Protein AF-0000000079722954 (afdb_homodimer)

InterPro domains:
  IPR000160 GGDEF domain [PF00990] (118-270)
  IPR000160 GGDEF domain [PS50887] (147-272)
  IPR000160 GGDEF domain [SM00267] (106-272)
  IPR000160 GGDEF domain [TIGR00254] (114-271)
  IPR000160 GGDEF domain [cd01949] (119-271)
  IPR029787 Nucleotide cyclase [SSF55073] (122-271)
  IPR043128 Reverse transcriptase/Diguanylate cyclase domain [G3DSA:3.30.70.270] (112-272)
  IPR050469 Diguanylate cyclase Dgc-like, bacteria [PTHR45138] (34-271)

pLDDT: mean 91.09, std 7.68, range [36.91, 98.62]

Radius of gyration: 27.33 Å; Cα contacts (8 Å, |Δi|>4): 856; chains: 2; bounding box: 63×76×62 Å

Sequence (544 aa):
MKYEKEIQDATALLDVILNELLNEKELPAIFTKEPTAEDDLLISQLLYLLTNINFPAEESRDILKRSFELTSRLIESLGRPVDFRVALLDILLSKDKRMNNPKVIEIKLYLEQERMTVIDHLTGLYNKRYFDEASFRLFNQARRHNRIFSVVVIDIDDFKKINDEFGHPMGDEVLKNLGKIILGNIRKEDIACRTGGEEFTLLLSDTSAPGAVIVAEKIRIEFNKETLRKKNLSFSGGISSFPEDSLTLDDLVLKADKAMYKSKFSGKNRISMKYEKEIQDATALLDVILNELLNEKELPAIFTKEPTAEDDLLISQLLYLLTNINFPAEESRDILKRSFELTSRLIESLGRPVDFRVALLDILLSKDKRMNNPKVIEIKLYLEQERMTVIDHLTGLYNKRYFDEASFRLFNQARRHNRIFSVVVIDIDDFKKINDEFGHPMGDEVLKNLGKIILGNIRKEDIACRTGGEEFTLLLSDTSAPGAVIVAEKIRIEFNKETLRKKNLSFSGGISSFPEDSLTLDDLVLKADKAMYKSKFSGKNRIS

Secondary structure (DSSP, 8-state):
-HHHHHHHHHHHHHHHHHHHHHTT-SS-GGGTSPP-HHHHHHHHHHHHHHHS----HHHHHHHHHHHHHHHHHHHHHHTS---HHHHHHHHHHHTS---SSEEEEEHHHHHHHHHHHHB-TTTSSEEHHHHHHHHHHHHHHHHHHT--EEEEEEEETTHHHHHHHH-HHHHHHHHHHHHHHHHHTS-TT-EEEE-SSSEEEEEEET--HHHHHHHHHHHHHHHHT-EETTEEP-EEEEEEEETTT-SSHHHHHHHHHHHHHHHHHTTSS-B-/-HHHHHHHHHHHHHHHHHHHHHTT-SS-GGGTSPP-HHHHHHHHHHHHHHHS----HHHHHHHHHHHHHHHHHHHHHHTS---HHHHHHHHHHHTS---SSEEEEEHHHHHHHHHHHHB-TTTSSEEHHHHHHHHHHHHHHHHHHT--EEEEEEEETTHHHHHHHH-HHHHHHHHHHHHHHHHHTS-TT-EEEE-SSSEEEEEEET--HHHHHHHHHHHHHHHHH-EETTEEP-EEEEEEEETTT-SSHHHHHHHHHHHHHHHHHTTSS-B-

Organism: NCBI:txid2484901

Nearest PDB structures (foldseek):
  6zxc-assembly2_D  TM=8.250E-01  e=3.636E-17  Leptospira biflexa serovar Patoc strain 'Patoc 1 (Paris)'
  5llw-assembly1_B  TM=8.561E-01  e=2.192E-15  Idiomarina sp. A28L
  6zxm-assembly3_E  TM=7.986E-01  e=1.220E-15  Leptospira biflexa serovar Patoc strain 'Patoc 1 (Paris)'
  6et7-assembly1_B  TM=8.075E-01  e=1.024E-15  Idiomarina sp. A28L
  7e6g-assembly1_B  TM=7.441E-01  e=4.882E-14  Pseudomonas aeruginosa

Structure (mmCIF, N/CA/C/O backbone):
data_AF-0000000079722954-model_v1
#
loop_
_entity.id
_entity.type
_entity.pdbx_description
1 polymer 'diguanylate cyclase'
#
loop_
_atom_site.group_PDB
_atom_site.id
_atom_site.type_symbol
_atom_site.label_atom_id
_atom_site.label_alt_id
_atom_site.label_comp_id
_atom_site.label_asym_id
_atom_site.label_entity_id
_atom_site.label_seq_id
_atom_site.pdbx_PDB_ins_code
_atom_site.Cartn_x
_atom_site.Cartn_y
_atom_site.Cartn_z
_atom_site.occupancy
_atom_site.B_iso_or_equiv
_atom_site.auth_seq_id
_atom_site.auth_comp_id
_atom_site.auth_asym_id
_atom_site.auth_atom_id
_atom_site.pdbx_PDB_model_num
ATOM 1 N N . MET A 1 1 ? 14.555 -2.246 6.773 1 37.5 1 MET A N 1
ATOM 2 C CA . MET A 1 1 ? 14.336 -1.469 5.559 1 37.5 1 MET A CA 1
ATOM 3 C C . MET A 1 1 ? 15.031 -0.113 5.645 1 37.5 1 MET A C 1
ATOM 5 O O . MET A 1 1 ? 15.117 0.473 6.723 1 37.5 1 MET A O 1
ATOM 9 N N . LYS A 1 2 ? 15.938 0.014 4.816 1 48.41 2 LYS A N 1
ATOM 10 C CA . LYS A 1 2 ? 16.719 1.243 4.812 1 48.41 2 LYS A CA 1
ATOM 11 C C . LYS A 1 2 ? 15.922 2.41 5.383 1 48.41 2 LYS A C 1
ATOM 13 O O . LYS A 1 2 ? 16.453 3.207 6.164 1 48.41 2 LYS A O 1
ATOM 18 N N . TYR A 1 3 ? 14.617 2.311 5.141 1 63.19 3 TYR A N 1
ATOM 19 C CA . TYR A 1 3 ? 13.688 3.365 5.527 1 63.19 3 TYR A CA 1
ATOM 20 C C . TYR A 1 3 ? 13.359 3.289 7.012 1 63.19 3 TYR A C 1
ATOM 22 O O . TYR A 1 3 ? 13.102 4.312 7.652 1 63.19 3 TYR A O 1
ATOM 30 N N . GLU A 1 4 ? 13.836 2.094 7.543 1 71.94 4 GLU A N 1
ATOM 31 C CA . GLU A 1 4 ? 13.406 1.925 8.93 1 71.94 4 GLU A CA 1
ATOM 32 C C . GLU A 1 4 ? 14.344 2.639 9.891 1 71.94 4 GLU A C 1
ATOM 34 O O . GLU A 1 4 ? 13.898 3.301 10.828 1 71.94 4 GLU A O 1
ATOM 39 N N . LYS A 1 5 ? 15.672 2.453 9.609 1 77.12 5 LYS A N 1
ATOM 40 C CA . LYS A 1 5 ? 16.641 3.139 10.453 1 77.12 5 LYS A CA 1
ATOM 41 C C . LYS A 1 5 ? 16.469 4.652 10.367 1 77.12 5 LYS A C 1
ATOM 43 O O . LYS A 1 5 ? 16.531 5.352 11.383 1 77.12 5 LYS A O 1
ATOM 48 N N . GLU A 1 6 ? 16.344 5.113 9.18 1 81.25 6 GLU A N 1
ATOM 49 C CA . GLU A 1 6 ? 16.141 6.543 8.961 1 81.25 6 GLU A CA 1
ATOM 50 C C . GLU A 1 6 ? 14.898 7.047 9.703 1 81.25 6 GLU A C 1
ATOM 52 O O . GLU A 1 6 ? 14.93 8.125 10.297 1 81.25 6 GLU A O 1
ATOM 57 N N . ILE A 1 7 ? 13.883 6.246 9.719 1 87.25 7 ILE A N 1
ATOM 58 C CA . ILE A 1 7 ? 12.641 6.594 10.406 1 87.25 7 ILE A CA 1
ATOM 59 C C . ILE A 1 7 ? 12.867 6.602 11.914 1 87.25 7 ILE A C 1
ATOM 61 O O . ILE A 1 7 ? 12.406 7.508 12.609 1 87.25 7 ILE A O 1
ATOM 65 N N . GLN A 1 8 ? 13.547 5.633 12.305 1 88.31 8 GLN A N 1
ATOM 66 C CA . GLN A 1 8 ? 13.844 5.535 13.734 1 88.31 8 GLN A CA 1
ATOM 67 C C . GLN A 1 8 ? 14.672 6.727 14.211 1 88.31 8 GLN A C 1
ATOM 69 O O . GLN A 1 8 ? 14.391 7.305 15.258 1 88.31 8 GLN A O 1
ATOM 74 N N . ASP A 1 9 ? 15.711 7.027 13.469 1 90.62 9 ASP A N 1
ATOM 75 C CA . ASP A 1 9 ? 16.578 8.156 13.805 1 90.62 9 ASP A CA 1
ATOM 76 C C . ASP A 1 9 ? 15.789 9.461 13.805 1 90.62 9 ASP A C 1
ATOM 78 O O . ASP A 1 9 ? 15.953 10.289 14.703 1 90.62 9 ASP A O 1
ATOM 82 N N . ALA A 1 10 ? 15.023 9.648 12.828 1 92.88 10 ALA A N 1
ATOM 83 C CA . ALA A 1 10 ? 14.211 10.859 12.711 1 92.88 10 ALA A CA 1
ATOM 84 C C . ALA A 1 10 ? 13.219 10.961 13.867 1 92.88 10 ALA A C 1
ATOM 86 O O . ALA A 1 10 ? 13.008 12.039 14.414 1 92.88 10 ALA A O 1
ATOM 87 N N . THR A 1 11 ? 12.617 9.891 14.203 1 93.12 11 THR A N 1
ATOM 88 C CA . THR A 1 11 ? 11.656 9.852 15.305 1 93.12 11 THR A CA 1
ATOM 89 C C . THR A 1 11 ? 12.328 10.188 16.625 1 93.12 11 THR A C 1
ATOM 91 O O . THR A 1 11 ? 11.766 10.914 17.453 1 93.12 11 THR A O 1
ATOM 94 N N . ALA A 1 12 ? 13.453 9.617 16.781 1 93.81 12 ALA A N 1
ATOM 95 C CA . ALA A 1 12 ? 14.227 9.922 17.984 1 93.81 12 ALA A CA 1
ATOM 96 C C . ALA A 1 12 ? 14.539 11.414 18.078 1 93.81 12 ALA A C 1
ATOM 98 O O . ALA A 1 12 ? 14.422 12.016 19.141 1 93.81 12 ALA A O 1
ATOM 99 N N . LEU A 1 13 ? 15.023 12.008 17.062 1 94.62 13 LEU A N 1
ATOM 100 C CA . LEU A 1 13 ? 15.305 13.445 17.031 1 94.62 13 LEU A CA 1
ATOM 101 C C . LEU A 1 13 ? 14.047 14.25 17.344 1 94.62 13 LEU A C 1
ATOM 103 O O . LEU A 1 13 ? 14.109 15.234 18.094 1 94.62 13 LEU A O 1
ATOM 107 N N . LEU A 1 14 ? 12.938 13.891 16.734 1 95.38 14 LEU A N 1
ATOM 108 C CA . LEU A 1 14 ? 11.672 14.555 17 1 95.38 14 LEU A CA 1
ATOM 109 C C . LEU A 1 14 ? 11.359 14.562 18.5 1 95.38 14 LEU A C 1
ATOM 111 O O . LEU A 1 14 ? 10.969 15.594 19.047 1 95.38 14 LEU A O 1
ATOM 115 N N . ASP A 1 15 ? 11.5 13.422 19.109 1 94.31 15 ASP A N 1
ATOM 116 C CA . ASP A 1 15 ? 11.25 13.297 20.531 1 94.31 15 ASP A CA 1
ATOM 117 C C . ASP A 1 15 ? 12.133 14.25 21.328 1 94.31 15 ASP A C 1
ATOM 119 O O . ASP A 1 15 ? 11.68 14.883 22.281 1 94.31 15 ASP A O 1
ATOM 123 N N . VAL A 1 16 ? 13.328 14.312 20.969 1 94.56 16 VAL A N 1
ATOM 124 C CA . VAL A 1 16 ? 14.281 15.195 21.641 1 94.56 16 VAL A CA 1
ATOM 125 C C . VAL A 1 16 ? 13.828 16.656 21.484 1 94.56 16 VAL A C 1
ATOM 127 O O . VAL A 1 16 ? 13.805 17.406 22.453 1 94.56 16 VAL A O 1
ATOM 130 N N . ILE A 1 17 ? 13.508 17.047 20.312 1 94.62 17 ILE A N 1
ATOM 131 C CA . ILE A 1 17 ? 13.102 18.422 20.016 1 94.62 17 ILE A CA 1
ATOM 132 C C . ILE A 1 17 ? 11.852 18.766 20.812 1 94.62 17 ILE A C 1
ATOM 134 O O . ILE A 1 17 ? 11.789 19.828 21.453 1 94.62 17 ILE A O 1
ATOM 138 N N . LEU A 1 18 ? 10.883 17.906 20.781 1 93.06 18 LEU A N 1
ATOM 139 C CA . LEU A 1 18 ? 9.641 18.156 21.5 1 93.06 18 LEU A CA 1
ATOM 140 C C . LEU A 1 18 ? 9.898 18.297 23 1 93.06 18 LEU A C 1
ATOM 142 O O . LEU A 1 18 ? 9.312 19.172 23.656 1 93.06 18 LEU A O 1
ATOM 146 N N . ASN A 1 19 ? 10.734 17.438 23.5 1 92.94 19 ASN A N 1
ATOM 147 C CA . ASN A 1 19 ? 11.094 17.516 24.922 1 92.94 19 ASN A CA 1
ATOM 148 C C . ASN A 1 19 ? 11.797 18.828 25.25 1 92.94 19 ASN A C 1
ATOM 150 O O . ASN A 1 19 ? 11.547 19.422 26.297 1 92.94 19 ASN A O 1
ATOM 154 N N . GLU A 1 20 ? 12.664 19.25 24.438 1 92.69 20 GLU A N 1
ATOM 155 C CA . GLU A 1 20 ? 13.391 20.5 24.641 1 92.69 20 GLU A CA 1
ATOM 156 C C . GLU A 1 20 ? 12.445 21.688 24.594 1 92.69 20 GLU A C 1
ATOM 158 O O . GLU A 1 20 ? 12.594 22.641 25.375 1 92.69 20 GLU A O 1
ATOM 163 N N . LEU A 1 21 ? 11.523 21.688 23.703 1 90 21 LEU A N 1
ATOM 164 C CA . LEU A 1 21 ? 10.562 22.781 23.578 1 90 21 LEU A CA 1
ATOM 165 C C . LEU A 1 21 ? 9.609 22.797 24.766 1 90 21 LEU A C 1
ATOM 167 O O . LEU A 1 21 ? 9.211 23.875 25.219 1 90 21 LEU A O 1
ATOM 171 N N . LEU A 1 22 ? 9.234 21.672 25.188 1 85.62 22 LEU A N 1
ATOM 172 C CA . LEU A 1 22 ? 8.391 21.594 26.375 1 85.62 22 LEU A CA 1
ATOM 173 C C . LEU A 1 22 ? 9.094 22.188 27.594 1 85.62 22 LEU A C 1
ATOM 175 O O . LEU A 1 22 ? 8.438 22.75 28.484 1 85.62 22 LEU A O 1
ATOM 179 N N . ASN A 1 23 ? 10.375 22.062 27.594 1 87.06 23 ASN A N 1
ATOM 180 C CA . ASN A 1 23 ? 11.164 22.641 28.672 1 87.06 23 ASN A CA 1
ATOM 181 C C . ASN A 1 23 ? 11.531 24.094 28.406 1 87.06 23 ASN A C 1
ATOM 183 O O . ASN A 1 23 ? 12.547 24.578 28.906 1 87.06 23 ASN A O 1
ATOM 187 N N . GLU A 1 24 ? 10.758 24.719 27.516 1 79.81 24 GLU A N 1
ATOM 188 C CA . GLU A 1 24 ? 10.742 26.141 27.234 1 79.81 24 GLU A CA 1
ATOM 189 C C . GLU A 1 24 ? 12.055 26.594 26.578 1 79.81 24 GLU A C 1
ATOM 191 O O . GLU A 1 24 ? 12.516 27.719 26.828 1 79.81 24 GLU A O 1
ATOM 196 N N . LYS A 1 25 ? 12.68 25.625 25.906 1 80.06 25 LYS A N 1
ATOM 197 C CA . LYS A 1 25 ? 13.766 26.078 25.047 1 80.06 25 LYS A CA 1
ATOM 198 C C . LYS A 1 25 ? 13.227 26.828 23.828 1 80.06 25 LYS A C 1
ATOM 200 O O . LYS A 1 25 ? 12.281 26.375 23.188 1 80.06 25 LYS A O 1
ATOM 205 N N . GLU A 1 26 ? 13.82 27.984 23.562 1 80.5 26 GLU A N 1
ATOM 206 C CA . GLU A 1 26 ? 13.398 28.766 22.406 1 80.5 26 GLU A CA 1
ATOM 207 C C . GLU A 1 26 ? 13.758 28.047 21.109 1 80.5 26 GLU A C 1
ATOM 209 O O . GLU A 1 26 ? 12.953 28 20.172 1 80.5 26 GLU A O 1
ATOM 214 N N . LEU A 1 27 ? 14.961 27.547 21.109 1 90.81 27 LEU A N 1
ATOM 215 C CA . LEU A 1 27 ? 15.461 26.812 19.953 1 90.81 27 LEU A CA 1
ATOM 216 C C . LEU A 1 27 ? 16.156 25.531 20.391 1 90.81 27 LEU A C 1
ATOM 218 O O . LEU A 1 27 ? 16.984 25.547 21.312 1 90.81 27 LEU A O 1
ATOM 222 N N . PRO A 1 28 ? 15.812 24.422 19.781 1 93.06 28 PRO A N 1
ATOM 223 C CA . PRO A 1 28 ? 16.469 23.156 20.141 1 93.06 28 PRO A CA 1
ATOM 224 C C . PRO A 1 28 ? 17.984 23.219 19.969 1 93.06 28 PRO A C 1
ATOM 226 O O . PRO A 1 28 ? 18.484 23.906 19.062 1 93.06 28 PRO A O 1
ATOM 229 N N . ALA A 1 29 ? 18.672 22.406 20.672 1 92.31 29 ALA A N 1
ATOM 230 C CA . ALA A 1 29 ? 20.125 22.422 20.781 1 92.31 29 ALA A CA 1
ATOM 231 C C . ALA A 1 29 ? 20.766 22.125 19.422 1 92.31 29 ALA A C 1
ATOM 233 O O . ALA A 1 29 ? 21.844 22.656 19.109 1 92.31 29 ALA A O 1
ATOM 234 N N . ILE A 1 30 ? 20.156 21.344 18.641 1 92.75 30 ILE A N 1
ATOM 235 C CA . ILE A 1 30 ? 20.719 20.891 17.375 1 92.75 30 ILE A CA 1
ATOM 236 C C . ILE A 1 30 ? 20.859 22.078 16.422 1 92.75 30 ILE A C 1
ATOM 238 O O . ILE A 1 30 ? 21.656 22.047 15.484 1 92.75 30 ILE A O 1
ATOM 242 N N . PHE A 1 31 ? 20.188 23.109 16.734 1 91.56 31 PHE A N 1
ATOM 243 C CA . PHE A 1 31 ? 20.219 24.281 15.852 1 91.56 31 PHE A CA 1
ATOM 244 C C . PHE A 1 31 ? 21.109 25.375 16.422 1 91.56 31 PHE A C 1
ATOM 246 O O . PHE A 1 31 ? 21.312 26.406 15.797 1 91.56 31 PHE A O 1
ATOM 253 N N . THR A 1 32 ? 21.516 25.219 17.578 1 90.75 32 THR A N 1
ATOM 254 C CA . THR A 1 32 ? 22.328 26.25 18.219 1 90.75 32 THR A CA 1
ATOM 255 C C . THR A 1 32 ? 23.797 25.844 18.266 1 90.75 32 THR A C 1
ATOM 257 O O . THR A 1 32 ? 24.688 26.688 18.438 1 90.75 32 THR A O 1
ATOM 260 N N . LYS A 1 33 ? 24.094 24.578 18.109 1 90.06 33 LYS A N 1
ATOM 261 C CA . LYS A 1 33 ? 25.453 24.078 18.078 1 90.06 33 LYS A CA 1
ATOM 262 C C . LYS A 1 33 ? 26.031 24.156 16.672 1 90.06 33 LYS A C 1
ATOM 264 O O . LYS A 1 33 ? 25.312 24.438 15.711 1 90.06 33 LYS A O 1
ATOM 269 N N . GLU A 1 34 ? 27.359 23.938 16.5 1 90.31 34 GLU A N 1
ATOM 270 C CA . GLU A 1 34 ? 28 23.875 15.188 1 90.31 34 GLU A CA 1
ATOM 271 C C . GLU A 1 34 ? 27.438 22.719 14.352 1 90.31 34 GLU A C 1
ATOM 273 O O . GLU A 1 34 ? 27.391 21.578 14.805 1 90.31 34 GLU A O 1
ATOM 278 N N . PRO A 1 35 ? 26.953 23.078 13.25 1 88.25 35 PRO A N 1
ATOM 279 C CA . PRO A 1 35 ? 26.344 22.047 12.406 1 88.25 35 PRO A CA 1
ATOM 280 C C . PRO A 1 35 ? 27.344 20.984 11.953 1 88.25 35 PRO A C 1
ATOM 282 O O . PRO A 1 35 ? 28.5 21.312 11.656 1 88.25 35 PRO A O 1
ATOM 285 N N . THR A 1 36 ? 26.953 19.703 12 1 92.38 36 THR A N 1
ATOM 286 C CA . THR A 1 36 ? 27.719 18.609 11.445 1 92.38 36 THR A CA 1
ATOM 287 C C . THR A 1 36 ? 26.984 17.953 10.281 1 92.38 36 THR A C 1
ATOM 289 O O . THR A 1 36 ? 25.781 18.172 10.117 1 92.38 36 THR A O 1
ATOM 292 N N . ALA A 1 37 ? 27.734 17.219 9.547 1 90.44 37 ALA A N 1
ATOM 293 C CA . ALA A 1 37 ? 27.125 16.484 8.438 1 90.44 37 ALA A CA 1
ATOM 294 C C . ALA A 1 37 ? 26.062 15.523 8.938 1 90.44 37 ALA A C 1
ATOM 296 O O . ALA A 1 37 ? 25.031 15.336 8.281 1 90.44 37 ALA A O 1
ATOM 297 N N . GLU A 1 38 ? 26.297 14.984 10.047 1 91.06 38 GLU A N 1
ATOM 298 C CA . GLU A 1 38 ? 25.359 14.039 10.648 1 91.06 38 GLU A CA 1
ATOM 299 C C . GLU A 1 38 ? 24.078 14.75 11.078 1 91.06 38 GLU A C 1
ATOM 301 O O . GLU A 1 38 ? 22.984 14.219 10.891 1 91.06 38 GLU A O 1
ATOM 306 N N . ASP A 1 39 ? 24.25 15.914 11.664 1 92.31 39 ASP A N 1
ATOM 307 C CA . ASP A 1 39 ? 23.094 16.703 12.07 1 92.31 39 ASP A CA 1
ATOM 308 C C . ASP A 1 39 ? 22.234 17.078 10.859 1 92.31 39 ASP A C 1
ATOM 310 O O . ASP A 1 39 ? 21 17 10.914 1 92.31 39 ASP A O 1
ATOM 314 N N . ASP A 1 40 ? 22.906 17.438 9.883 1 92.25 40 ASP A N 1
ATOM 315 C CA . ASP A 1 40 ? 22.203 17.875 8.672 1 92.25 40 ASP A CA 1
ATOM 316 C C . ASP A 1 40 ? 21.406 16.719 8.062 1 92.25 40 ASP A C 1
ATOM 318 O O . ASP A 1 40 ? 20.281 16.922 7.598 1 92.25 40 ASP A O 1
ATOM 322 N N . LEU A 1 41 ? 22 15.633 8.055 1 91.56 41 LEU A N 1
ATOM 323 C CA . LEU A 1 41 ? 21.297 14.453 7.555 1 91.56 41 LEU A CA 1
ATOM 324 C C . LEU A 1 41 ? 20.078 14.141 8.406 1 91.56 41 LEU A C 1
ATOM 326 O O . LEU A 1 41 ? 19 13.836 7.875 1 91.56 41 LEU A O 1
ATOM 330 N N . LEU A 1 42 ? 20.203 14.227 9.695 1 93.5 42 LEU A N 1
ATOM 331 C CA . LEU A 1 42 ? 19.125 13.938 10.625 1 93.5 42 LEU A CA 1
ATOM 332 C C . LEU A 1 42 ? 17.969 14.93 10.445 1 93.5 42 LEU A C 1
ATOM 334 O O . LEU A 1 42 ? 16.797 14.547 10.516 1 93.5 42 LEU A O 1
ATOM 338 N N . ILE A 1 43 ? 18.359 16.141 10.227 1 95.62 43 ILE A N 1
ATOM 339 C CA . ILE A 1 43 ? 17.375 17.188 10.055 1 95.62 43 ILE A CA 1
ATOM 340 C C . ILE A 1 43 ? 16.594 16.953 8.766 1 95.62 43 ILE A C 1
ATOM 342 O O . ILE A 1 43 ? 15.367 17.094 8.734 1 95.62 43 ILE A O 1
ATOM 346 N N . SER A 1 44 ? 17.266 16.594 7.754 1 94.69 44 SER A N 1
ATOM 347 C CA . SER A 1 44 ? 16.625 16.266 6.484 1 94.69 44 SER A CA 1
ATOM 348 C C . SER A 1 44 ? 15.688 15.07 6.625 1 94.69 44 SER A C 1
ATOM 350 O O . SER A 1 44 ? 14.586 15.07 6.074 1 94.69 44 SER A O 1
ATOM 352 N N . GLN A 1 45 ? 16.109 14.102 7.367 1 93.38 45 GLN A N 1
ATOM 353 C CA . GLN A 1 45 ? 15.305 12.906 7.598 1 93.38 45 GLN A CA 1
ATOM 354 C C . GLN A 1 45 ? 14.062 13.234 8.414 1 93.38 45 GLN A C 1
ATOM 356 O O . GLN A 1 45 ? 12.984 12.672 8.172 1 93.38 45 GLN A O 1
ATOM 361 N N . LEU A 1 46 ? 14.266 14.102 9.383 1 95.75 46 LEU A N 1
ATOM 362 C CA . LEU A 1 46 ? 13.125 14.516 10.195 1 95.75 46 LEU A CA 1
ATOM 363 C C . LEU A 1 46 ? 12.07 15.219 9.352 1 95.75 46 LEU A C 1
ATOM 365 O O . LEU A 1 46 ? 10.883 14.906 9.445 1 95.75 46 LEU A O 1
ATOM 369 N N . LEU A 1 47 ? 12.508 16.156 8.516 1 95.94 47 LEU A N 1
ATOM 370 C CA . LEU A 1 47 ? 11.562 16.875 7.68 1 95.94 47 LEU A CA 1
ATOM 371 C C . LEU A 1 47 ? 10.852 15.93 6.723 1 95.94 47 LEU A C 1
ATOM 373 O O . LEU A 1 47 ? 9.656 16.094 6.457 1 95.94 47 LEU A O 1
ATOM 377 N N . TYR A 1 48 ? 11.594 15 6.227 1 94.5 48 TYR A N 1
ATOM 378 C CA . TYR A 1 48 ? 10.969 14.016 5.355 1 94.5 48 TYR A CA 1
ATOM 379 C C . TYR A 1 48 ? 9.922 13.203 6.109 1 94.5 48 TYR A C 1
ATOM 381 O O . TYR A 1 48 ? 8.844 12.93 5.582 1 94.5 48 TYR A O 1
ATOM 389 N N . LEU A 1 49 ? 10.289 12.797 7.273 1 94.31 49 LEU A N 1
ATOM 390 C CA . LEU A 1 49 ? 9.352 12.055 8.109 1 94.31 49 LEU A CA 1
ATOM 391 C C . LEU A 1 49 ? 8.07 12.844 8.328 1 94.31 49 LEU A C 1
ATOM 393 O O . LEU A 1 49 ? 6.973 12.273 8.289 1 94.31 49 LEU A O 1
ATOM 397 N N . LEU A 1 50 ? 8.219 14.133 8.477 1 96.5 50 LEU A N 1
ATOM 398 C CA . LEU A 1 50 ? 7.09 14.984 8.844 1 96.5 50 LEU A CA 1
ATOM 399 C C . LEU A 1 50 ? 6.293 15.398 7.605 1 96.5 50 LEU A C 1
ATOM 401 O O . LEU A 1 50 ? 5.109 15.727 7.703 1 96.5 50 LEU A O 1
ATOM 405 N N . THR A 1 51 ? 6.898 15.344 6.32 1 96 51 THR A N 1
ATOM 406 C CA . THR A 1 51 ? 6.23 16.031 5.215 1 96 51 THR A CA 1
ATOM 407 C C . THR A 1 51 ? 6.258 15.172 3.955 1 96 51 THR A C 1
ATOM 409 O O . THR A 1 51 ? 5.543 15.445 2.992 1 96 51 THR A O 1
ATOM 412 N N . ASN A 1 52 ? 7.109 14.211 3.885 1 92.25 52 ASN A N 1
ATOM 413 C CA . ASN A 1 52 ? 7.328 13.344 2.73 1 92.25 52 ASN A CA 1
ATOM 414 C C . ASN A 1 52 ? 7.977 14.102 1.577 1 92.25 52 ASN A C 1
ATOM 416 O O . ASN A 1 52 ? 7.863 13.695 0.419 1 92.25 52 ASN A O 1
ATOM 420 N N . ILE A 1 53 ? 8.547 15.273 1.886 1 92.38 53 ILE A N 1
ATOM 421 C CA . ILE A 1 53 ? 9.273 16.047 0.887 1 92.38 53 ILE A CA 1
ATOM 422 C C . ILE A 1 53 ? 10.773 15.93 1.141 1 92.38 53 ILE A C 1
ATOM 424 O O . ILE A 1 53 ? 11.234 16.078 2.277 1 92.38 53 ILE A O 1
ATOM 428 N N . ASN A 1 54 ? 11.5 15.648 0.144 1 90.88 54 ASN A N 1
ATOM 429 C CA . ASN A 1 54 ? 12.953 15.578 0.241 1 90.88 54 ASN A CA 1
ATOM 430 C C . ASN A 1 54 ? 13.594 16.938 0.025 1 90.88 54 ASN A C 1
ATOM 432 O O . ASN A 1 54 ? 13.773 17.375 -1.115 1 90.88 54 ASN A O 1
ATOM 436 N N . PHE A 1 55 ? 13.953 17.562 1.089 1 91.06 55 PHE A N 1
ATOM 437 C CA . PHE A 1 55 ? 14.648 18.844 1.023 1 91.06 55 PHE A CA 1
ATOM 438 C C . PHE A 1 55 ? 16.156 18.656 1.193 1 91.06 55 PHE A C 1
ATOM 440 O O . PHE A 1 55 ? 16.594 17.797 1.955 1 91.06 55 PHE A O 1
ATOM 447 N N . PRO A 1 56 ? 16.953 19.453 0.481 1 90.62 56 PRO A N 1
ATOM 448 C CA . PRO A 1 56 ? 18.375 19.484 0.813 1 90.62 56 PRO A CA 1
ATOM 449 C C . PRO A 1 56 ? 18.641 19.875 2.266 1 90.62 56 PRO A C 1
ATOM 451 O O . PRO A 1 56 ? 17.812 20.547 2.885 1 90.62 56 PRO A O 1
ATOM 454 N N . ALA A 1 57 ? 19.781 19.469 2.809 1 89.25 57 ALA A N 1
ATOM 455 C CA . ALA A 1 57 ? 20.094 19.641 4.227 1 89.25 57 ALA A CA 1
ATOM 456 C C . ALA A 1 57 ? 20.016 21.094 4.645 1 89.25 57 ALA A C 1
ATOM 458 O O . ALA A 1 57 ? 19.391 21.422 5.66 1 89.25 57 ALA A O 1
ATOM 459 N N . GLU A 1 58 ? 20.562 21.969 3.889 1 90.5 58 GLU A N 1
ATOM 460 C CA . GLU A 1 58 ? 20.594 23.391 4.219 1 90.5 58 GLU A CA 1
ATOM 461 C C . GLU A 1 58 ? 19.188 23.984 4.246 1 90.5 58 GLU A C 1
ATOM 463 O O . GLU A 1 58 ? 18.844 24.75 5.145 1 90.5 58 GLU A O 1
ATOM 468 N N . GLU A 1 59 ? 18.391 23.609 3.314 1 94.12 59 GLU A N 1
ATOM 469 C CA . GLU A 1 59 ? 17.016 24.078 3.252 1 94.12 59 GLU A CA 1
ATOM 470 C C . GLU A 1 59 ? 16.188 23.531 4.414 1 94.12 59 GLU A C 1
ATOM 472 O O . GLU A 1 59 ? 15.336 24.234 4.957 1 94.12 59 GLU A O 1
ATOM 477 N N . SER A 1 60 ? 16.453 22.297 4.723 1 95.38 60 SER A N 1
ATOM 478 C CA . SER A 1 60 ? 15.758 21.672 5.84 1 95.38 60 SER A CA 1
ATOM 479 C C . SER A 1 60 ? 16.016 22.422 7.141 1 95.38 60 SER A C 1
ATOM 481 O O . SER A 1 60 ? 15.094 22.672 7.918 1 95.38 60 SER A O 1
ATOM 483 N N . ARG A 1 61 ? 17.25 22.719 7.324 1 94.44 61 ARG A N 1
ATOM 484 C CA . ARG A 1 61 ? 17.641 23.453 8.516 1 94.44 61 ARG A CA 1
ATOM 485 C C . ARG A 1 61 ? 16.953 24.812 8.562 1 94.44 61 ARG A C 1
ATOM 487 O O . ARG A 1 61 ? 16.438 25.219 9.609 1 94.44 61 ARG A O 1
ATOM 494 N N . ASP A 1 62 ? 16.953 25.469 7.48 1 94.44 62 ASP A N 1
ATOM 495 C CA . ASP A 1 62 ? 16.328 26.781 7.387 1 94.44 62 ASP A CA 1
ATOM 496 C C 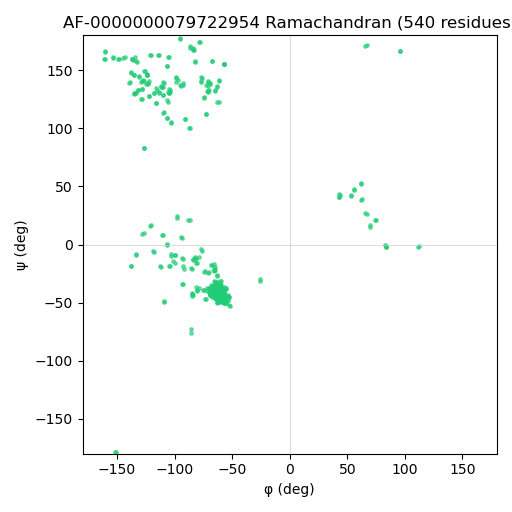. ASP A 1 62 ? 14.836 26.719 7.672 1 94.44 62 ASP A C 1
ATOM 498 O O . ASP A 1 62 ? 14.305 27.516 8.43 1 94.44 62 ASP A O 1
ATOM 502 N N . ILE A 1 63 ? 14.188 25.797 7.094 1 95.94 63 ILE A N 1
ATOM 503 C CA . ILE A 1 63 ? 12.742 25.641 7.234 1 95.94 63 ILE A CA 1
ATOM 504 C C . ILE A 1 63 ? 12.398 25.391 8.695 1 95.94 63 ILE A C 1
ATOM 506 O O . ILE A 1 63 ? 11.484 26.016 9.25 1 95.94 63 ILE A O 1
ATOM 510 N N . LEU A 1 64 ? 13.117 24.516 9.359 1 96.06 64 LEU A N 1
ATOM 511 C CA . LEU A 1 64 ? 12.82 24.172 10.742 1 96.06 64 LEU A CA 1
ATOM 512 C C . LEU A 1 64 ? 13.117 25.344 11.664 1 96.06 64 LEU A C 1
ATOM 514 O O . LEU A 1 64 ? 12.352 25.625 12.594 1 96.06 64 LEU A O 1
ATOM 518 N N . LYS A 1 65 ? 14.203 25.969 11.398 1 94.44 65 LYS A N 1
ATOM 519 C CA . LYS A 1 65 ? 14.523 27.156 12.203 1 94.44 65 LYS A CA 1
ATOM 520 C C . LYS A 1 65 ? 13.43 28.203 12.102 1 94.44 65 LYS A C 1
ATOM 522 O O . LYS A 1 65 ? 13.016 28.781 13.102 1 94.44 65 LYS A O 1
ATOM 527 N N . ARG A 1 66 ? 13.016 28.469 10.914 1 95.19 66 ARG A N 1
ATOM 528 C CA . ARG A 1 66 ? 11.938 29.422 10.695 1 95.19 66 ARG A CA 1
ATOM 529 C C . ARG A 1 66 ? 10.656 28.969 11.383 1 95.19 66 ARG A C 1
ATOM 531 O O . ARG A 1 66 ? 9.883 29.797 11.859 1 95.19 66 ARG A O 1
ATOM 538 N N . SER A 1 67 ? 10.43 27.672 11.367 1 96.31 67 SER A N 1
ATOM 539 C CA . SER A 1 67 ? 9.25 27.141 12.039 1 96.31 67 SER A CA 1
ATOM 540 C C . SER A 1 67 ? 9.289 27.422 13.539 1 96.31 67 SER A C 1
ATOM 542 O O . SER A 1 67 ? 8.273 27.766 14.141 1 96.31 67 SER A O 1
ATOM 544 N N . PHE A 1 68 ? 10.453 27.312 14.102 1 95.75 68 PHE A N 1
ATOM 545 C CA . PHE A 1 68 ? 10.586 27.578 15.531 1 95.75 68 PHE A CA 1
ATOM 546 C C . PHE A 1 68 ? 10.383 29.062 15.828 1 95.75 68 PHE A C 1
ATOM 548 O O . PHE A 1 68 ? 9.727 29.422 16.812 1 95.75 68 PHE A O 1
ATOM 555 N N . GLU A 1 69 ? 10.93 29.859 15 1 93.88 69 GLU A N 1
ATOM 556 C CA . GLU A 1 69 ? 10.75 31.297 15.156 1 93.88 69 GLU A CA 1
ATOM 557 C C . GLU A 1 69 ? 9.281 31.688 15.055 1 93.88 69 GLU A C 1
ATOM 559 O O . GLU A 1 69 ? 8.789 32.469 15.859 1 93.88 69 GLU A O 1
ATOM 564 N N . LEU A 1 70 ? 8.633 31.188 14.062 1 95.19 70 LEU A N 1
ATOM 565 C CA . LEU A 1 70 ? 7.215 31.469 13.883 1 95.19 70 LEU A CA 1
ATOM 566 C C . LEU A 1 70 ? 6.398 30.938 15.062 1 95.19 70 LEU A C 1
ATOM 568 O O . LEU A 1 70 ? 5.406 31.562 15.461 1 95.19 70 LEU A O 1
ATOM 572 N N . THR A 1 71 ? 6.801 29.812 15.531 1 95.88 71 THR A N 1
ATOM 573 C CA . THR A 1 71 ? 6.117 29.25 16.688 1 95.88 71 THR A CA 1
ATOM 574 C C . THR A 1 71 ? 6.141 30.219 17.859 1 95.88 71 THR A C 1
ATOM 576 O O . THR A 1 71 ? 5.125 30.406 18.531 1 95.88 71 THR A O 1
ATOM 579 N N . SER A 1 72 ? 7.27 30.75 18.094 1 93.88 72 SER A N 1
ATOM 580 C CA . SER A 1 72 ? 7.398 31.719 19.188 1 93.88 72 SER A CA 1
ATOM 581 C C . SER A 1 72 ? 6.445 32.906 19 1 93.88 72 SER A C 1
ATOM 583 O O . SER A 1 72 ? 5.816 33.344 19.953 1 93.88 72 SER A O 1
ATOM 585 N N . ARG A 1 73 ? 6.297 33.312 17.812 1 93.62 73 ARG A N 1
ATOM 586 C CA . ARG A 1 73 ? 5.387 34.438 17.516 1 93.62 73 ARG A CA 1
ATOM 587 C C . ARG A 1 73 ? 3.938 34.031 17.734 1 93.62 73 ARG A C 1
ATOM 589 O O . ARG A 1 73 ? 3.143 34.812 18.266 1 93.62 73 ARG A O 1
ATOM 596 N N . LEU A 1 74 ? 3.643 32.844 17.312 1 94.81 74 LEU A N 1
ATOM 597 C CA . LEU A 1 74 ? 2.283 32.344 17.484 1 94.81 74 LEU A CA 1
ATOM 598 C C . LEU A 1 74 ? 1.934 32.188 18.953 1 94.81 74 LEU A C 1
ATOM 600 O O . LEU A 1 74 ? 0.824 32.531 19.375 1 94.81 74 LEU A O 1
ATOM 604 N N . ILE A 1 75 ? 2.85 31.703 19.703 1 94.12 75 ILE A N 1
ATOM 605 C CA . ILE A 1 75 ? 2.643 31.531 21.125 1 94.12 75 ILE A CA 1
ATOM 606 C C . ILE A 1 75 ? 2.375 32.875 21.781 1 94.12 75 ILE A C 1
ATOM 608 O O . ILE A 1 75 ? 1.453 33.031 22.578 1 94.12 75 ILE A O 1
ATOM 612 N N . GLU A 1 76 ? 3.174 33.812 21.422 1 92.44 76 GLU A N 1
ATOM 613 C CA . GLU A 1 76 ? 3.01 35.156 21.953 1 92.44 76 GLU A CA 1
ATOM 614 C C . GLU A 1 76 ? 1.649 35.719 21.562 1 92.44 76 GLU A C 1
ATOM 616 O O . GLU A 1 76 ? 0.976 36.344 22.391 1 92.44 76 GLU A O 1
ATOM 621 N N . SER A 1 77 ? 1.277 35.531 20.375 1 91.94 77 SER A N 1
ATOM 622 C CA . SER A 1 77 ? 0.047 36.125 19.844 1 91.94 77 SER A CA 1
ATOM 623 C C . SER A 1 77 ? -1.184 35.438 20.422 1 91.94 77 SER A C 1
ATOM 625 O O . SER A 1 77 ? -2.205 36.094 20.656 1 91.94 77 SER A O 1
ATOM 627 N N . LEU A 1 78 ? -1.151 34.188 20.562 1 92.44 78 LEU A N 1
ATOM 628 C CA . LEU A 1 78 ? -2.326 33.406 20.984 1 92.44 78 LEU A CA 1
ATOM 629 C C . LEU A 1 78 ? -2.354 33.25 22.5 1 92.44 78 LEU A C 1
ATOM 631 O O . LEU A 1 78 ? -3.391 32.906 23.062 1 92.44 78 LEU A O 1
ATOM 635 N N . GLY A 1 79 ? -1.231 33.406 23.141 1 92.5 79 GLY A N 1
ATOM 636 C CA . GLY A 1 79 ? -1.163 33.312 24.578 1 92.5 79 GLY A CA 1
ATOM 637 C C . GLY A 1 79 ? -1.244 31.891 25.094 1 92.5 79 GLY A C 1
ATOM 638 O O . GLY A 1 79 ? -1.724 31.656 26.203 1 92.5 79 GLY A O 1
ATOM 639 N N . ARG A 1 80 ? -0.962 31 24.312 1 92.5 80 ARG A N 1
ATOM 640 C CA . ARG A 1 80 ? -0.961 29.578 24.656 1 92.5 80 ARG A CA 1
ATOM 641 C C . ARG A 1 80 ? 0.094 28.828 23.859 1 92.5 80 ARG A C 1
ATOM 643 O O . ARG A 1 80 ? 0.556 29.297 22.812 1 92.5 80 ARG A O 1
ATOM 650 N N . PRO A 1 81 ? 0.511 27.641 24.328 1 91.94 81 PRO A N 1
ATOM 651 C CA . PRO A 1 81 ? 1.475 26.859 23.562 1 91.94 81 PRO A CA 1
ATOM 652 C C . PRO A 1 81 ? 0.951 26.469 22.188 1 91.94 81 PRO A C 1
ATOM 654 O O . PRO A 1 81 ? -0.241 26.188 22.031 1 91.94 81 PRO A O 1
ATOM 657 N N . VAL A 1 82 ? 1.829 26.516 21.234 1 94.12 82 VAL A N 1
ATOM 658 C CA . VAL A 1 82 ? 1.551 26.094 19.875 1 94.12 82 VAL A CA 1
ATOM 659 C C . VAL A 1 82 ? 2.627 25.109 19.406 1 94.12 82 VAL A C 1
ATOM 661 O O . VAL A 1 82 ? 3.816 25.312 19.656 1 94.12 82 VAL A O 1
ATOM 664 N N . ASP A 1 83 ? 2.248 24.031 18.812 1 95.06 83 ASP A N 1
ATOM 665 C CA . ASP A 1 83 ? 3.178 23.047 18.281 1 95.06 83 ASP A CA 1
ATOM 666 C C . ASP A 1 83 ? 3.932 23.578 17.078 1 95.06 83 ASP A C 1
ATOM 668 O O . ASP A 1 83 ? 3.346 24.25 16.219 1 95.06 83 ASP A O 1
ATOM 672 N N . PHE A 1 84 ? 5.199 23.312 17.016 1 95.81 84 PHE A N 1
ATOM 673 C CA . PHE A 1 84 ? 6 23.891 15.938 1 95.81 84 PHE A CA 1
ATOM 674 C C . PHE A 1 84 ? 5.555 23.344 14.578 1 95.81 84 PHE A C 1
ATOM 676 O O . PHE A 1 84 ? 5.836 23.938 13.539 1 95.81 84 PHE A O 1
ATOM 683 N N . ARG A 1 85 ? 4.922 22.203 14.594 1 96.5 85 ARG A N 1
ATOM 684 C CA . ARG A 1 85 ? 4.465 21.594 13.344 1 96.5 85 ARG A CA 1
ATOM 685 C C . ARG A 1 85 ? 3.314 22.391 12.742 1 96.5 85 ARG A C 1
ATOM 687 O O . ARG A 1 85 ? 3.051 22.297 11.539 1 96.5 85 ARG A O 1
ATOM 694 N N . VAL A 1 86 ? 2.615 23.109 13.516 1 96.94 86 VAL A N 1
ATOM 695 C CA . VAL A 1 86 ? 1.625 24.062 13.016 1 96.94 86 VAL A CA 1
ATOM 696 C C . VAL A 1 86 ? 2.318 25.141 12.195 1 96.94 86 VAL A C 1
ATOM 698 O O . VAL A 1 86 ? 1.911 25.438 11.07 1 96.94 86 VAL A O 1
ATOM 701 N N . ALA A 1 87 ? 3.359 25.703 12.789 1 96.56 87 ALA A N 1
ATOM 702 C CA . ALA A 1 87 ? 4.148 26.719 12.094 1 96.56 87 ALA A CA 1
ATOM 703 C C . ALA A 1 87 ? 4.789 26.125 10.836 1 96.56 87 ALA A C 1
ATOM 705 O O . ALA A 1 87 ? 4.867 26.812 9.805 1 96.56 87 ALA A O 1
ATOM 706 N N . LEU A 1 88 ? 5.266 24.953 10.969 1 97.25 88 LEU A N 1
ATOM 707 C CA . LEU A 1 88 ? 5.867 24.281 9.828 1 97.25 88 LEU A CA 1
ATOM 708 C C . LEU A 1 88 ? 4.883 24.188 8.664 1 97.25 88 LEU A C 1
ATOM 710 O O . LEU A 1 88 ? 5.242 24.5 7.52 1 97.25 88 LEU A O 1
ATOM 714 N N . LEU A 1 89 ? 3.662 23.75 8.93 1 97.81 89 LEU A N 1
ATOM 715 C CA . LEU A 1 89 ? 2.648 23.656 7.883 1 97.81 89 LEU A CA 1
ATOM 716 C C . LEU A 1 89 ? 2.408 25.016 7.242 1 97.81 8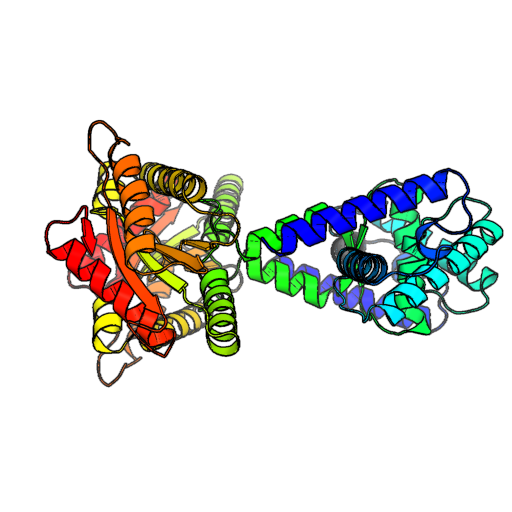9 LEU A C 1
ATOM 718 O O . LEU A 1 89 ? 2.295 25.125 6.02 1 97.81 89 LEU A O 1
ATOM 722 N N . ASP A 1 90 ? 2.303 26.016 8.039 1 97.06 90 ASP A N 1
ATOM 723 C CA . ASP A 1 90 ? 2.086 27.375 7.531 1 97.06 90 ASP A CA 1
ATOM 724 C C . ASP A 1 90 ? 3.193 27.781 6.562 1 97.06 90 ASP A C 1
ATOM 726 O O . ASP A 1 90 ? 2.922 28.344 5.5 1 97.06 90 ASP A O 1
ATOM 730 N N . ILE A 1 91 ? 4.387 27.5 6.957 1 96.5 91 ILE A N 1
ATOM 731 C CA . ILE A 1 91 ? 5.543 27.859 6.141 1 96.5 91 ILE A CA 1
ATOM 732 C C . ILE A 1 91 ? 5.48 27.125 4.805 1 96.5 91 ILE A C 1
ATOM 734 O O . ILE A 1 91 ? 5.715 27.719 3.75 1 96.5 91 ILE A O 1
ATOM 738 N N . LEU A 1 92 ? 5.168 25.875 4.848 1 96.38 92 LEU A N 1
ATOM 739 C CA . LEU A 1 92 ? 5.133 25.062 3.643 1 96.38 92 LEU A CA 1
ATOM 740 C C . LEU A 1 92 ? 4.035 25.531 2.695 1 96.38 92 LEU A C 1
ATOM 742 O O . LEU A 1 92 ? 4.168 25.406 1.476 1 96.38 92 LEU A O 1
ATOM 746 N N . LEU A 1 93 ? 2.947 26.031 3.223 1 95.06 93 LEU A N 1
ATOM 747 C CA . LEU A 1 93 ? 1.8 26.453 2.426 1 95.06 93 LEU A CA 1
ATOM 748 C C . LEU A 1 93 ? 1.982 27.875 1.921 1 95.06 93 LEU A C 1
ATOM 750 O O . LEU A 1 93 ? 1.463 28.234 0.862 1 95.06 93 LEU A O 1
ATOM 754 N N . SER A 1 94 ? 2.447 28.75 2.633 1 86.81 94 SER A N 1
ATOM 755 C CA . SER A 1 94 ? 2.477 30.188 2.359 1 86.81 94 SER A CA 1
ATOM 756 C C . SER A 1 94 ? 3.691 30.562 1.52 1 86.81 94 SER A C 1
ATOM 758 O O . SER A 1 94 ? 3.555 30.922 0.348 1 86.81 94 SER A O 1
ATOM 760 N N . LYS A 1 95 ? 4.816 30.578 2.219 1 66.94 95 LYS A N 1
ATOM 761 C CA . LYS A 1 95 ? 6.004 31.234 1.69 1 66.94 95 LYS A CA 1
ATOM 762 C C . LYS A 1 95 ? 6.711 30.359 0.662 1 66.94 95 LYS A C 1
ATOM 764 O O . LYS A 1 95 ? 7.094 30.828 -0.41 1 66.94 95 LYS A O 1
ATOM 769 N N . ASP A 1 96 ? 6.695 29.141 0.938 1 74.31 96 ASP A N 1
ATOM 770 C CA . ASP A 1 96 ? 7.562 28.281 0.135 1 74.31 96 ASP A CA 1
ATOM 771 C C . ASP A 1 96 ? 6.773 27.578 -0.96 1 74.31 96 ASP A C 1
ATOM 773 O O . ASP A 1 96 ? 7.348 27.125 -1.953 1 74.31 96 ASP A O 1
ATOM 777 N N . LYS A 1 97 ? 5.371 27.609 -0.758 1 84.44 97 LYS A N 1
ATOM 778 C CA . LYS A 1 97 ? 4.461 26.953 -1.688 1 84.44 97 LYS A CA 1
ATOM 779 C C . LYS A 1 97 ? 4.984 25.578 -2.092 1 84.44 97 LYS A C 1
ATOM 781 O O . LYS A 1 97 ? 5.039 25.25 -3.279 1 84.44 97 LYS A O 1
ATOM 786 N N . ARG A 1 98 ? 5.527 24.922 -1.007 1 90.19 98 ARG A N 1
ATOM 787 C CA . ARG A 1 98 ? 6.098 23.594 -1.216 1 90.19 98 ARG A CA 1
ATOM 788 C C . ARG A 1 98 ? 5.016 22.531 -1.169 1 90.19 98 ARG A C 1
ATOM 790 O O . ARG A 1 98 ? 5.262 21.375 -1.521 1 90.19 98 ARG A O 1
ATOM 797 N N . MET A 1 99 ? 3.869 22.922 -0.702 1 93 99 MET A N 1
ATOM 798 C CA . MET A 1 99 ? 2.703 22.062 -0.597 1 93 99 MET A CA 1
ATOM 799 C C . MET A 1 99 ? 1.432 22.797 -1.002 1 93 99 MET A C 1
ATOM 801 O O . MET A 1 99 ? 1.259 23.969 -0.669 1 93 99 MET A O 1
ATOM 805 N N . ASN A 1 100 ? 0.558 22.109 -1.72 1 91.62 100 ASN A N 1
ATOM 806 C CA . ASN A 1 100 ? -0.653 22.766 -2.213 1 91.62 100 ASN A CA 1
ATOM 807 C C . ASN A 1 100 ? -1.895 22.266 -1.481 1 91.62 100 ASN A C 1
ATOM 809 O O . ASN A 1 100 ? -2.717 23.047 -1.024 1 91.62 100 ASN A O 1
ATOM 813 N N . ASN A 1 101 ? -2.016 20.984 -1.409 1 94.56 101 ASN A N 1
ATOM 814 C CA . ASN A 1 101 ? -3.174 20.375 -0.767 1 94.56 101 ASN A CA 1
ATOM 815 C C . ASN A 1 101 ? -2.752 19.375 0.312 1 94.56 101 ASN A C 1
ATOM 817 O O . ASN A 1 101 ? -2.773 18.172 0.087 1 94.56 101 ASN A O 1
ATOM 821 N N . PRO A 1 102 ? -2.48 19.984 1.473 1 96.56 102 PRO A N 1
ATOM 822 C CA . PRO A 1 102 ? -1.959 19.125 2.535 1 96.56 102 PRO A CA 1
ATOM 823 C C . PRO A 1 102 ? -3.045 18.266 3.191 1 96.56 102 PRO A C 1
ATOM 825 O O . PRO A 1 102 ? -4.188 18.719 3.316 1 96.56 102 PRO A O 1
ATOM 828 N N . LYS A 1 103 ? -2.721 17.125 3.516 1 96.31 103 LYS A N 1
ATOM 829 C CA . LYS A 1 103 ? -3.434 16.234 4.418 1 96.31 103 LYS A CA 1
ATOM 830 C C . LYS A 1 103 ? -2.611 15.938 5.668 1 96.31 103 LYS A C 1
ATOM 832 O O . LYS A 1 103 ? -1.396 15.75 5.594 1 96.31 103 LYS A O 1
ATOM 837 N N . VAL A 1 104 ? -3.236 16.031 6.789 1 97.12 104 VAL A N 1
ATOM 838 C CA . VAL A 1 104 ? -2.539 15.75 8.039 1 97.12 104 VAL A CA 1
ATOM 839 C C . VAL A 1 104 ? -2.979 14.398 8.594 1 97.12 104 VAL A C 1
ATOM 841 O O . VAL A 1 104 ? -4.168 14.164 8.812 1 97.12 104 VAL A O 1
ATOM 844 N N . ILE A 1 105 ? -2.014 13.547 8.773 1 95.81 105 ILE A N 1
ATOM 845 C CA . ILE A 1 105 ? -2.326 12.211 9.281 1 95.81 105 ILE A CA 1
ATOM 846 C C . ILE A 1 105 ? -1.336 11.828 10.383 1 95.81 105 ILE A C 1
ATOM 848 O O . ILE A 1 105 ? -0.26 12.422 10.484 1 95.81 105 ILE A O 1
ATOM 852 N N . GLU A 1 106 ? -1.722 10.852 11.172 1 95.06 106 GLU A N 1
ATOM 853 C CA . GLU A 1 106 ? -0.779 10.305 12.141 1 95.06 106 GLU A CA 1
ATOM 854 C C . GLU A 1 106 ? 0.394 9.617 11.453 1 95.06 106 GLU A C 1
ATOM 856 O O . GLU A 1 106 ? 0.198 8.836 10.516 1 95.06 106 GLU A O 1
ATOM 861 N N . ILE A 1 107 ? 1.574 9.93 11.898 1 94.31 107 ILE A N 1
ATOM 862 C CA . ILE A 1 107 ? 2.773 9.344 11.312 1 94.31 107 ILE A CA 1
ATOM 863 C C . ILE A 1 107 ? 2.654 7.82 11.312 1 94.31 107 ILE A C 1
ATOM 865 O O . ILE A 1 107 ? 2.961 7.168 10.312 1 94.31 107 ILE A O 1
ATOM 869 N N . LYS A 1 108 ? 2.188 7.285 12.391 1 90.5 108 LYS A N 1
ATOM 870 C CA . LYS A 1 108 ? 2.072 5.836 12.523 1 90.5 108 LYS A CA 1
ATOM 871 C C . LYS A 1 108 ? 1.158 5.258 11.445 1 90.5 108 LYS A C 1
ATOM 873 O O . LYS A 1 108 ? 1.443 4.199 10.891 1 90.5 108 LYS A O 1
ATOM 878 N N . LEU A 1 109 ? 0.061 5.953 11.18 1 88.62 109 LEU A N 1
ATOM 879 C CA . LEU A 1 109 ? -0.876 5.508 10.156 1 88.62 109 LEU A CA 1
ATOM 880 C C . LEU A 1 109 ? -0.221 5.523 8.773 1 88.62 109 LEU A C 1
ATOM 882 O O . LEU A 1 109 ? -0.4 4.59 7.988 1 88.62 109 LEU A O 1
ATOM 886 N N . TYR A 1 110 ? 0.462 6.586 8.5 1 89.12 110 TYR A N 1
ATOM 887 C CA . TYR A 1 110 ? 1.145 6.695 7.211 1 89.12 110 TYR A CA 1
ATOM 888 C C . TYR A 1 110 ? 2.146 5.559 7.031 1 89.12 110 TYR A C 1
ATOM 890 O O . TYR A 1 110 ? 2.199 4.934 5.969 1 89.12 110 TYR A O 1
ATOM 898 N N . LEU A 1 111 ? 2.941 5.305 8.031 1 84.94 111 LEU A N 1
ATOM 899 C CA . LEU A 1 111 ? 3.977 4.281 7.965 1 84.94 111 LEU A CA 1
ATOM 900 C C . LEU A 1 111 ? 3.363 2.896 7.777 1 84.94 111 LEU A C 1
ATOM 902 O O . LEU A 1 111 ? 3.908 2.064 7.047 1 84.94 111 LEU A O 1
ATOM 906 N N . GLU A 1 112 ? 2.275 2.695 8.375 1 80.62 112 GLU A N 1
ATOM 907 C CA . GLU A 1 112 ? 1.547 1.444 8.188 1 80.62 112 GLU A CA 1
ATOM 908 C C . GLU A 1 112 ? 1.057 1.294 6.754 1 80.62 112 GLU A C 1
ATOM 910 O O . GLU A 1 112 ? 1.157 0.214 6.168 1 80.62 112 GLU A O 1
ATOM 915 N N . GLN A 1 113 ? 0.493 2.367 6.262 1 78.5 113 GLN A N 1
ATOM 916 C CA . GLN A 1 113 ? 0.03 2.361 4.879 1 78.5 113 GLN A CA 1
ATOM 917 C C . GLN A 1 113 ? 1.181 2.088 3.916 1 78.5 113 GLN A C 1
ATOM 919 O O . GLN A 1 113 ? 1.02 1.347 2.943 1 78.5 113 GLN A O 1
ATOM 924 N N . GLU A 1 114 ? 2.236 2.75 4.129 1 76.75 114 GLU A N 1
ATOM 925 C CA . GLU A 1 114 ? 3.426 2.568 3.301 1 76.75 114 GLU A CA 1
ATOM 926 C C . GLU A 1 114 ? 3.895 1.116 3.32 1 76.75 114 GLU A C 1
ATOM 928 O O . GLU A 1 114 ? 4.273 0.566 2.285 1 76.75 114 GLU A O 1
ATOM 933 N N . ARG A 1 115 ? 3.828 0.6 4.484 1 72.62 115 ARG A N 1
ATOM 934 C CA . ARG A 1 115 ? 4.219 -0.799 4.637 1 72.62 115 ARG A CA 1
ATOM 935 C C . ARG A 1 115 ? 3.305 -1.713 3.826 1 72.62 115 ARG A C 1
ATOM 937 O O . ARG A 1 115 ? 3.77 -2.672 3.207 1 72.62 115 ARG A O 1
ATOM 944 N N . MET A 1 116 ? 2.078 -1.328 3.848 1 73.75 116 MET A N 1
ATOM 945 C CA . MET A 1 116 ? 1.084 -2.137 3.148 1 73.75 116 MET A CA 1
ATOM 946 C C . MET A 1 116 ? 1.298 -2.08 1.641 1 73.75 116 MET A C 1
ATOM 948 O O . MET A 1 116 ? 0.809 -2.941 0.907 1 73.75 116 MET A O 1
ATOM 952 N N . THR A 1 117 ? 1.99 -1.15 1.231 1 74.56 117 THR A N 1
ATOM 953 C CA . THR A 1 117 ? 2.232 -1.021 -0.201 1 74.56 117 THR A CA 1
ATOM 954 C C . THR A 1 117 ? 3.355 -1.953 -0.647 1 74.56 117 THR A C 1
ATOM 956 O O . THR A 1 117 ? 3.477 -2.264 -1.834 1 74.56 117 THR A O 1
ATOM 959 N N . VAL A 1 118 ? 4.109 -2.438 0.279 1 78.81 118 VAL A N 1
ATOM 960 C CA . VAL A 1 118 ? 5.293 -3.15 -0.198 1 78.81 118 VAL A CA 1
ATOM 961 C C . VAL A 1 118 ? 5.426 -4.48 0.542 1 78.81 118 VAL A C 1
ATOM 963 O O . VAL A 1 118 ? 6.258 -5.316 0.184 1 78.81 118 VAL A O 1
ATOM 966 N N . ILE A 1 119 ? 4.652 -4.695 1.524 1 81.44 119 ILE A N 1
ATOM 967 C CA . ILE A 1 119 ? 4.781 -5.898 2.338 1 81.44 119 ILE A CA 1
ATOM 968 C C . ILE A 1 119 ? 3.666 -6.879 1.988 1 81.44 119 ILE A C 1
ATOM 970 O O . ILE A 1 119 ? 2.512 -6.48 1.815 1 81.44 119 ILE A O 1
ATOM 974 N N . ASP A 1 120 ? 4.047 -8.07 1.817 1 84 120 ASP A N 1
ATOM 975 C CA . ASP A 1 120 ? 3.078 -9.156 1.712 1 84 120 ASP A CA 1
ATOM 976 C C . ASP A 1 120 ? 2.459 -9.469 3.072 1 84 120 ASP A C 1
ATOM 978 O O . ASP A 1 120 ? 3.145 -9.961 3.973 1 84 120 ASP A O 1
ATOM 982 N N . HIS A 1 121 ? 1.235 -9.18 3.166 1 74.31 121 HIS A N 1
ATOM 983 C CA . HIS A 1 121 ? 0.562 -9.227 4.461 1 74.31 121 HIS A CA 1
ATOM 984 C C . HIS A 1 121 ? 0.55 -10.641 5.027 1 74.31 121 HIS A C 1
ATOM 986 O O . HIS A 1 121 ? 0.494 -10.828 6.246 1 74.31 121 HIS A O 1
ATOM 992 N N . LEU A 1 122 ? 0.6 -11.609 4.191 1 84.44 122 LEU A N 1
ATOM 993 C CA . LEU A 1 122 ? 0.519 -12.984 4.656 1 84.44 122 LEU A CA 1
ATOM 994 C C . LEU A 1 122 ? 1.826 -13.414 5.312 1 84.44 122 LEU A C 1
ATOM 996 O O . LEU A 1 122 ? 1.816 -14.047 6.371 1 84.44 122 LEU A O 1
ATOM 1000 N N . THR A 1 123 ? 2.936 -13 4.75 1 92.62 123 THR A N 1
ATOM 1001 C CA . THR A 1 123 ? 4.203 -13.594 5.164 1 92.62 123 THR A CA 1
ATOM 1002 C C . THR A 1 123 ? 5.062 -12.562 5.898 1 92.62 123 THR A C 1
ATOM 1004 O O . THR A 1 123 ? 6.039 -12.922 6.562 1 92.62 123 THR A O 1
ATOM 1007 N N . GLY A 1 124 ? 4.734 -11.32 5.711 1 86.19 124 GLY A N 1
ATOM 1008 C CA . GLY A 1 124 ? 5.551 -10.273 6.301 1 86.19 124 GLY A CA 1
ATOM 1009 C C . GLY A 1 124 ? 6.766 -9.922 5.461 1 86.19 124 GLY A C 1
ATOM 1010 O O . GLY A 1 124 ? 7.504 -8.992 5.793 1 86.19 124 GLY A O 1
ATOM 1011 N N . LEU A 1 125 ? 6.953 -10.594 4.375 1 92.69 125 LEU A N 1
ATOM 1012 C CA . LEU A 1 125 ? 8.031 -10.289 3.445 1 92.69 125 LEU A CA 1
ATOM 1013 C C . LEU A 1 125 ? 7.633 -9.164 2.498 1 92.69 125 LEU A C 1
ATOM 1015 O O . LEU A 1 125 ? 6.477 -8.742 2.482 1 92.69 125 LEU A O 1
ATOM 1019 N N . TYR A 1 126 ? 8.617 -8.664 1.824 1 88 126 TYR A N 1
ATOM 1020 C CA . TYR A 1 126 ? 8.266 -7.68 0.807 1 88 126 TYR A CA 1
ATOM 1021 C C . TYR A 1 126 ? 7.492 -8.328 -0.336 1 88 126 TYR A C 1
ATOM 1023 O O . TYR A 1 126 ? 7.555 -9.547 -0.521 1 88 126 TYR A O 1
ATOM 1031 N N . ASN A 1 127 ? 6.758 -7.504 -1.044 1 87.38 127 ASN A N 1
ATOM 1032 C CA . ASN A 1 127 ? 5.949 -8.031 -2.137 1 87.38 127 ASN A CA 1
ATOM 1033 C C . ASN A 1 127 ? 6.672 -7.914 -3.477 1 87.38 127 ASN A C 1
ATOM 1035 O O . ASN A 1 127 ? 7.824 -7.48 -3.529 1 87.38 127 ASN A O 1
ATOM 1039 N N . LYS A 1 128 ? 6.043 -8.414 -4.508 1 86.88 128 LYS A N 1
ATOM 1040 C CA . LYS A 1 128 ? 6.621 -8.445 -5.848 1 86.88 128 LYS A CA 1
ATOM 1041 C C . LYS A 1 128 ? 6.98 -7.043 -6.328 1 86.88 128 LYS A C 1
ATOM 1043 O O . LYS A 1 128 ? 8.031 -6.836 -6.938 1 86.88 128 LYS A O 1
ATOM 1048 N N . ARG A 1 129 ? 6.137 -6.156 -6.047 1 77.69 129 ARG A N 1
ATOM 1049 C CA . ARG A 1 129 ? 6.398 -4.777 -6.441 1 77.69 129 ARG A CA 1
ATOM 1050 C C . ARG A 1 129 ? 7.719 -4.285 -5.859 1 77.69 129 ARG A C 1
ATOM 1052 O O . ARG A 1 129 ? 8.523 -3.676 -6.566 1 77.69 129 ARG A O 1
ATOM 1059 N N . TYR A 1 130 ? 7.828 -4.5 -4.547 1 83.38 130 TYR A N 1
ATOM 1060 C CA . TYR A 1 130 ? 9.07 -4.094 -3.904 1 83.38 130 TYR A CA 1
ATOM 1061 C C . TYR A 1 130 ? 10.266 -4.824 -4.516 1 83.38 130 TYR A C 1
ATOM 1063 O O . TYR A 1 130 ? 11.336 -4.238 -4.688 1 83.38 130 TYR A O 1
ATOM 1071 N N . PHE A 1 131 ? 10.102 -6.043 -4.832 1 91.12 131 PHE A N 1
ATOM 1072 C CA . PHE A 1 131 ? 11.172 -6.801 -5.469 1 91.12 131 PHE A CA 1
ATOM 1073 C C . PHE A 1 131 ? 11.648 -6.105 -6.738 1 91.12 131 PHE A C 1
ATOM 1075 O O . PHE A 1 131 ? 12.852 -5.953 -6.957 1 91.12 131 PHE A O 1
ATOM 1082 N N . ASP A 1 132 ? 10.719 -5.766 -7.57 1 83.75 132 ASP A N 1
ATOM 1083 C CA . ASP A 1 132 ? 11.055 -5.152 -8.852 1 83.75 132 ASP A CA 1
ATOM 1084 C C . ASP A 1 132 ? 11.867 -3.875 -8.656 1 83.75 132 ASP A C 1
ATOM 1086 O O . ASP A 1 132 ? 12.867 -3.66 -9.336 1 83.75 132 ASP A O 1
ATOM 1090 N N . GLU A 1 133 ? 11.5 -3.131 -7.711 1 78.19 133 GLU A N 1
ATOM 1091 C CA . GLU A 1 133 ? 12.195 -1.878 -7.426 1 78.19 133 GLU A CA 1
ATOM 1092 C C . GLU A 1 133 ? 13.555 -2.135 -6.781 1 78.19 133 GLU A C 1
ATOM 1094 O O . GLU A 1 133 ? 14.562 -1.553 -7.191 1 78.19 133 GLU A O 1
ATOM 1099 N N . ALA A 1 134 ? 13.531 -3.014 -5.781 1 85.62 134 ALA A N 1
ATOM 1100 C CA . ALA A 1 134 ? 14.734 -3.283 -5 1 85.62 134 ALA A CA 1
ATOM 1101 C C . ALA A 1 134 ? 15.789 -3.986 -5.848 1 85.62 134 ALA A C 1
ATOM 1103 O O . ALA A 1 134 ? 16.984 -3.734 -5.688 1 85.62 134 ALA A O 1
ATOM 1104 N N . SER A 1 135 ? 15.312 -4.848 -6.668 1 92.94 135 SER A N 1
ATOM 1105 C CA . SER A 1 135 ? 16.266 -5.574 -7.504 1 92.94 135 SER A CA 1
ATOM 1106 C C . SER A 1 135 ? 16.969 -4.637 -8.484 1 92.94 135 SER A C 1
ATOM 1108 O O . SER A 1 135 ? 18.172 -4.758 -8.703 1 92.94 135 SER A O 1
ATOM 1110 N N . PHE A 1 136 ? 16.219 -3.791 -9.055 1 86.5 136 PHE A N 1
ATOM 1111 C CA . PHE A 1 136 ? 16.781 -2.809 -9.977 1 86.5 136 PHE A CA 1
ATOM 1112 C C . PHE A 1 136 ? 17.797 -1.921 -9.258 1 86.5 136 PHE A C 1
ATOM 1114 O O . PHE A 1 136 ? 18.875 -1.662 -9.789 1 86.5 136 PHE A O 1
ATOM 1121 N N . ARG A 1 137 ? 17.469 -1.422 -8.062 1 80.69 137 ARG A N 1
ATOM 1122 C CA . ARG A 1 137 ? 18.359 -0.587 -7.262 1 80.69 137 ARG A CA 1
ATOM 1123 C C . ARG A 1 137 ? 19.641 -1.332 -6.914 1 80.69 137 ARG A C 1
ATOM 1125 O O . ARG A 1 137 ? 20.734 -0.784 -7.039 1 80.69 137 ARG A O 1
ATOM 1132 N N . LEU A 1 138 ? 19.484 -2.557 -6.438 1 88.94 138 LEU A N 1
ATOM 1133 C CA . LEU A 1 138 ? 20.641 -3.371 -6.059 1 88.94 138 LEU A CA 1
ATOM 1134 C C . LEU A 1 138 ? 21.547 -3.617 -7.254 1 88.94 138 LEU A C 1
ATOM 1136 O O . LEU A 1 138 ? 22.781 -3.551 -7.133 1 88.94 138 LEU A O 1
ATOM 1140 N N . PHE A 1 139 ? 20.969 -3.883 -8.391 1 92 139 PHE A N 1
ATOM 1141 C CA . PHE A 1 139 ? 21.703 -4.129 -9.625 1 92 139 PHE A CA 1
ATOM 1142 C C . PHE A 1 139 ? 22.531 -2.91 -10.008 1 92 139 PHE A C 1
ATOM 1144 O O . PHE A 1 139 ? 23.719 -3.029 -10.305 1 92 139 PHE A O 1
ATOM 1151 N N . ASN A 1 140 ? 21.906 -1.785 -10 1 84.62 140 ASN A N 1
ATOM 1152 C CA . ASN A 1 140 ? 22.594 -0.55 -10.375 1 84.62 140 ASN A CA 1
ATOM 1153 C C . ASN A 1 140 ? 23.734 -0.23 -9.414 1 84.62 140 ASN A C 1
ATOM 1155 O O . ASN A 1 140 ? 24.797 0.209 -9.836 1 84.62 140 ASN A O 1
ATOM 1159 N N . GLN A 1 141 ? 23.438 -0.427 -8.172 1 82.75 141 GLN A N 1
ATOM 1160 C CA . GLN A 1 141 ? 24.469 -0.203 -7.16 1 82.75 141 GLN A CA 1
ATOM 1161 C C . GLN A 1 141 ? 25.656 -1.148 -7.359 1 82.75 141 GLN A C 1
ATOM 1163 O O . GLN A 1 141 ? 26.812 -0.733 -7.262 1 82.75 141 GLN A O 1
ATOM 1168 N N . ALA A 1 142 ? 25.344 -2.379 -7.57 1 90.88 142 ALA A N 1
ATOM 1169 C CA . ALA A 1 142 ? 26.391 -3.383 -7.762 1 90.88 142 ALA A CA 1
ATOM 1170 C C . ALA A 1 142 ? 27.234 -3.068 -8.992 1 90.88 142 ALA A C 1
ATOM 1172 O O . ALA A 1 142 ? 28.453 -3.203 -8.969 1 90.88 142 ALA A O 1
ATOM 1173 N N . ARG A 1 143 ? 26.578 -2.672 -10.008 1 88 143 ARG A N 1
ATOM 1174 C CA . ARG A 1 143 ? 27.266 -2.318 -11.242 1 88 143 ARG A CA 1
ATOM 1175 C C . ARG A 1 143 ? 28.156 -1.096 -11.047 1 88 143 ARG A C 1
ATOM 1177 O O . ARG A 1 143 ? 29.297 -1.079 -11.492 1 88 143 ARG A O 1
ATOM 1184 N N . ARG A 1 144 ? 27.656 -0.099 -10.367 1 84.5 144 ARG A N 1
ATOM 1185 C CA . ARG A 1 144 ? 28.359 1.163 -10.164 1 84.5 144 ARG A CA 1
ATOM 1186 C C . ARG A 1 144 ? 29.562 0.971 -9.258 1 84.5 144 ARG A C 1
ATOM 1188 O O . ARG A 1 144 ? 30.609 1.601 -9.469 1 84.5 144 ARG A O 1
ATOM 1195 N N . HIS A 1 145 ? 29.438 0.1 -8.312 1 89.31 145 HIS A N 1
ATOM 1196 C CA . HIS A 1 145 ? 30.469 -0.016 -7.289 1 89.31 145 HIS A CA 1
ATOM 1197 C C . HIS A 1 145 ? 31.234 -1.332 -7.422 1 89.31 145 HIS A C 1
ATOM 1199 O O . HIS A 1 145 ? 31.969 -1.72 -6.516 1 89.31 145 HIS A O 1
ATOM 1205 N N . ASN A 1 146 ? 31 -2.033 -8.438 1 93.06 146 ASN A N 1
ATOM 1206 C CA . ASN A 1 146 ? 31.672 -3.303 -8.703 1 93.06 146 ASN A CA 1
ATOM 1207 C C . ASN A 1 146 ? 31.5 -4.281 -7.539 1 93.06 146 ASN A C 1
ATOM 1209 O O . ASN A 1 146 ? 32.469 -4.816 -7.023 1 93.06 146 ASN A O 1
ATOM 1213 N N . ARG A 1 147 ? 30.297 -4.367 -7.117 1 94.12 147 ARG A N 1
ATOM 1214 C CA . ARG A 1 147 ? 29.938 -5.297 -6.051 1 94.12 147 ARG A CA 1
ATOM 1215 C C . ARG A 1 147 ? 29.188 -6.504 -6.609 1 94.12 147 ARG A C 1
ATOM 1217 O O . ARG A 1 147 ? 28.766 -6.5 -7.766 1 94.12 147 ARG A O 1
ATOM 1224 N N . ILE A 1 148 ? 29.188 -7.543 -5.762 1 97.12 148 ILE A N 1
ATOM 1225 C CA . ILE A 1 148 ? 28.516 -8.766 -6.184 1 97.12 148 ILE A CA 1
ATOM 1226 C C . ILE A 1 148 ? 27.203 -8.922 -5.414 1 97.12 148 ILE A C 1
ATOM 1228 O O . ILE A 1 148 ? 27.031 -8.32 -4.352 1 97.12 148 ILE A O 1
ATOM 1232 N N . PHE A 1 149 ? 26.234 -9.625 -5.996 1 97.44 149 PHE A N 1
ATOM 1233 C CA . PHE A 1 149 ? 25.047 -10.062 -5.281 1 97.44 149 PHE A CA 1
ATOM 1234 C C . PHE A 1 149 ? 24.453 -11.312 -5.918 1 97.44 149 PHE A C 1
ATOM 1236 O O . PHE A 1 149 ? 24.812 -11.672 -7.039 1 97.44 149 PHE A O 1
ATOM 1243 N N . SER A 1 150 ? 23.641 -11.984 -5.168 1 98.5 150 SER A N 1
ATOM 1244 C CA . SER A 1 150 ? 23.016 -13.195 -5.68 1 98.5 150 SER A CA 1
ATOM 1245 C C . SER A 1 150 ? 21.5 -13.141 -5.539 1 98.5 150 SER A C 1
ATOM 1247 O O . SER A 1 150 ? 20.969 -12.484 -4.633 1 98.5 150 SER A O 1
ATOM 1249 N N . VAL A 1 151 ? 20.812 -13.797 -6.461 1 98.38 151 VAL A N 1
ATOM 1250 C CA . VAL A 1 151 ? 19.359 -13.969 -6.465 1 98.38 151 VAL A CA 1
ATOM 1251 C C . VAL A 1 151 ? 19.016 -15.422 -6.168 1 98.38 151 VAL A C 1
ATOM 1253 O O . VAL A 1 151 ? 19.578 -16.344 -6.762 1 98.38 151 VAL A O 1
ATOM 1256 N N . VAL A 1 152 ? 18.141 -15.602 -5.211 1 98.62 152 VAL A N 1
ATOM 1257 C CA . VAL A 1 152 ? 17.625 -16.938 -4.906 1 98.62 152 VAL A CA 1
ATOM 1258 C C . VAL A 1 152 ? 16.125 -16.984 -5.18 1 98.62 152 VAL A C 1
ATOM 1260 O O . VAL A 1 152 ? 15.359 -16.188 -4.621 1 98.62 152 VAL A O 1
ATOM 1263 N N . VAL A 1 153 ? 15.695 -17.859 -6.023 1 98 153 VAL A N 1
ATOM 1264 C CA . VAL A 1 153 ? 14.273 -18.094 -6.262 1 98 153 VAL A CA 1
ATOM 1265 C C . VAL A 1 153 ? 13.844 -19.391 -5.594 1 98 153 VAL A C 1
ATOM 1267 O O . VAL A 1 153 ? 14.523 -20.422 -5.715 1 98 153 VAL A O 1
ATOM 1270 N N . ILE A 1 154 ? 12.773 -19.297 -4.867 1 98.06 154 ILE A N 1
ATOM 1271 C CA . ILE A 1 154 ? 12.258 -20.438 -4.105 1 98.06 154 ILE A CA 1
ATOM 1272 C C . ILE A 1 154 ? 10.805 -20.703 -4.488 1 98.06 154 ILE A C 1
ATOM 1274 O O . ILE A 1 154 ? 10.016 -19.766 -4.648 1 98.06 154 ILE A O 1
ATOM 1278 N N . ASP A 1 155 ? 10.414 -21.922 -4.641 1 96.38 155 ASP A N 1
ATOM 1279 C CA . ASP A 1 155 ? 9.047 -22.359 -4.883 1 96.38 155 ASP A CA 1
ATOM 1280 C C . ASP A 1 155 ? 8.688 -23.562 -4.016 1 96.38 155 ASP A C 1
ATOM 1282 O O . ASP A 1 155 ? 9.414 -24.562 -3.992 1 96.38 155 ASP A O 1
ATOM 1286 N N . ILE A 1 156 ? 7.613 -23.5 -3.361 1 96.56 156 ILE A N 1
ATOM 1287 C CA . ILE A 1 156 ? 7.203 -24.578 -2.475 1 96.56 156 ILE A CA 1
ATOM 1288 C C . ILE A 1 156 ? 6.754 -25.781 -3.303 1 96.56 156 ILE A C 1
ATOM 1290 O O . ILE A 1 156 ? 5.949 -25.641 -4.227 1 96.56 156 ILE A O 1
ATOM 1294 N N . ASP A 1 157 ? 7.281 -26.938 -2.916 1 95.5 157 ASP A N 1
ATOM 1295 C CA . ASP A 1 157 ? 6.969 -28.172 -3.646 1 95.5 157 ASP A CA 1
ATOM 1296 C C . ASP A 1 157 ? 5.555 -28.656 -3.328 1 95.5 157 ASP A C 1
ATOM 1298 O O . ASP A 1 157 ? 5.184 -28.781 -2.158 1 95.5 157 ASP A O 1
ATOM 1302 N N . ASP A 1 158 ? 4.758 -28.875 -4.414 1 91.62 158 ASP A N 1
ATOM 1303 C CA . ASP A 1 158 ? 3.432 -29.469 -4.32 1 91.62 158 ASP A CA 1
ATOM 1304 C C . ASP A 1 158 ? 2.494 -28.609 -3.475 1 91.62 158 ASP A C 1
ATOM 1306 O O . ASP A 1 158 ? 1.688 -29.141 -2.705 1 91.62 158 ASP A O 1
ATOM 1310 N N . PHE A 1 159 ? 2.605 -27.391 -3.613 1 91.12 159 PHE A N 1
ATOM 1311 C CA . PHE A 1 159 ? 1.823 -26.469 -2.789 1 91.12 159 PHE A CA 1
ATOM 1312 C C . PHE A 1 159 ? 0.338 -26.594 -3.109 1 91.12 159 PHE A C 1
ATOM 1314 O O . PHE A 1 159 ? -0.504 -26.516 -2.213 1 91.12 159 PHE A O 1
ATOM 1321 N N . LYS A 1 160 ? 0.038 -26.688 -4.355 1 81.94 160 LYS A N 1
ATOM 1322 C CA . LYS A 1 160 ? -1.362 -26.859 -4.73 1 81.94 160 LYS A CA 1
ATOM 1323 C C . LYS A 1 160 ? -1.965 -28.094 -4.062 1 81.94 160 LYS A C 1
ATOM 1325 O O . LYS A 1 160 ? -3.119 -28.078 -3.629 1 81.94 160 LYS A O 1
ATOM 1330 N N . LYS A 1 161 ? -1.255 -29.141 -4.07 1 85.25 161 LYS A N 1
ATOM 1331 C CA . LYS A 1 161 ? -1.725 -30.359 -3.428 1 85.25 161 LYS A CA 1
ATOM 1332 C C . LYS A 1 161 ? -2.035 -30.109 -1.953 1 85.25 161 LYS A C 1
ATOM 1334 O O . LYS A 1 161 ? -2.98 -30.688 -1.41 1 85.25 161 LYS A O 1
ATOM 1339 N N . ILE A 1 162 ? -1.21 -29.375 -1.341 1 88.81 162 ILE A N 1
ATOM 1340 C CA . ILE A 1 162 ? -1.424 -29.016 0.058 1 88.81 162 ILE A CA 1
ATOM 1341 C C . ILE A 1 162 ? -2.754 -28.281 0.208 1 88.81 162 ILE A C 1
ATOM 1343 O O . ILE A 1 162 ? -3.561 -28.625 1.079 1 88.81 162 ILE A O 1
ATOM 1347 N N . ASN A 1 163 ? -2.969 -27.312 -0.66 1 83.19 163 ASN A N 1
ATOM 1348 C CA . ASN A 1 163 ? -4.211 -26.562 -0.606 1 83.19 163 ASN A CA 1
ATOM 1349 C C . ASN A 1 163 ? -5.422 -27.438 -0.889 1 83.19 163 ASN A C 1
ATOM 1351 O O . ASN A 1 163 ? -6.469 -27.297 -0.25 1 83.19 163 ASN A O 1
ATOM 1355 N N . ASP A 1 164 ? -5.234 -28.281 -1.818 1 78.12 164 ASP A N 1
ATOM 1356 C CA . ASP A 1 164 ? -6.32 -29.172 -2.211 1 78.12 164 ASP A CA 1
ATOM 1357 C C . ASP A 1 164 ? -6.684 -30.125 -1.074 1 78.12 164 ASP A C 1
ATOM 1359 O O . ASP A 1 164 ? -7.859 -30.438 -0.872 1 78.12 164 ASP A O 1
ATOM 1363 N N . GLU A 1 165 ? -5.711 -30.625 -0.447 1 84.19 165 GLU A N 1
ATOM 1364 C CA . GLU A 1 165 ? -5.906 -31.656 0.578 1 84.19 165 GLU A CA 1
ATOM 1365 C C . GLU A 1 165 ? -6.328 -31.031 1.905 1 84.19 165 GLU A C 1
ATOM 1367 O O . GLU A 1 165 ? -7.176 -31.578 2.613 1 84.19 165 GLU A O 1
ATOM 1372 N N . PHE A 1 166 ? -5.754 -29.906 2.252 1 85.69 166 PHE A N 1
ATOM 1373 C CA . PHE A 1 166 ? -5.945 -29.406 3.609 1 85.69 166 PHE A CA 1
ATOM 1374 C C . PHE A 1 166 ? -6.633 -28.047 3.6 1 85.69 166 PHE A C 1
ATOM 1376 O O . PHE A 1 166 ? -6.961 -27.5 4.656 1 85.69 166 PHE A O 1
ATOM 1383 N N . GLY A 1 167 ? -6.809 -27.547 2.471 1 80.06 167 GLY A N 1
ATOM 1384 C CA . GLY A 1 167 ? -7.488 -26.266 2.359 1 80.06 167 GLY A CA 1
ATOM 1385 C C . GLY A 1 167 ? -6.535 -25.078 2.279 1 80.06 167 GLY A C 1
ATOM 1386 O O . GLY A 1 167 ? -5.379 -25.188 2.701 1 80.06 167 GLY A O 1
ATOM 1387 N N . HIS A 1 168 ? -7.008 -23.906 1.912 1 79.25 168 HIS A N 1
ATOM 1388 C CA . HIS A 1 168 ? -6.215 -22.703 1.709 1 79.25 168 HIS A CA 1
ATOM 1389 C C . HIS A 1 168 ? -5.684 -22.156 3.031 1 79.25 168 HIS A C 1
ATOM 1391 O O . HIS A 1 168 ? -4.559 -21.656 3.094 1 79.25 168 HIS A O 1
ATOM 1397 N N . PRO A 1 169 ? -6.426 -22.203 4.051 1 81.38 169 PRO A N 1
ATOM 1398 C CA . PRO A 1 169 ? -5.871 -21.719 5.316 1 81.38 169 PRO A CA 1
ATOM 1399 C C . PRO A 1 169 ? -4.59 -22.453 5.719 1 81.38 169 PRO A C 1
ATOM 1401 O O . PRO A 1 169 ? -3.674 -21.828 6.266 1 81.38 169 PRO A O 1
ATOM 1404 N N . MET A 1 170 ? -4.594 -23.656 5.426 1 86.56 170 MET A N 1
ATOM 1405 C CA . MET A 1 170 ? -3.381 -24.422 5.719 1 86.56 170 MET A CA 1
ATOM 1406 C C . MET A 1 170 ? -2.234 -23.984 4.816 1 86.56 170 MET A C 1
ATOM 1408 O O . MET A 1 170 ? -1.092 -23.875 5.27 1 86.56 170 MET A O 1
ATOM 1412 N N . GLY A 1 171 ? -2.539 -23.766 3.588 1 91.12 171 GLY A N 1
ATOM 1413 C CA . GLY A 1 171 ? -1.547 -23.188 2.695 1 91.12 171 GLY A CA 1
ATOM 1414 C C . GLY A 1 171 ? -0.996 -21.875 3.189 1 91.12 171 GLY A C 1
ATOM 1415 O O . GLY A 1 171 ? 0.213 -21.625 3.127 1 91.12 171 GLY A O 1
ATOM 1416 N N . ASP A 1 172 ? -1.865 -21.109 3.748 1 89.31 172 ASP A N 1
ATOM 1417 C CA . ASP A 1 172 ? -1.455 -19.828 4.305 1 89.31 172 ASP A CA 1
ATOM 1418 C C . ASP A 1 172 ? -0.466 -20.016 5.453 1 89.31 172 ASP A C 1
ATOM 1420 O O . ASP A 1 172 ? 0.496 -19.25 5.582 1 89.31 172 ASP A O 1
ATOM 1424 N N . GLU A 1 173 ? -0.731 -20.953 6.227 1 92 173 GLU A N 1
ATOM 1425 C CA . GLU A 1 173 ? 0.156 -21.234 7.352 1 92 173 GLU A CA 1
ATOM 1426 C C . GLU A 1 173 ? 1.536 -21.672 6.875 1 92 173 GLU A C 1
ATOM 1428 O O . GLU A 1 173 ? 2.553 -21.297 7.465 1 92 173 GLU A O 1
ATOM 1433 N N . VAL A 1 174 ? 1.545 -22.438 5.859 1 95.06 174 VAL A N 1
ATOM 1434 C CA . VAL A 1 174 ? 2.801 -22.906 5.277 1 95.06 174 VAL A CA 1
ATOM 1435 C C . VAL A 1 174 ? 3.598 -21.703 4.758 1 95.06 174 VAL A C 1
ATOM 1437 O O . VAL A 1 174 ? 4.801 -21.594 5.004 1 95.06 174 VAL A O 1
ATOM 1440 N N . LEU A 1 175 ? 2.932 -20.859 4.074 1 95.69 175 LEU A N 1
ATOM 1441 C CA . LEU A 1 175 ? 3.566 -19.672 3.533 1 95.69 175 LEU A CA 1
ATOM 1442 C C . LEU A 1 175 ? 4.117 -18.781 4.652 1 95.69 175 LEU A C 1
ATOM 1444 O O . LEU A 1 175 ? 5.246 -18.297 4.562 1 95.69 175 LEU A O 1
ATOM 1448 N N . LYS A 1 176 ? 3.354 -18.594 5.711 1 94.31 176 LYS A N 1
ATOM 1449 C CA . LYS A 1 176 ? 3.768 -17.797 6.859 1 94.31 176 LYS A CA 1
ATOM 1450 C C . LYS A 1 176 ? 5.023 -18.359 7.508 1 94.31 176 LYS A C 1
ATOM 1452 O O . LYS A 1 176 ? 5.945 -17.625 7.848 1 94.31 176 LYS A O 1
ATOM 1457 N N . ASN A 1 177 ? 4.957 -19.625 7.648 1 94.81 177 ASN A N 1
ATOM 1458 C CA . ASN A 1 177 ? 6.082 -20.297 8.289 1 94.81 177 ASN A CA 1
ATOM 1459 C C . ASN A 1 177 ? 7.363 -20.156 7.473 1 94.81 177 ASN A C 1
ATOM 1461 O O . ASN A 1 177 ? 8.438 -19.906 8.023 1 94.81 177 ASN A O 1
ATOM 1465 N N . LEU A 1 178 ? 7.262 -20.391 6.242 1 97 178 LEU A N 1
ATOM 1466 C CA . LEU A 1 178 ? 8.438 -20.203 5.402 1 97 178 LEU A CA 1
ATOM 1467 C C . LEU A 1 178 ? 8.945 -18.766 5.48 1 97 178 LEU A C 1
ATOM 1469 O O . LEU A 1 178 ? 10.148 -18.531 5.539 1 97 178 LEU A O 1
ATOM 1473 N N . GLY A 1 179 ? 8.047 -17.828 5.422 1 96.75 179 GLY A N 1
ATOM 1474 C CA . GLY A 1 179 ? 8.43 -16.438 5.578 1 96.75 179 GLY A CA 1
ATOM 1475 C C . GLY A 1 179 ? 9.234 -16.172 6.836 1 96.75 179 GLY A C 1
ATOM 1476 O O . GLY A 1 179 ? 10.258 -15.492 6.797 1 96.75 179 GLY A O 1
ATOM 1477 N N . LYS A 1 180 ? 8.789 -16.734 7.938 1 94.69 180 LYS A N 1
ATOM 1478 C CA . LYS A 1 180 ? 9.469 -16.578 9.227 1 94.69 180 LYS A CA 1
ATOM 1479 C C . LYS A 1 180 ? 10.867 -17.188 9.18 1 94.69 180 LYS A C 1
ATOM 1481 O O . LYS A 1 180 ? 11.828 -16.609 9.688 1 94.69 180 LYS A O 1
ATOM 1486 N N . ILE A 1 181 ? 10.93 -18.297 8.617 1 96.94 181 ILE A N 1
ATOM 1487 C CA . ILE A 1 181 ? 12.203 -19 8.516 1 96.94 181 ILE A CA 1
ATOM 1488 C C . ILE A 1 181 ? 13.18 -18.188 7.66 1 96.94 181 ILE A C 1
ATOM 1490 O O . ILE A 1 181 ? 14.352 -18.047 8.008 1 96.94 181 ILE A O 1
ATOM 1494 N N . ILE A 1 182 ? 12.688 -17.719 6.562 1 97.75 182 ILE A N 1
ATOM 1495 C CA . ILE A 1 182 ? 13.516 -16.922 5.672 1 97.75 182 ILE A CA 1
ATOM 1496 C C . ILE A 1 182 ? 14.047 -15.695 6.422 1 97.75 182 ILE A C 1
ATOM 1498 O O . ILE A 1 182 ? 15.258 -15.438 6.418 1 97.75 182 ILE A O 1
ATOM 1502 N N . LEU A 1 183 ? 13.219 -15.008 7.082 1 94.31 183 LEU A N 1
ATOM 1503 C CA . LEU A 1 183 ? 13.594 -13.805 7.805 1 94.31 183 LEU A CA 1
ATOM 1504 C C . LEU A 1 183 ? 14.625 -14.109 8.883 1 94.31 183 LEU A C 1
ATOM 1506 O O . LEU A 1 183 ? 15.508 -13.297 9.164 1 94.31 183 LEU A O 1
ATOM 1510 N N . GLY A 1 184 ? 14.484 -15.25 9.438 1 93.5 184 GLY A N 1
ATOM 1511 C CA . GLY A 1 184 ? 15.391 -15.656 10.5 1 93.5 184 GLY A CA 1
ATOM 1512 C C . GLY A 1 184 ? 16.75 -16.094 9.992 1 93.5 184 GLY A C 1
ATOM 1513 O O . GLY A 1 184 ? 17.703 -16.25 10.773 1 93.5 184 GLY A O 1
ATOM 1514 N N . ASN A 1 185 ? 16.922 -16.141 8.656 1 96.5 185 ASN A N 1
ATOM 1515 C CA . ASN A 1 185 ? 18.156 -16.719 8.133 1 96.5 185 ASN A CA 1
ATOM 1516 C C . ASN A 1 185 ? 18.844 -15.789 7.145 1 96.5 185 ASN A C 1
ATOM 1518 O O . ASN A 1 185 ? 19.75 -16.188 6.426 1 96.5 185 ASN A O 1
ATOM 1522 N N . ILE A 1 186 ? 18.391 -14.594 7.035 1 94.31 186 ILE A N 1
ATOM 1523 C CA . ILE A 1 186 ? 19.047 -13.625 6.16 1 94.31 186 ILE A CA 1
ATOM 1524 C C . ILE A 1 186 ? 19.5 -12.422 6.973 1 94.31 186 ILE A C 1
ATOM 1526 O O . ILE A 1 186 ? 19.094 -12.242 8.125 1 94.31 186 ILE A O 1
ATOM 1530 N N . ARG A 1 187 ? 20.406 -11.625 6.395 1 90.38 187 ARG A N 1
ATOM 1531 C CA . ARG A 1 187 ? 20.922 -10.422 7.039 1 90.38 187 ARG A CA 1
ATOM 1532 C C . ARG A 1 187 ? 19.984 -9.242 6.812 1 90.38 187 ARG A C 1
ATOM 1534 O O . ARG A 1 187 ? 19.094 -9.305 5.973 1 90.38 187 ARG A O 1
ATOM 1541 N N . LYS A 1 188 ? 20.234 -8.164 7.539 1 80.5 188 LYS A N 1
ATOM 1542 C CA . LYS A 1 188 ? 19.422 -6.949 7.48 1 80.5 188 LYS A CA 1
ATOM 1543 C C . LYS A 1 188 ? 19.516 -6.297 6.102 1 80.5 188 LYS A C 1
ATOM 1545 O O . LYS A 1 188 ? 18.547 -5.676 5.641 1 80.5 188 LYS A O 1
ATOM 1550 N N . GLU A 1 189 ? 20.656 -6.426 5.488 1 82.69 189 GLU A N 1
ATOM 1551 C CA . GLU A 1 189 ? 20.859 -5.789 4.191 1 82.69 189 GLU A CA 1
ATOM 1552 C C . GLU A 1 189 ? 20.281 -6.637 3.059 1 82.69 189 GLU A C 1
ATOM 1554 O O . GLU A 1 189 ? 20.156 -6.164 1.929 1 82.69 189 GLU A O 1
ATOM 1559 N N . ASP A 1 190 ? 19.922 -7.859 3.359 1 93.06 190 ASP A N 1
ATOM 1560 C CA . ASP A 1 190 ? 19.312 -8.734 2.363 1 93.06 190 ASP A CA 1
ATOM 1561 C C . ASP A 1 190 ? 17.812 -8.445 2.23 1 93.06 190 ASP A C 1
ATOM 1563 O O . ASP A 1 190 ? 17.203 -7.828 3.113 1 93.06 190 ASP A O 1
ATOM 1567 N N . ILE A 1 191 ? 17.266 -8.812 1.08 1 94.19 191 ILE A N 1
ATOM 1568 C CA . ILE A 1 191 ? 15.859 -8.555 0.802 1 94.19 191 ILE A CA 1
ATOM 1569 C C . ILE A 1 191 ? 15.148 -9.867 0.499 1 94.19 191 ILE A C 1
ATOM 1571 O O . ILE A 1 191 ? 15.625 -10.672 -0.304 1 94.19 191 ILE A O 1
ATOM 1575 N N . ALA A 1 192 ? 14.078 -10.109 1.178 1 97 192 ALA A N 1
ATOM 1576 C CA . ALA A 1 192 ? 13.242 -11.281 0.922 1 97 192 ALA A CA 1
ATOM 1577 C C . ALA A 1 192 ? 11.836 -10.867 0.488 1 97 192 ALA A C 1
ATOM 1579 O O . ALA A 1 192 ? 11.211 -10.023 1.128 1 97 192 ALA A O 1
ATOM 1580 N N . CYS A 1 193 ? 11.375 -11.445 -0.589 1 95.69 193 CYS A N 1
ATOM 1581 C CA . CYS A 1 193 ? 10.086 -11.07 -1.168 1 95.69 193 CYS A CA 1
ATOM 1582 C C . CYS A 1 193 ? 9.242 -12.305 -1.45 1 95.69 193 CYS A C 1
ATOM 1584 O O . CYS A 1 193 ? 9.773 -13.375 -1.768 1 95.69 193 CYS A O 1
ATOM 1586 N N . ARG A 1 194 ? 7.98 -12.227 -1.296 1 94.5 194 ARG A N 1
ATOM 1587 C CA . ARG A 1 194 ? 7.051 -13.156 -1.931 1 94.5 194 ARG A CA 1
ATOM 1588 C C . ARG A 1 194 ? 6.598 -12.633 -3.289 1 94.5 194 ARG A C 1
ATOM 1590 O O . ARG A 1 194 ? 5.809 -11.688 -3.363 1 94.5 194 ARG A O 1
ATOM 1597 N N . THR A 1 195 ? 7.09 -13.258 -4.281 1 90.31 195 THR A N 1
ATOM 1598 C CA . THR A 1 195 ? 6.926 -12.711 -5.621 1 90.31 195 THR A CA 1
ATOM 1599 C C . THR A 1 195 ? 5.777 -13.406 -6.355 1 90.31 195 THR A C 1
ATOM 1601 O O . THR A 1 195 ? 5.363 -12.961 -7.43 1 90.31 195 THR A O 1
ATOM 1604 N N . GLY A 1 196 ? 5.266 -14.414 -5.832 1 86.94 196 GLY A N 1
ATOM 1605 C CA . GLY A 1 196 ? 4.141 -15.18 -6.336 1 86.94 196 GLY A CA 1
ATOM 1606 C C . GLY A 1 196 ? 3.346 -15.867 -5.242 1 86.94 196 GLY A C 1
ATOM 1607 O O . GLY A 1 196 ? 3.607 -15.664 -4.055 1 86.94 196 GLY A O 1
ATOM 1608 N N . GLY A 1 197 ? 2.336 -16.594 -5.664 1 85.81 197 GLY A N 1
ATOM 1609 C CA . GLY A 1 197 ? 1.531 -17.312 -4.684 1 85.81 197 GLY A CA 1
ATOM 1610 C C . GLY A 1 197 ? 2.355 -18.156 -3.74 1 85.81 197 GLY A C 1
ATOM 1611 O O . GLY A 1 197 ? 2.258 -18.016 -2.52 1 85.81 197 GLY A O 1
ATOM 1612 N N . GLU A 1 198 ? 3.172 -18.984 -4.328 1 94.06 198 GLU A N 1
ATOM 1613 C CA . GLU A 1 198 ? 4.023 -19.875 -3.553 1 94.06 198 GLU A CA 1
ATOM 1614 C C . GLU A 1 198 ? 5.5 -19.625 -3.848 1 94.06 198 GLU A C 1
ATOM 1616 O O . GLU A 1 198 ? 6.352 -20.469 -3.543 1 94.06 198 GLU A O 1
ATOM 1621 N N . GLU A 1 199 ? 5.77 -18.484 -4.445 1 94.75 199 GLU A N 1
ATOM 1622 C CA . GLU A 1 199 ? 7.125 -18.188 -4.891 1 94.75 199 GLU A CA 1
ATOM 1623 C C . GLU A 1 199 ? 7.738 -17.062 -4.059 1 94.75 199 GLU A C 1
ATOM 1625 O O . GLU A 1 199 ? 7.074 -16.062 -3.76 1 94.75 199 GLU A O 1
ATOM 1630 N N . PHE A 1 200 ? 9.023 -17.312 -3.678 1 97.81 200 PHE A N 1
ATOM 1631 C CA . PHE A 1 200 ? 9.812 -16.344 -2.928 1 97.81 200 PHE A CA 1
ATOM 1632 C C . PHE A 1 200 ? 11.109 -16.016 -3.658 1 97.81 200 PHE A C 1
ATOM 1634 O O . PHE A 1 200 ? 11.664 -16.875 -4.348 1 97.81 200 PHE A O 1
ATOM 1641 N N . THR A 1 201 ? 11.508 -14.828 -3.531 1 97.88 201 THR A N 1
ATOM 1642 C CA . THR A 1 201 ? 12.781 -14.422 -4.113 1 97.88 201 THR A CA 1
ATOM 1643 C C . THR A 1 201 ? 13.625 -13.656 -3.092 1 97.88 201 THR A C 1
ATOM 1645 O O . THR A 1 201 ? 13.109 -12.773 -2.4 1 97.88 201 THR A O 1
ATOM 1648 N N . LEU A 1 202 ? 14.867 -14.008 -2.994 1 98.12 202 LEU A N 1
ATOM 1649 C CA . LEU A 1 202 ? 15.812 -13.328 -2.115 1 98.12 202 LEU A CA 1
ATOM 1650 C C . LEU A 1 202 ? 16.859 -12.578 -2.924 1 98.12 202 LEU A C 1
ATOM 1652 O O . LEU A 1 202 ? 17.344 -13.086 -3.945 1 98.12 202 LEU A O 1
ATOM 1656 N N . LEU A 1 203 ? 17.141 -11.391 -2.523 1 97.56 203 LEU A N 1
ATOM 1657 C CA . LEU A 1 203 ? 18.281 -10.625 -2.986 1 97.56 203 LEU A CA 1
ATOM 1658 C C . LEU A 1 203 ? 19.359 -10.547 -1.905 1 97.56 203 LEU A C 1
ATOM 1660 O O . LEU A 1 203 ? 19.172 -9.891 -0.88 1 97.56 203 LEU A O 1
ATOM 1664 N N . LEU A 1 204 ? 20.453 -11.227 -2.117 1 97.56 204 LEU A N 1
ATOM 1665 C CA . LEU A 1 204 ? 21.531 -11.305 -1.133 1 97.56 204 LEU A CA 1
ATOM 1666 C C . LEU A 1 204 ? 22.688 -10.406 -1.529 1 97.56 204 LEU A C 1
ATOM 1668 O O . LEU A 1 204 ? 23.484 -10.758 -2.414 1 97.56 204 LEU A O 1
ATOM 1672 N N . SER A 1 205 ? 22.797 -9.32 -0.841 1 93.81 205 SER A N 1
ATOM 1673 C CA . SER A 1 205 ? 23.828 -8.328 -1.137 1 93.81 205 SER A CA 1
ATOM 1674 C C . SER A 1 205 ? 25.219 -8.836 -0.744 1 93.81 205 SER A C 1
ATOM 1676 O O . SER A 1 205 ? 25.375 -9.477 0.293 1 93.81 205 SER A O 1
ATOM 1678 N N . ASP A 1 206 ? 26.156 -8.523 -1.592 1 95.44 206 ASP A N 1
ATOM 1679 C CA . ASP A 1 206 ? 27.562 -8.859 -1.332 1 95.44 206 ASP A CA 1
ATOM 1680 C C . ASP A 1 206 ? 27.719 -10.344 -1.015 1 95.44 206 ASP A C 1
ATOM 1682 O O . ASP A 1 206 ? 28.375 -10.703 -0.035 1 95.44 206 ASP A O 1
ATOM 1686 N N . THR A 1 207 ? 27.047 -11.109 -1.745 1 97 207 THR A N 1
ATOM 1687 C CA . THR A 1 207 ? 27.031 -12.555 -1.538 1 97 207 THR A CA 1
ATOM 1688 C C . THR A 1 207 ? 27.328 -13.289 -2.846 1 97 207 THR A C 1
ATOM 1690 O O . THR A 1 207 ? 26.641 -13.07 -3.848 1 97 207 THR A O 1
ATOM 1693 N N . SER A 1 208 ? 28.312 -14.133 -2.799 1 96.62 208 SER A N 1
ATOM 1694 C CA . SER A 1 208 ? 28.688 -14.938 -3.957 1 96.62 208 SER A CA 1
ATOM 1695 C C . SER A 1 208 ? 27.734 -16.125 -4.117 1 96.62 208 SER A C 1
ATOM 1697 O O . SER A 1 208 ? 26.906 -16.391 -3.252 1 96.62 208 SER A O 1
ATOM 1699 N N . ALA A 1 209 ? 27.922 -16.844 -5.199 1 97.06 209 ALA A N 1
ATOM 1700 C CA . ALA A 1 209 ? 27.094 -18.016 -5.461 1 97.06 209 ALA A CA 1
ATOM 1701 C C . ALA A 1 209 ? 27.234 -19.047 -4.352 1 97.06 209 ALA A C 1
ATOM 1703 O O . ALA A 1 209 ? 26.234 -19.547 -3.822 1 97.06 209 ALA A O 1
ATOM 1704 N N . PRO A 1 210 ? 28.438 -19.359 -3.969 1 97.31 210 PRO A N 1
ATOM 1705 C CA . PRO A 1 210 ? 28.578 -20.312 -2.869 1 97.31 210 PRO A CA 1
ATOM 1706 C C . PRO A 1 210 ? 27.922 -19.828 -1.577 1 97.31 210 PRO A C 1
ATOM 1708 O O . PRO A 1 210 ? 27.312 -20.609 -0.852 1 97.31 210 PRO A O 1
ATOM 1711 N N . GLY A 1 211 ? 28.109 -18.562 -1.319 1 97.5 211 GLY A N 1
ATOM 1712 C CA . GLY A 1 211 ? 27.453 -18 -0.147 1 97.5 211 GLY A CA 1
ATOM 1713 C C . GLY A 1 211 ? 25.938 -18.094 -0.195 1 97.5 211 GLY A C 1
ATOM 1714 O O . GLY A 1 211 ? 25.297 -18.359 0.822 1 97.5 211 GLY A O 1
ATOM 1715 N N . ALA A 1 212 ? 25.391 -17.891 -1.354 1 98.38 212 ALA A N 1
ATOM 1716 C CA . ALA A 1 212 ? 23.953 -17.953 -1.534 1 98.38 212 ALA A CA 1
ATOM 1717 C C . ALA A 1 212 ? 23.438 -19.375 -1.326 1 98.38 212 ALA A C 1
ATOM 1719 O O . ALA A 1 212 ? 22.344 -19.578 -0.787 1 98.38 212 ALA A O 1
ATOM 1720 N N . VAL A 1 213 ? 24.25 -20.297 -1.754 1 98.12 213 VAL A N 1
ATOM 1721 C CA . VAL A 1 213 ? 23.891 -21.703 -1.567 1 98.12 213 VAL A CA 1
ATOM 1722 C C . VAL A 1 213 ? 23.797 -22.016 -0.077 1 98.12 213 VAL A C 1
ATOM 1724 O O . VAL A 1 213 ? 22.875 -22.719 0.359 1 98.12 213 VAL A O 1
ATOM 1727 N N . ILE A 1 214 ? 24.703 -21.547 0.623 1 98.06 214 ILE A N 1
ATOM 1728 C CA . ILE A 1 214 ? 24.719 -21.797 2.061 1 98.06 214 ILE A CA 1
ATOM 1729 C C . ILE A 1 214 ? 23.453 -21.25 2.699 1 98.06 214 ILE A C 1
ATOM 1731 O O . ILE A 1 214 ? 22.797 -21.953 3.488 1 98.06 214 ILE A O 1
ATOM 1735 N N . VAL A 1 215 ? 23.078 -20.031 2.357 1 98 215 VAL A N 1
ATOM 1736 C CA . VAL A 1 215 ? 21.891 -19.406 2.916 1 98 215 VAL A CA 1
ATOM 1737 C C . VAL A 1 215 ? 20.641 -20.188 2.5 1 98 215 VAL A C 1
ATOM 1739 O O . VAL A 1 215 ? 19.797 -20.5 3.334 1 98 215 VAL A O 1
ATOM 1742 N N . ALA A 1 216 ? 20.531 -20.516 1.276 1 98.5 216 ALA A N 1
ATOM 1743 C CA . ALA A 1 216 ? 19.359 -21.219 0.741 1 98.5 216 ALA A CA 1
ATOM 1744 C C . ALA A 1 216 ? 19.219 -22.609 1.361 1 98.5 216 ALA A C 1
ATOM 1746 O O . ALA A 1 216 ? 18.109 -23.031 1.68 1 98.5 216 ALA A O 1
ATOM 1747 N N . GLU A 1 217 ? 20.312 -23.219 1.488 1 98.19 217 GLU A N 1
ATOM 1748 C CA . GLU A 1 217 ? 20.281 -24.562 2.072 1 98.19 217 GLU A CA 1
ATOM 1749 C C . GLU A 1 217 ? 19.875 -24.516 3.543 1 98.19 217 GLU A C 1
ATOM 1751 O O . GLU A 1 217 ? 19.156 -25.391 4.02 1 98.19 217 GLU A O 1
ATOM 1756 N N . LYS A 1 218 ? 20.391 -23.609 4.215 1 97.94 218 LYS A N 1
ATOM 1757 C CA . LYS A 1 218 ? 19.984 -23.453 5.613 1 97.94 218 LYS A CA 1
ATOM 1758 C C . LYS A 1 218 ? 18.484 -23.281 5.738 1 97.94 218 LYS A C 1
ATOM 1760 O O . LYS A 1 218 ? 17.844 -23.891 6.605 1 97.94 218 LYS A O 1
ATOM 1765 N N . ILE A 1 219 ? 17.922 -22.469 4.891 1 98.12 219 ILE A N 1
ATOM 1766 C CA . ILE A 1 219 ? 16.484 -22.234 4.887 1 98.12 219 ILE A CA 1
ATOM 1767 C C . ILE A 1 219 ? 15.75 -23.531 4.539 1 98.12 219 ILE A C 1
ATOM 1769 O O . ILE A 1 219 ? 14.758 -23.875 5.176 1 98.12 219 ILE A O 1
ATOM 1773 N N . ARG A 1 220 ? 16.266 -24.188 3.604 1 97.69 220 ARG A N 1
ATOM 1774 C CA . ARG A 1 220 ? 15.656 -25.422 3.158 1 97.69 220 ARG A CA 1
ATOM 1775 C C . ARG A 1 220 ? 15.617 -26.453 4.285 1 97.69 220 ARG A C 1
ATOM 1777 O O . ARG A 1 220 ? 14.586 -27.078 4.527 1 97.69 220 ARG A O 1
ATOM 1784 N N . ILE A 1 221 ? 16.703 -26.625 4.914 1 96.5 221 ILE A N 1
ATOM 1785 C CA . ILE A 1 221 ? 16.844 -27.609 5.98 1 96.5 221 ILE A CA 1
ATOM 1786 C C . ILE A 1 221 ? 15.875 -27.281 7.117 1 96.5 221 ILE A C 1
ATOM 1788 O O . ILE A 1 221 ? 15.203 -28.172 7.648 1 96.5 221 ILE A O 1
ATOM 1792 N N . GLU A 1 222 ? 15.82 -26.078 7.477 1 96.12 222 GLU A N 1
ATOM 1793 C CA . GLU A 1 222 ? 14.914 -25.672 8.547 1 96.12 222 GLU A CA 1
ATOM 1794 C C . GLU A 1 222 ? 13.453 -25.875 8.148 1 96.12 222 GLU A C 1
ATOM 1796 O O . GLU A 1 222 ? 12.625 -26.281 8.969 1 96.12 222 GLU A O 1
ATOM 1801 N N . PHE A 1 223 ? 13.172 -25.562 6.93 1 96.62 223 PHE A N 1
ATOM 1802 C CA . PHE A 1 223 ? 11.812 -25.719 6.438 1 96.62 223 PHE A CA 1
ATOM 1803 C C . PHE A 1 223 ? 11.414 -27.188 6.422 1 96.62 223 PHE A C 1
ATOM 1805 O O . PHE A 1 223 ? 10.258 -27.531 6.684 1 96.62 223 PHE A O 1
ATOM 1812 N N . ASN A 1 224 ? 12.375 -28 6.125 1 94.88 224 ASN A N 1
ATOM 1813 C CA . ASN A 1 224 ? 12.125 -29.438 6.062 1 94.88 224 ASN A CA 1
ATOM 1814 C C . ASN A 1 224 ? 11.773 -30 7.434 1 94.88 224 ASN A C 1
ATOM 1816 O O . ASN A 1 224 ? 11.195 -31.094 7.531 1 94.88 224 ASN A O 1
ATOM 1820 N N . LYS A 1 225 ? 12.141 -29.328 8.453 1 92.81 225 LYS A N 1
ATOM 1821 C CA . LYS A 1 225 ? 11.812 -29.781 9.805 1 92.81 225 LYS A CA 1
ATOM 1822 C C . LYS A 1 225 ? 10.344 -29.531 10.117 1 92.81 225 LYS A C 1
ATOM 1824 O O . LYS A 1 225 ? 9.789 -30.125 11.047 1 92.81 225 LYS A O 1
ATOM 1829 N N . GLU A 1 226 ? 9.852 -28.562 9.367 1 86.44 226 GLU A N 1
ATOM 1830 C CA . GLU A 1 226 ? 8.43 -28.281 9.555 1 86.44 226 GLU A CA 1
ATOM 1831 C C . GLU A 1 226 ? 7.566 -29.406 8.992 1 86.44 226 GLU A C 1
ATOM 1833 O O . GLU A 1 226 ? 7.902 -30 7.969 1 86.44 226 GLU A O 1
ATOM 1838 N N . THR A 1 227 ? 6.535 -29.781 9.766 1 82.5 227 THR A N 1
ATOM 1839 C CA . THR A 1 227 ?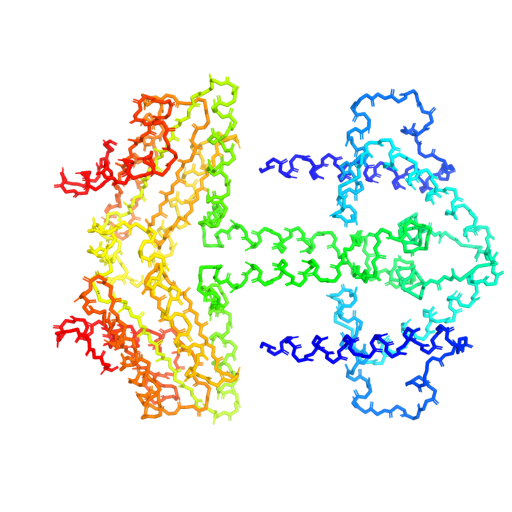 5.605 -30.797 9.281 1 82.5 227 THR A CA 1
ATOM 1840 C C . THR A 1 227 ? 4.18 -30.25 9.258 1 82.5 227 THR A C 1
ATOM 1842 O O . THR A 1 227 ? 3.85 -29.312 9.992 1 82.5 227 THR A O 1
ATOM 1845 N N . LEU A 1 228 ? 3.514 -30.609 8.258 1 80.69 228 LEU A N 1
ATOM 1846 C CA . LEU A 1 228 ? 2.07 -30.422 8.164 1 80.69 228 LEU A CA 1
ATOM 1847 C C . LEU A 1 228 ? 1.335 -31.75 8.234 1 80.69 228 LEU A C 1
ATOM 1849 O O . LEU A 1 228 ? 1.387 -32.531 7.293 1 80.69 228 LEU A O 1
ATOM 1853 N N . ARG A 1 229 ? 0.633 -31.875 9.297 1 76.69 229 ARG A N 1
ATOM 1854 C CA . ARG A 1 229 ? -0.103 -33.125 9.523 1 76.69 229 ARG A CA 1
ATOM 1855 C C . ARG A 1 229 ? 0.754 -34.344 9.188 1 76.69 229 ARG A C 1
ATOM 1857 O O . ARG A 1 229 ? 0.336 -35.188 8.422 1 76.69 229 ARG A O 1
ATOM 1864 N N . LYS A 1 230 ? 1.978 -34.406 9.547 1 75.94 230 LYS A N 1
ATOM 1865 C CA . LYS A 1 230 ? 2.936 -35.5 9.477 1 75.94 230 LYS A CA 1
ATOM 1866 C C . LYS A 1 230 ? 3.574 -35.562 8.094 1 75.94 230 LYS A C 1
ATOM 1868 O O . LYS A 1 230 ? 4.32 -36.5 7.797 1 75.94 230 LYS A O 1
ATOM 1873 N N . LYS A 1 231 ? 3.18 -34.688 7.191 1 82.25 231 LYS A N 1
ATOM 1874 C CA . LYS A 1 231 ? 3.834 -34.625 5.891 1 82.25 231 LYS A CA 1
ATOM 1875 C C . LYS A 1 231 ? 4.93 -33.562 5.879 1 82.25 231 LYS A C 1
ATOM 1877 O O . LYS A 1 231 ? 4.746 -32.469 6.422 1 82.25 231 LYS A O 1
ATOM 1882 N N . ASN A 1 232 ? 6.027 -34 5.262 1 87.81 232 ASN A N 1
ATOM 1883 C CA . ASN A 1 232 ? 7.156 -33.062 5.199 1 87.81 232 ASN A CA 1
ATOM 1884 C C . ASN A 1 232 ? 6.938 -32 4.141 1 87.81 232 ASN A C 1
ATOM 1886 O O . ASN A 1 232 ? 6.375 -32.281 3.078 1 87.81 232 ASN A O 1
ATOM 1890 N N . LEU A 1 233 ? 7.297 -30.906 4.445 1 94.25 233 LEU A N 1
ATOM 1891 C CA . LEU A 1 233 ? 7.262 -29.781 3.518 1 94.25 233 LEU A CA 1
ATOM 1892 C C . LEU A 1 233 ? 8.625 -29.562 2.871 1 94.25 233 LEU A C 1
ATOM 1894 O O . LEU A 1 233 ? 9.656 -29.812 3.496 1 94.25 233 LEU A O 1
ATOM 1898 N N . SER A 1 234 ? 8.617 -29.25 1.686 1 96.31 234 SER A N 1
ATOM 1899 C CA . SER A 1 234 ? 9.867 -28.969 0.996 1 96.31 234 SER A CA 1
ATOM 1900 C C . SER A 1 234 ? 9.688 -27.859 -0.032 1 96.31 234 SER A C 1
ATOM 1902 O O . SER A 1 234 ? 8.562 -27.5 -0.381 1 96.31 234 SER A O 1
ATOM 1904 N N . PHE A 1 235 ? 10.773 -27.297 -0.391 1 97.56 235 PHE A N 1
ATOM 1905 C CA . PHE A 1 235 ? 10.766 -26.359 -1.504 1 97.56 235 PHE A CA 1
ATOM 1906 C C . PHE A 1 235 ? 11.961 -26.594 -2.418 1 97.56 235 PHE A C 1
ATOM 1908 O O . PHE A 1 235 ? 12.906 -27.281 -2.043 1 97.56 235 PHE A O 1
ATOM 1915 N N . SER A 1 236 ? 11.844 -26.109 -3.639 1 98.12 236 SER A N 1
ATOM 1916 C CA . SER A 1 236 ? 12.922 -26.109 -4.621 1 98.12 236 SER A CA 1
ATOM 1917 C C . SER A 1 236 ? 13.43 -24.688 -4.867 1 98.12 236 SER A C 1
ATOM 1919 O O . SER A 1 236 ? 12.641 -23.734 -4.875 1 98.12 236 SER A O 1
ATOM 1921 N N . GLY A 1 237 ? 14.727 -24.578 -4.988 1 98.12 237 GLY A N 1
ATOM 1922 C CA . GLY A 1 237 ? 15.289 -23.25 -5.176 1 98.12 237 GLY A CA 1
ATOM 1923 C C . GLY A 1 237 ? 16.312 -23.188 -6.289 1 98.12 237 GLY A C 1
ATOM 1924 O O . GLY A 1 237 ? 16.828 -24.219 -6.727 1 98.12 237 GLY A O 1
ATOM 1925 N N . GLY A 1 238 ? 16.531 -22.047 -6.82 1 98.44 238 GLY A N 1
ATOM 1926 C CA . GLY A 1 238 ? 17.531 -21.734 -7.828 1 98.44 238 GLY A CA 1
ATOM 1927 C C . GLY A 1 238 ? 18.297 -20.453 -7.547 1 98.44 238 GLY A C 1
ATOM 1928 O O . GLY A 1 238 ? 17.719 -19.484 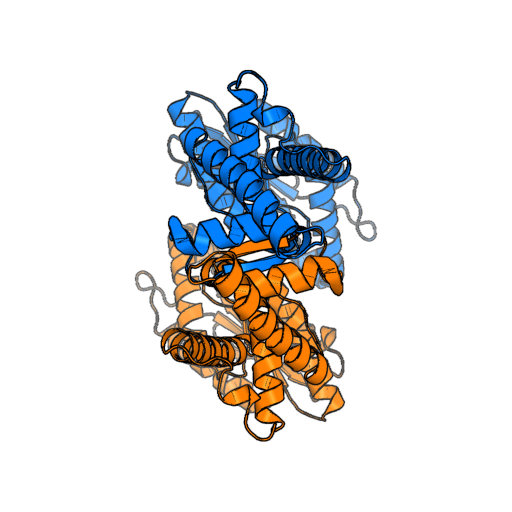-7.043 1 98.44 238 GLY A O 1
ATOM 1929 N N . ILE A 1 239 ? 19.609 -20.5 -7.957 1 98.5 239 ILE A N 1
ATOM 1930 C CA . ILE A 1 239 ? 20.469 -19.359 -7.621 1 98.5 239 ILE A CA 1
ATOM 1931 C C . ILE A 1 239 ? 21.141 -18.844 -8.883 1 98.5 239 ILE A C 1
ATOM 1933 O O . ILE A 1 239 ? 21.5 -19.609 -9.781 1 98.5 239 ILE A O 1
ATOM 1937 N N . SER A 1 240 ? 21.25 -17.531 -8.969 1 98.38 240 SER A N 1
ATOM 1938 C CA . SER A 1 240 ? 22.109 -16.844 -9.938 1 98.38 240 SER A CA 1
ATOM 1939 C C . SER A 1 240 ? 22.844 -15.672 -9.297 1 98.38 240 SER A C 1
ATOM 1941 O O . SER A 1 240 ? 22.312 -15.039 -8.383 1 98.38 240 SER A O 1
ATOM 1943 N N . SER A 1 241 ? 24.047 -15.414 -9.789 1 98.25 241 SER A N 1
ATOM 1944 C CA . SER A 1 241 ? 24.859 -14.383 -9.148 1 98.25 241 SER A CA 1
ATOM 1945 C C . SER A 1 241 ? 25.375 -13.375 -10.164 1 98.25 241 SER A C 1
ATOM 1947 O O . SER A 1 241 ? 25.75 -13.742 -11.281 1 98.25 241 SER A O 1
ATOM 1949 N N . PHE A 1 242 ? 25.375 -12.156 -9.75 1 97.31 242 PHE A N 1
ATOM 1950 C CA . PHE A 1 242 ? 25.984 -11.078 -10.5 1 97.31 242 PHE A CA 1
ATOM 1951 C C . PHE A 1 242 ? 27.438 -10.867 -10.062 1 97.31 242 PHE A C 1
ATOM 1953 O O . PHE A 1 242 ? 27.719 -10.859 -8.859 1 97.31 242 PHE A O 1
ATOM 1960 N N . PRO A 1 243 ? 28.375 -10.648 -11.008 1 96.31 243 PRO A N 1
ATOM 1961 C CA . PRO A 1 243 ? 28.203 -10.641 -12.461 1 96.31 243 PRO A CA 1
ATOM 1962 C C . PRO A 1 243 ? 28.5 -11.992 -13.102 1 96.31 243 PRO A C 1
ATOM 1964 O O . PRO A 1 243 ? 28.484 -12.117 -14.328 1 96.31 243 PRO A O 1
ATOM 1967 N N . GLU A 1 244 ? 28.734 -12.938 -12.305 1 96.06 244 GLU A N 1
ATOM 1968 C CA . GLU A 1 244 ? 29.266 -14.211 -12.781 1 96.06 244 GLU A CA 1
ATOM 1969 C C . GLU A 1 244 ? 28.328 -14.883 -13.766 1 96.06 244 GLU A C 1
ATOM 1971 O O . GLU A 1 244 ? 28.75 -15.422 -14.789 1 96.06 244 GLU A O 1
ATOM 1976 N N . ASP A 1 245 ? 27.078 -14.844 -13.5 1 96.62 245 ASP A N 1
ATOM 1977 C CA . ASP A 1 245 ? 26.109 -15.578 -14.305 1 96.62 245 ASP A CA 1
ATOM 1978 C C . ASP A 1 245 ? 25.547 -14.703 -15.414 1 96.62 245 ASP A C 1
ATOM 1980 O O . ASP A 1 245 ? 25.125 -15.211 -16.453 1 96.62 245 AS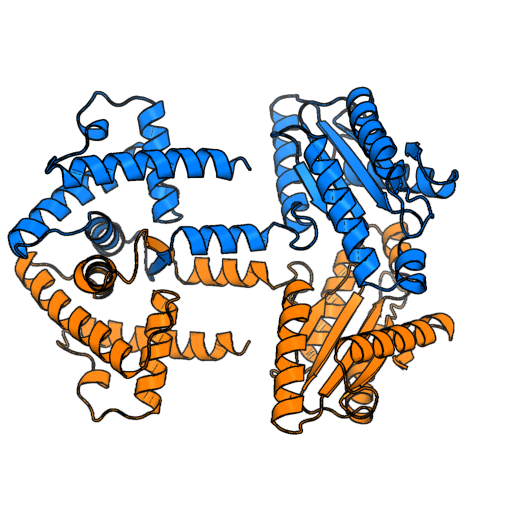P A O 1
ATOM 1984 N N . SER A 1 246 ? 25.391 -13.469 -15.172 1 95.62 246 SER A N 1
ATOM 1985 C CA . SER A 1 246 ? 24.844 -12.562 -16.172 1 95.62 246 SER A CA 1
ATOM 1986 C C . SER A 1 246 ? 25.172 -11.109 -15.836 1 95.62 246 SER A C 1
ATOM 1988 O O . SER A 1 246 ? 25.391 -10.766 -14.672 1 95.62 246 SER A O 1
ATOM 1990 N N . LEU A 1 247 ? 25.078 -10.312 -16.938 1 95.19 247 LEU A N 1
ATOM 1991 C CA . LEU A 1 247 ? 25.391 -8.898 -16.781 1 95.19 247 LEU A CA 1
ATOM 1992 C C . LEU A 1 247 ? 24.125 -8.055 -16.812 1 95.19 247 LEU A C 1
ATOM 1994 O O . LEU A 1 247 ? 24.188 -6.832 -16.641 1 95.19 247 LEU A O 1
ATOM 1998 N N . THR A 1 248 ? 22.969 -8.664 -16.953 1 93.25 248 THR A N 1
ATOM 1999 C CA . THR A 1 248 ? 21.703 -7.945 -16.922 1 93.25 248 THR A CA 1
ATOM 2000 C C . THR A 1 248 ? 20.781 -8.523 -15.859 1 93.25 248 THR A C 1
ATOM 2002 O O . THR A 1 248 ? 20.766 -9.734 -15.625 1 93.25 248 THR A O 1
ATOM 2005 N N . LEU A 1 249 ? 20.031 -7.668 -15.289 1 91.94 249 LEU A N 1
ATOM 2006 C CA . LEU A 1 249 ? 19.156 -8.062 -14.203 1 91.94 249 LEU A CA 1
ATOM 2007 C C . LEU A 1 249 ? 18.109 -9.07 -14.68 1 91.94 249 LEU A C 1
ATOM 2009 O O . LEU A 1 249 ? 17.859 -10.07 -14.016 1 91.94 249 LEU A O 1
ATOM 2013 N N . ASP A 1 250 ? 17.5 -8.805 -15.797 1 88.25 250 ASP A N 1
ATOM 2014 C CA . ASP A 1 250 ? 16.453 -9.68 -16.328 1 88.25 250 ASP A CA 1
ATOM 2015 C C . ASP A 1 250 ? 16.984 -11.094 -16.562 1 88.25 250 ASP A C 1
ATOM 2017 O O . ASP A 1 250 ? 16.312 -12.07 -16.219 1 88.25 250 ASP A O 1
ATOM 2021 N N . ASP A 1 251 ? 18.109 -11.117 -17.031 1 92.75 251 ASP A N 1
ATOM 2022 C CA . ASP A 1 251 ? 18.719 -12.422 -17.312 1 92.75 251 ASP A CA 1
ATOM 2023 C C . ASP A 1 251 ? 19.094 -13.125 -16 1 92.75 251 ASP A C 1
ATOM 2025 O O . ASP A 1 251 ? 19.031 -14.352 -15.922 1 92.75 251 ASP A O 1
ATOM 2029 N N . LEU A 1 252 ? 19.531 -12.375 -15.102 1 95 252 LEU A N 1
ATOM 2030 C CA . LEU A 1 252 ? 19.891 -12.938 -13.805 1 95 252 LEU A CA 1
ATOM 2031 C C . LEU A 1 252 ? 18.688 -13.617 -13.156 1 95 252 LEU A C 1
ATOM 2033 O O . LEU A 1 252 ? 18.797 -14.742 -12.672 1 95 252 LEU A O 1
ATOM 2037 N N . VAL A 1 253 ? 17.594 -12.969 -13.188 1 93.81 253 VAL A N 1
ATOM 2038 C CA . VAL A 1 253 ? 16.359 -13.5 -12.586 1 93.81 253 VAL A CA 1
ATOM 2039 C C . VAL A 1 253 ? 15.883 -14.711 -13.375 1 93.81 253 VAL A C 1
ATOM 2041 O O . VAL A 1 253 ? 15.445 -15.711 -12.789 1 93.81 253 VAL A O 1
ATOM 2044 N N . LEU A 1 254 ? 16 -14.625 -14.633 1 90.94 254 LEU A N 1
ATOM 2045 C CA . LEU A 1 254 ? 15.617 -15.742 -15.492 1 90.94 254 LEU A CA 1
ATOM 2046 C C . LEU A 1 254 ? 16.469 -16.969 -15.195 1 90.94 254 LEU A C 1
ATOM 2048 O O . LEU A 1 254 ? 15.953 -18.094 -15.148 1 90.94 254 LEU A O 1
ATOM 2052 N N . LYS A 1 255 ? 17.703 -16.766 -15.023 1 95.31 255 LYS A N 1
ATOM 2053 C CA . LYS A 1 255 ? 18.609 -17.875 -14.75 1 95.31 255 LYS A CA 1
ATOM 2054 C C . LYS A 1 255 ? 18.312 -18.5 -13.391 1 95.31 255 LYS A C 1
ATOM 2056 O O . LYS A 1 255 ? 18.375 -19.719 -13.242 1 95.31 255 LYS A O 1
ATOM 2061 N N . ALA A 1 256 ? 18.047 -17.719 -12.43 1 96.88 256 ALA A N 1
ATOM 2062 C CA . ALA A 1 256 ? 17.672 -18.25 -11.125 1 96.88 256 ALA A CA 1
ATOM 2063 C C . ALA A 1 256 ? 16.375 -19.047 -11.219 1 96.88 256 ALA A C 1
ATOM 2065 O O . ALA A 1 256 ? 16.25 -20.109 -10.586 1 96.88 256 ALA A O 1
ATOM 2066 N N . ASP A 1 257 ? 15.492 -18.562 -11.977 1 92.69 257 ASP A N 1
ATOM 2067 C CA . ASP A 1 257 ? 14.219 -19.234 -12.195 1 92.69 257 ASP A CA 1
ATOM 2068 C C . ASP A 1 257 ? 14.43 -20.578 -12.883 1 92.69 257 ASP A C 1
ATOM 2070 O O . ASP A 1 257 ? 13.805 -21.578 -12.5 1 92.69 257 ASP A O 1
ATOM 2074 N N . LYS A 1 258 ? 15.211 -20.562 -13.867 1 92.88 258 LYS A N 1
ATOM 2075 C CA . LYS A 1 258 ? 15.516 -21.797 -14.578 1 92.88 258 LYS A CA 1
ATOM 2076 C C . LYS A 1 258 ? 16.188 -22.812 -13.656 1 92.88 258 LYS A C 1
ATOM 2078 O O . LYS A 1 258 ? 15.906 -24.016 -13.734 1 92.88 258 LYS A O 1
ATOM 2083 N N . ALA A 1 259 ? 17.078 -22.312 -12.883 1 96.44 259 ALA A N 1
ATOM 2084 C CA . ALA A 1 259 ? 17.734 -23.188 -11.914 1 96.44 259 ALA A CA 1
ATOM 2085 C C . ALA A 1 259 ? 16.719 -23.781 -10.938 1 96.44 259 ALA A C 1
ATOM 2087 O O . ALA A 1 259 ? 16.812 -24.953 -10.555 1 96.44 259 ALA A O 1
ATOM 2088 N N . MET A 1 260 ? 15.828 -23.016 -10.492 1 96.12 260 MET A N 1
ATOM 2089 C CA . MET A 1 260 ? 14.758 -23.5 -9.625 1 96.12 260 MET A CA 1
ATOM 2090 C C . MET A 1 260 ? 13.93 -24.578 -10.32 1 96.12 260 MET A C 1
ATOM 2092 O O . MET A 1 260 ? 13.578 -25.578 -9.711 1 96.12 260 MET A O 1
ATOM 2096 N N . TYR A 1 261 ? 13.641 -24.281 -11.562 1 91.88 261 TYR A N 1
ATOM 2097 C CA . TYR A 1 261 ? 12.898 -25.25 -12.359 1 91.88 261 TYR A CA 1
ATOM 2098 C C . TYR A 1 261 ? 13.641 -26.578 -12.445 1 91.88 261 TYR A C 1
ATOM 2100 O O . TYR A 1 261 ? 13.039 -27.641 -12.367 1 91.88 261 TYR A O 1
ATOM 2108 N N . LYS A 1 262 ? 14.891 -26.469 -12.633 1 94.56 262 LYS A N 1
ATOM 2109 C CA . LYS A 1 262 ? 15.727 -27.656 -12.625 1 94.56 262 LYS A CA 1
ATOM 2110 C C . LYS A 1 262 ? 15.602 -28.422 -11.305 1 94.56 262 LYS A C 1
ATOM 2112 O O . LYS A 1 262 ? 15.531 -29.641 -11.297 1 94.56 262 LYS A O 1
ATOM 2117 N N . SER A 1 263 ? 15.594 -27.75 -10.227 1 96 263 SER A N 1
ATOM 2118 C CA . SER A 1 263 ? 15.422 -28.359 -8.914 1 96 263 SER A CA 1
ATOM 2119 C C . SER A 1 263 ? 14.086 -29.109 -8.82 1 96 263 SER A C 1
ATOM 2121 O O . SER A 1 263 ? 14.031 -30.219 -8.312 1 96 263 SER A O 1
ATOM 2123 N N . LYS A 1 264 ? 13.07 -28.469 -9.32 1 92.44 264 LYS A N 1
ATOM 2124 C CA . LYS A 1 264 ? 11.734 -29.062 -9.281 1 92.44 264 LYS A CA 1
ATOM 2125 C C . LYS A 1 264 ? 11.688 -30.359 -10.086 1 92.44 264 LYS A C 1
ATOM 2127 O O . LYS A 1 264 ? 10.992 -31.312 -9.711 1 92.44 264 LYS A O 1
ATOM 2132 N N . PHE A 1 265 ? 12.359 -30.391 -11.148 1 90.75 265 PHE A N 1
ATOM 2133 C CA . PHE A 1 265 ? 12.25 -31.516 -12.07 1 90.75 265 PHE A CA 1
ATOM 2134 C C . PHE A 1 265 ? 13.305 -32.562 -11.773 1 90.75 265 PHE A C 1
ATOM 2136 O O . PHE A 1 265 ? 13.227 -33.688 -12.281 1 90.75 265 PHE A O 1
ATOM 2143 N N . SER A 1 266 ? 14.234 -32.188 -10.969 1 94 266 SER A N 1
ATOM 2144 C CA . SER A 1 266 ? 15.281 -33.156 -10.602 1 94 266 SER A CA 1
ATOM 2145 C C . SER A 1 266 ? 14.984 -33.812 -9.258 1 94 266 SER A C 1
ATOM 2147 O O . SER A 1 266 ? 15.898 -34.156 -8.508 1 94 266 SER A O 1
ATOM 2149 N N . GLY A 1 267 ? 13.672 -33.875 -8.828 1 93.62 267 GLY A N 1
ATOM 2150 C CA . GLY A 1 267 ? 13.312 -34.594 -7.633 1 93.62 267 GLY A CA 1
ATOM 2151 C C . GLY A 1 267 ? 12.852 -33.719 -6.492 1 93.62 267 GLY A C 1
ATOM 2152 O O . GLY A 1 267 ? 12.516 -34.219 -5.414 1 93.62 267 GLY A O 1
ATOM 2153 N N . LYS A 1 268 ? 12.859 -32.469 -6.672 1 95.19 268 LYS A N 1
ATOM 2154 C CA . LYS A 1 268 ? 12.367 -31.484 -5.699 1 95.19 268 LYS A CA 1
ATOM 2155 C C . LYS A 1 268 ? 13.25 -31.469 -4.449 1 95.19 268 LYS A C 1
ATOM 2157 O O . LYS A 1 268 ? 14.273 -32.156 -4.395 1 95.19 268 LYS A O 1
ATOM 2162 N N . ASN A 1 269 ? 13.055 -30.562 -3.592 1 96.5 269 ASN A N 1
ATOM 2163 C CA . ASN A 1 269 ? 13.734 -30.5 -2.303 1 96.5 269 ASN A CA 1
ATOM 2164 C C . ASN A 1 269 ? 15.242 -30.344 -2.477 1 96.5 269 ASN A C 1
ATOM 2166 O O . ASN A 1 269 ? 16.016 -31.125 -1.927 1 96.5 269 ASN A O 1
ATOM 2170 N N . ARG A 1 270 ? 15.602 -29.359 -3.26 1 97.5 270 ARG A N 1
ATOM 2171 C CA . ARG A 1 270 ? 17.016 -29.125 -3.496 1 97.5 270 ARG A CA 1
ATOM 2172 C C . ARG A 1 270 ? 17.266 -27.703 -4.012 1 97.5 270 ARG A C 1
ATOM 2174 O O . ARG A 1 270 ? 16.328 -27 -4.363 1 97.5 270 ARG A O 1
ATOM 2181 N N . ILE A 1 271 ? 18.469 -27.328 -3.986 1 97.69 271 ILE A N 1
ATOM 2182 C CA . ILE A 1 271 ? 18.922 -26.047 -4.504 1 97.69 271 ILE A CA 1
ATOM 2183 C C . ILE A 1 271 ? 19.828 -26.266 -5.715 1 97.69 271 ILE A C 1
ATOM 2185 O O . ILE A 1 271 ? 20.734 -27.094 -5.68 1 97.69 271 ILE A O 1
ATOM 2189 N N . SER A 1 272 ? 19.484 -25.547 -6.707 1 94.25 272 SER A N 1
ATOM 2190 C CA . SER A 1 272 ? 20.312 -25.609 -7.906 1 94.25 272 SER A CA 1
ATOM 2191 C C . SER A 1 272 ? 20.953 -24.266 -8.219 1 94.25 272 SER A C 1
ATOM 2193 O O . SER A 1 272 ? 20.375 -23.219 -7.93 1 94.25 272 SER A O 1
ATOM 2195 N N . MET B 1 1 ? -14.586 3.014 -6.516 1 36.91 1 MET B N 1
ATOM 2196 C CA . MET B 1 1 ? -14.328 2.652 -5.121 1 36.91 1 MET B CA 1
ATOM 2197 C C . MET B 1 1 ? -15.094 3.568 -4.176 1 36.91 1 MET B C 1
ATOM 2199 O O . MET B 1 1 ? -15.266 4.758 -4.449 1 36.91 1 MET B O 1
ATOM 2203 N N . LYS B 1 2 ? -16.016 2.98 -3.562 1 48.47 2 LYS B N 1
ATOM 2204 C CA . LYS B 1 2 ? -16.875 3.738 -2.652 1 48.47 2 LYS B CA 1
ATOM 2205 C C . LYS B 1 2 ? -16.141 4.973 -2.123 1 48.47 2 LYS B C 1
ATOM 2207 O O . LYS B 1 2 ? -16.734 6.051 -2.027 1 48.47 2 LYS B O 1
ATOM 2212 N N . TYR B 1 3 ? -14.836 4.816 -2.049 1 63.62 3 TYR B N 1
ATOM 2213 C CA . TYR B 1 3 ? -13.977 5.844 -1.472 1 63.62 3 TYR B CA 1
ATOM 2214 C C . TYR B 1 3 ? -13.672 6.934 -2.49 1 63.62 3 TYR B C 1
ATOM 2216 O O . TYR B 1 3 ? -13.477 8.094 -2.125 1 63.62 3 TYR B O 1
ATOM 2224 N N . GLU B 1 4 ? -14.102 6.535 -3.76 1 72 4 GLU B N 1
ATOM 2225 C CA . GLU B 1 4 ? -13.68 7.492 -4.777 1 72 4 GLU B CA 1
ATOM 2226 C C . GLU B 1 4 ? -14.664 8.656 -4.879 1 72 4 GLU B C 1
ATOM 2228 O O . GLU B 1 4 ? -14.266 9.812 -4.969 1 72 4 GLU B O 1
ATOM 2233 N N . LYS B 1 5 ? -15.984 8.266 -4.859 1 77.5 5 LYS B N 1
ATOM 2234 C CA . LYS B 1 5 ? -17 9.32 -4.91 1 77.5 5 LYS B CA 1
ATOM 2235 C C . LYS B 1 5 ? -16.906 10.234 -3.695 1 77.5 5 LYS B C 1
ATOM 2237 O O . LYS B 1 5 ? -17 11.461 -3.824 1 77.5 5 LYS B O 1
ATOM 2242 N N . GLU B 1 6 ? -16.75 9.625 -2.572 1 82.62 6 GLU B N 1
ATOM 2243 C CA . GLU B 1 6 ? -16.609 10.391 -1.341 1 82.62 6 GLU B CA 1
ATOM 2244 C C . GLU B 1 6 ? -15.406 11.336 -1.416 1 82.62 6 GLU B C 1
ATOM 2246 O O . GLU B 1 6 ? -15.492 12.484 -0.978 1 82.62 6 GLU B O 1
ATOM 2251 N N . ILE B 1 7 ? -14.352 10.883 -2.008 1 87.88 7 ILE B N 1
ATOM 2252 C CA . ILE B 1 7 ? -13.133 11.672 -2.162 1 87.88 7 ILE B CA 1
ATOM 2253 C C . ILE B 1 7 ? -13.391 12.82 -3.137 1 87.88 7 ILE B C 1
ATOM 2255 O O . ILE B 1 7 ? -12.977 13.961 -2.889 1 87.88 7 ILE B O 1
ATOM 2259 N N . GLN B 1 8 ? -14.047 12.477 -4.152 1 88.81 8 GLN B N 1
ATOM 2260 C CA . GLN B 1 8 ? -14.359 13.484 -5.156 1 88.81 8 GLN B CA 1
ATOM 2261 C C . GLN B 1 8 ? -15.25 14.578 -4.57 1 88.81 8 GLN B C 1
ATOM 2263 O O . GLN B 1 8 ? -15.023 15.766 -4.809 1 88.81 8 GLN B O 1
ATOM 2268 N N . ASP B 1 9 ? -16.281 14.148 -3.893 1 91.12 9 ASP B N 1
ATOM 2269 C CA . ASP B 1 9 ? -17.203 15.094 -3.273 1 91.12 9 ASP B CA 1
ATOM 2270 C C . ASP B 1 9 ? -16.484 15.977 -2.258 1 91.12 9 ASP B C 1
ATOM 2272 O O . ASP B 1 9 ? -16.703 17.188 -2.213 1 91.12 9 ASP B O 1
ATOM 2276 N N . ALA B 1 10 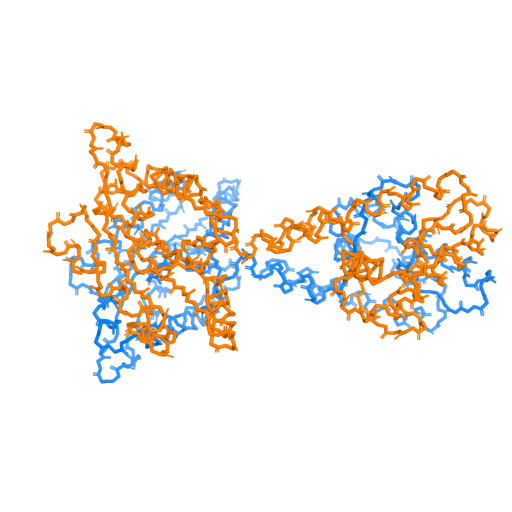? -15.719 15.398 -1.465 1 93.31 10 ALA B N 1
ATOM 2277 C CA . ALA B 1 10 ? -14.961 16.125 -0.452 1 93.31 10 ALA B CA 1
ATOM 2278 C C . ALA B 1 10 ? -13.992 17.109 -1.097 1 93.31 10 ALA B C 1
ATOM 2280 O O . ALA B 1 10 ? -13.836 18.234 -0.623 1 93.31 10 ALA B O 1
ATOM 2281 N N . THR B 1 11 ? -13.336 16.703 -2.127 1 93.5 11 THR B N 1
ATOM 2282 C CA . THR B 1 11 ? -12.398 17.547 -2.848 1 93.5 11 THR B CA 1
ATOM 2283 C C . THR B 1 11 ? -13.117 18.75 -3.461 1 93.5 11 THR B C 1
ATOM 2285 O O . THR B 1 11 ? -12.602 19.875 -3.439 1 93.5 11 THR B O 1
ATOM 2288 N N . ALA B 1 12 ? -14.227 18.453 -4.023 1 94 12 ALA B N 1
ATOM 2289 C CA . ALA B 1 12 ? -15.031 19.531 -4.586 1 94 12 ALA B CA 1
ATOM 2290 C C . ALA B 1 12 ? -15.414 20.547 -3.516 1 94 12 ALA B C 1
ATOM 2292 O O . ALA B 1 12 ? -15.344 21.75 -3.748 1 94 12 ALA B O 1
ATOM 2293 N N . LEU B 1 13 ? -15.891 20.141 -2.412 1 95 13 LEU B N 1
ATOM 2294 C CA . LEU B 1 13 ? -16.234 21.031 -1.31 1 95 13 LEU B CA 1
ATOM 2295 C C . LEU B 1 13 ? -15.023 21.859 -0.875 1 95 13 LEU B C 1
ATOM 2297 O O . LEU B 1 13 ? -15.148 23.047 -0.602 1 95 13 LEU B O 1
ATOM 2301 N N . LEU B 1 14 ? -13.898 21.188 -0.73 1 95.62 14 LEU B N 1
ATOM 2302 C CA . LEU B 1 14 ? -12.664 21.875 -0.366 1 95.62 14 LEU B CA 1
ATOM 2303 C C . LEU B 1 14 ? -12.383 23.031 -1.324 1 95.62 14 LEU B C 1
ATOM 2305 O O . LEU B 1 14 ? -12.047 24.141 -0.89 1 95.62 14 LEU B O 1
ATOM 2309 N N . ASP B 1 15 ? -12.484 22.766 -2.598 1 94.62 15 ASP B N 1
ATOM 2310 C CA . ASP B 1 15 ? -12.258 23.781 -3.615 1 94.62 15 ASP B CA 1
ATOM 2311 C C . ASP B 1 15 ? -13.195 24.969 -3.426 1 94.62 15 ASP B C 1
ATOM 2313 O O . ASP B 1 15 ? -12.789 26.125 -3.551 1 94.62 15 ASP B O 1
ATOM 2317 N N . VAL B 1 16 ? -14.391 24.688 -3.156 1 94.81 16 VAL B N 1
ATOM 2318 C CA . VAL B 1 16 ? -15.391 25.719 -2.938 1 94.81 16 VAL B CA 1
ATOM 2319 C C . VAL B 1 16 ? -15 26.562 -1.724 1 94.81 16 VAL B C 1
ATOM 2321 O O . VAL B 1 16 ? -15.031 27.797 -1.782 1 94.81 16 VAL B O 1
ATOM 2324 N N . ILE B 1 17 ? -14.68 25.953 -0.667 1 94.88 17 ILE B N 1
ATOM 2325 C CA . ILE B 1 17 ? -14.32 26.625 0.577 1 94.88 17 ILE B CA 1
ATOM 2326 C C . ILE B 1 17 ? -13.102 27.516 0.351 1 94.88 17 ILE B C 1
ATOM 2328 O O . ILE B 1 17 ? -13.102 28.688 0.745 1 94.88 17 ILE B O 1
ATOM 2332 N N . LEU B 1 18 ? -12.102 26.984 -0.26 1 93.19 18 LEU B N 1
ATOM 2333 C CA . LEU B 1 18 ? -10.875 27.734 -0.524 1 93.19 18 LEU B CA 1
ATOM 2334 C C . LEU B 1 18 ? -11.172 28.969 -1.386 1 93.19 18 LEU B C 1
ATOM 2336 O O . LEU B 1 18 ? -10.641 30.047 -1.133 1 93.19 18 LEU B O 1
ATOM 2340 N N . ASN B 1 19 ? -11.984 28.766 -2.377 1 93.06 19 ASN B N 1
ATOM 2341 C CA . ASN B 1 19 ? -12.367 29.875 -3.242 1 93.06 19 ASN B CA 1
ATOM 2342 C C . ASN B 1 19 ? -13.133 30.938 -2.475 1 93.06 19 ASN B C 1
ATOM 2344 O O . ASN B 1 19 ? -12.938 32.125 -2.701 1 93.06 19 ASN B O 1
ATOM 2348 N N . GLU B 1 20 ? -14.008 30.547 -1.649 1 92.88 20 GLU B N 1
ATOM 2349 C CA . GLU B 1 20 ? -14.789 31.484 -0.852 1 92.88 20 GLU B CA 1
ATOM 2350 C C . GLU B 1 20 ? -13.898 32.281 0.113 1 92.88 20 GLU B C 1
ATOM 2352 O O . GLU B 1 20 ? -14.102 33.469 0.321 1 92.88 20 GLU B O 1
ATOM 2357 N N . LEU B 1 21 ? -12.953 31.609 0.707 1 90.12 21 LEU B N 1
ATOM 2358 C CA . LEU B 1 21 ? -12.039 32.25 1.639 1 90.12 21 LEU B CA 1
ATOM 2359 C C . LEU B 1 21 ? -11.117 33.219 0.907 1 90.12 21 LEU B C 1
ATOM 2361 O O . LEU B 1 21 ? -10.766 34.281 1.438 1 90.12 21 LEU B O 1
ATOM 2365 N N . LEU B 1 22 ? -10.688 32.844 -0.206 1 85.81 22 LEU B N 1
ATOM 2366 C CA . LEU B 1 22 ? -9.867 33.719 -1.03 1 85.81 22 LEU B CA 1
ATOM 2367 C C . LEU B 1 22 ? -10.617 35 -1.371 1 85.81 22 LEU B C 1
ATOM 2369 O O . LEU B 1 22 ? -10 36.062 -1.518 1 85.81 22 LEU B O 1
ATOM 2373 N N . ASN B 1 23 ? -11.883 34.875 -1.476 1 87.19 23 ASN B N 1
ATOM 2374 C CA . ASN B 1 23 ? -12.719 36.031 -1.762 1 87.19 23 ASN B CA 1
ATOM 2375 C C . ASN B 1 23 ? -13.148 36.75 -0.481 1 87.19 23 ASN B C 1
ATOM 2377 O O . ASN B 1 23 ? -14.195 37.375 -0.446 1 87.19 23 ASN B O 1
ATOM 2381 N N . GLU B 1 24 ? -12.367 36.5 0.601 1 79 24 GLU B N 1
ATOM 2382 C CA . GLU B 1 24 ? -12.414 37.188 1.879 1 79 24 GLU B CA 1
ATOM 2383 C C . GLU B 1 24 ? -13.734 36.938 2.6 1 79 24 GLU B C 1
ATOM 2385 O O . GLU B 1 24 ? -14.242 37.812 3.295 1 79 24 GLU B O 1
ATOM 2390 N N . LYS B 1 25 ? -14.312 35.781 2.283 1 79.38 25 LYS B N 1
ATOM 2391 C CA . LYS B 1 25 ? -15.414 35.375 3.162 1 79.38 25 LYS B CA 1
ATOM 2392 C C . LYS B 1 25 ? -14.891 34.969 4.535 1 79.38 25 LYS B C 1
ATOM 2394 O O . LYS B 1 25 ? -13.898 34.25 4.637 1 79.38 25 LYS B O 1
ATOM 2399 N N . GLU B 1 26 ? -15.57 35.5 5.559 1 80.44 26 GLU B N 1
ATOM 2400 C CA . GLU B 1 26 ? -15.172 35.125 6.918 1 80.44 26 GLU B CA 1
ATOM 2401 C C . GLU B 1 26 ? -15.461 33.656 7.207 1 80.44 26 GLU B C 1
ATOM 2403 O O . GLU B 1 26 ? -14.633 32.969 7.797 1 80.44 26 GLU B O 1
ATOM 2408 N N . LEU B 1 27 ? -16.641 33.281 6.805 1 90.88 27 LEU B N 1
ATOM 2409 C CA . LEU B 1 27 ? -17.078 31.906 6.969 1 90.88 27 LEU B CA 1
ATOM 2410 C C . LEU B 1 27 ? -17.719 31.375 5.688 1 90.88 27 LEU B C 1
ATOM 2412 O O . LEU B 1 27 ? -18.562 32.062 5.086 1 90.88 27 LEU B O 1
ATOM 2416 N N . PRO B 1 28 ? -17.297 30.219 5.25 1 93.12 28 PRO B N 1
ATOM 2417 C CA . PRO B 1 28 ? -17.906 29.656 4.039 1 93.12 28 PRO B CA 1
ATOM 2418 C C . PRO B 1 28 ? -19.422 29.484 4.152 1 93.12 28 PRO B C 1
ATOM 2420 O O . PRO B 1 28 ? -19.938 29.219 5.242 1 93.12 28 PRO B O 1
ATOM 2423 N N . ALA B 1 29 ? -20.078 29.469 3.055 1 92.38 29 ALA B N 1
ATOM 2424 C CA . ALA B 1 29 ? -21.547 29.484 2.967 1 92.38 29 ALA B CA 1
ATOM 2425 C C . ALA B 1 29 ? -22.156 28.234 3.598 1 92.38 29 ALA B C 1
ATOM 2427 O O . ALA B 1 29 ? -23.234 28.297 4.18 1 92.38 29 ALA B O 1
ATOM 2428 N N . ILE B 1 30 ? -21.484 27.156 3.525 1 92.69 30 ILE B N 1
ATOM 2429 C CA . ILE B 1 30 ? -22 25.875 4 1 92.69 30 ILE B CA 1
ATOM 2430 C C . ILE B 1 30 ? -22.188 25.938 5.516 1 92.69 30 ILE B C 1
ATOM 2432 O O . ILE B 1 30 ? -22.953 25.156 6.082 1 92.69 30 ILE B O 1
ATOM 2436 N N . PH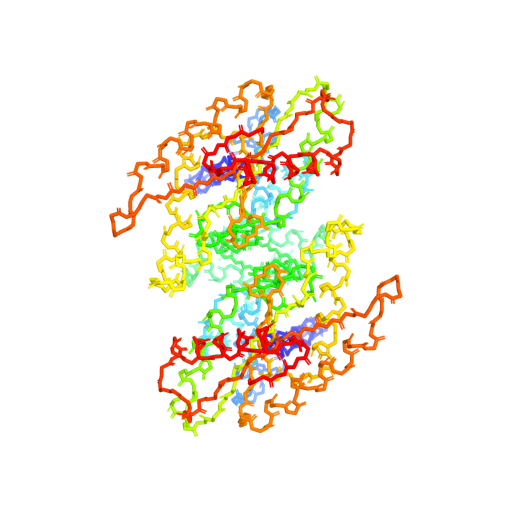E B 1 31 ? -21.547 26.859 6.117 1 91.62 31 PHE B N 1
ATOM 2437 C CA . PHE B 1 31 ? -21.625 26.938 7.57 1 91.62 31 PHE B CA 1
ATOM 2438 C C . PHE B 1 31 ? -22.562 28.047 8.008 1 91.62 31 PHE B C 1
ATOM 2440 O O . PHE B 1 31 ? -22.812 28.234 9.203 1 91.62 31 PHE B O 1
ATOM 2447 N N . THR B 1 32 ? -23 28.812 7.125 1 90.69 32 THR B N 1
ATOM 2448 C CA . THR B 1 32 ? -23.859 29.922 7.473 1 90.69 32 THR B CA 1
ATOM 2449 C C . THR B 1 32 ? -25.312 29.625 7.094 1 90.69 32 THR B C 1
ATOM 2451 O O . THR B 1 32 ? -26.234 30.266 7.598 1 90.69 32 THR B O 1
ATOM 2454 N N . LYS B 1 33 ? -25.547 28.672 6.234 1 89.88 33 LYS B N 1
ATOM 2455 C CA . LYS B 1 33 ? -26.891 28.266 5.844 1 89.88 33 LYS B CA 1
ATOM 2456 C C . LYS B 1 33 ? -27.453 27.219 6.809 1 89.88 33 LYS B C 1
ATOM 2458 O O . LYS B 1 33 ? -26.719 26.703 7.66 1 89.88 33 LYS B O 1
ATOM 2463 N N . GLU B 1 34 ? -28.75 26.875 6.711 1 89.94 34 GLU B N 1
ATOM 2464 C CA . GLU B 1 34 ? -29.359 25.812 7.504 1 89.94 34 GLU B CA 1
ATOM 2465 C C . GLU B 1 34 ? -28.734 24.453 7.199 1 89.94 34 GLU B C 1
ATOM 2467 O O . GLU B 1 34 ? -28.641 24.062 6.035 1 89.94 34 GLU B O 1
ATOM 2472 N N . PRO B 1 35 ? -28.25 23.891 8.211 1 88.12 35 PRO B N 1
ATOM 2473 C CA . PRO B 1 35 ? -27.578 22.609 7.996 1 88.12 35 PRO B CA 1
ATOM 2474 C C . PRO B 1 35 ? -28.516 21.531 7.469 1 88.12 35 PRO B C 1
ATOM 2476 O O . PRO B 1 35 ? -29.672 21.469 7.879 1 88.12 35 PRO B O 1
ATOM 2479 N N . THR B 1 36 ? -28.078 20.766 6.469 1 92.25 36 THR B N 1
ATOM 2480 C CA . THR B 1 36 ? -28.781 19.578 5.973 1 92.25 36 THR B CA 1
ATOM 2481 C C . THR B 1 36 ? -27.984 18.312 6.258 1 92.25 36 THR B C 1
ATOM 2483 O O . THR B 1 36 ? -26.797 18.375 6.543 1 92.25 36 THR B O 1
ATOM 2486 N N . ALA B 1 37 ? -28.688 17.234 6.172 1 90.44 37 ALA B N 1
ATOM 2487 C CA . ALA B 1 37 ? -28.016 15.953 6.359 1 90.44 37 ALA B CA 1
ATOM 2488 C C . ALA B 1 37 ? -26.922 15.75 5.316 1 90.44 37 ALA B C 1
ATOM 2490 O O . ALA B 1 37 ? -25.875 15.18 5.617 1 90.44 37 ALA B O 1
ATOM 2491 N N . GLU B 1 38 ? -27.172 16.234 4.176 1 91.06 38 GLU B N 1
ATOM 2492 C CA . GLU B 1 38 ? -26.203 16.109 3.092 1 91.06 38 GLU B CA 1
ATOM 2493 C C . GLU B 1 38 ? -24.969 16.953 3.369 1 91.06 38 GLU B C 1
ATOM 2495 O O . GLU B 1 38 ? -23.844 16.516 3.119 1 91.06 38 GLU B O 1
ATOM 2500 N N . ASP B 1 39 ? -25.188 18.141 3.869 1 92.44 39 ASP B N 1
ATOM 2501 C CA . ASP B 1 39 ? -24.078 19.016 4.227 1 92.44 39 ASP B CA 1
ATOM 2502 C C . ASP B 1 39 ? -23.219 18.391 5.316 1 92.44 39 ASP B C 1
ATOM 2504 O O . ASP B 1 39 ? -21.984 18.438 5.242 1 92.44 39 ASP B O 1
ATOM 2508 N N . ASP B 1 40 ? -23.875 17.859 6.203 1 92.31 40 ASP B N 1
ATOM 2509 C CA . ASP B 1 40 ? -23.188 17.25 7.336 1 92.31 40 ASP B CA 1
ATOM 2510 C C . ASP B 1 40 ? -22.312 16.078 6.883 1 92.31 40 ASP B C 1
ATOM 2512 O O . ASP B 1 40 ? -21.188 15.906 7.363 1 92.31 40 ASP B O 1
ATOM 2516 N N . LEU B 1 41 ? -22.859 15.328 6.062 1 91.62 41 LEU B N 1
ATOM 2517 C CA . LEU B 1 41 ? -22.109 14.211 5.508 1 91.62 41 LEU B CA 1
ATOM 2518 C C . LEU B 1 41 ? -20.875 14.711 4.742 1 91.62 41 LEU B C 1
ATOM 2520 O O . LEU B 1 41 ? -19.781 14.156 4.879 1 91.62 41 LEU B O 1
ATOM 2524 N N . LEU B 1 42 ? -21.047 15.742 3.955 1 93.56 42 LEU B N 1
ATOM 2525 C CA . LEU B 1 42 ? -19.969 16.297 3.15 1 93.56 42 LEU B CA 1
ATOM 2526 C C . LEU B 1 42 ? -18.875 16.859 4.039 1 93.56 42 LEU B C 1
ATOM 2528 O O . LEU B 1 42 ? -17.688 16.719 3.727 1 93.56 42 LEU B O 1
ATOM 2532 N N . ILE B 1 43 ? -19.297 17.469 5.078 1 95.62 43 ILE B N 1
ATOM 2533 C CA . ILE B 1 43 ? -18.344 18.062 6.012 1 95.62 43 ILE B CA 1
ATOM 2534 C C . ILE B 1 43 ? -17.531 16.969 6.688 1 95.62 43 ILE B C 1
ATOM 2536 O O . ILE B 1 43 ? -16.312 17.094 6.844 1 95.62 43 ILE B O 1
ATOM 2540 N N . SER B 1 44 ? -18.172 15.93 7.047 1 94.75 44 SER B N 1
ATOM 2541 C CA . SER B 1 44 ? -17.484 14.789 7.645 1 94.75 44 SER B CA 1
ATOM 2542 C C . SER B 1 44 ? -16.5 14.156 6.664 1 94.75 44 SER B C 1
ATOM 2544 O O . SER B 1 44 ? -15.398 13.781 7.047 1 94.75 44 SER B O 1
ATOM 2546 N N . GLN B 1 45 ? -16.906 14.078 5.441 1 93.56 45 GLN B N 1
ATOM 2547 C CA . GLN B 1 45 ? -16.062 13.516 4.398 1 93.56 45 GLN B CA 1
ATOM 2548 C C . GLN B 1 45 ? -14.844 14.406 4.141 1 93.56 45 GLN B C 1
ATOM 2550 O O . GLN B 1 45 ? -13.75 13.906 3.896 1 93.56 45 GLN B O 1
ATOM 2555 N N . LEU B 1 46 ? -15.102 15.695 4.18 1 95.88 46 LEU B N 1
ATOM 2556 C CA . LEU B 1 46 ? -14 16.625 3.986 1 95.88 46 LEU B CA 1
ATOM 2557 C C . LEU B 1 46 ? -12.961 16.484 5.09 1 95.88 46 LEU B C 1
ATOM 2559 O O . LEU B 1 46 ? -11.758 16.406 4.816 1 95.88 46 LEU B O 1
ATOM 2563 N N . LEU B 1 47 ? -13.414 16.438 6.324 1 96 47 LEU B N 1
ATOM 2564 C CA . LEU B 1 47 ? -12.484 16.297 7.438 1 96 47 LEU B CA 1
ATOM 2565 C C . LEU B 1 47 ? -11.719 14.984 7.352 1 96 47 LEU B C 1
ATOM 2567 O O . LEU B 1 47 ? -10.523 14.938 7.672 1 96 47 LEU B O 1
ATOM 2571 N N . TYR B 1 48 ? -12.414 13.992 6.957 1 94.62 48 TYR B N 1
ATOM 2572 C CA . TYR B 1 48 ? -11.734 12.711 6.777 1 94.62 48 TYR B CA 1
ATOM 2573 C C . TYR B 1 48 ? -10.672 12.805 5.695 1 94.62 48 TYR B C 1
ATOM 2575 O O . TYR B 1 48 ? -9.57 12.266 5.848 1 94.62 48 TYR B O 1
ATOM 2583 N N . LEU B 1 49 ? -11.039 13.406 4.621 1 94.56 49 LEU B N 1
ATOM 2584 C CA . LEU B 1 49 ? -10.086 13.594 3.529 1 94.56 49 LEU B CA 1
ATOM 2585 C C . LEU B 1 49 ? -8.836 14.32 4.016 1 94.56 49 LEU B C 1
ATOM 2587 O O . LEU B 1 49 ? -7.723 13.977 3.625 1 94.56 49 LEU B O 1
ATOM 2591 N N . LEU B 1 50 ? -9.039 15.258 4.906 1 96.5 50 LEU B N 1
ATOM 2592 C CA . LEU B 1 50 ? -7.953 16.125 5.34 1 96.5 50 LEU B CA 1
ATOM 2593 C C . LEU B 1 50 ? -7.156 15.484 6.469 1 96.5 50 LEU B C 1
ATOM 2595 O O . LEU B 1 50 ? -5.992 15.828 6.688 1 96.5 50 LEU B O 1
ATOM 2599 N N . THR B 1 51 ? -7.723 14.445 7.246 1 96.06 51 THR B N 1
ATOM 2600 C CA . THR B 1 51 ? -7.062 14.062 8.492 1 96.06 51 THR B CA 1
ATOM 2601 C C . THR B 1 51 ? -7.039 12.547 8.656 1 96.06 51 THR B C 1
ATOM 2603 O O . THR B 1 51 ? -6.316 12.023 9.5 1 96.06 51 THR B O 1
ATOM 2606 N N . ASN B 1 52 ? -7.863 11.852 7.949 1 92.44 52 ASN B N 1
ATOM 2607 C CA . ASN B 1 52 ? -8.039 10.406 8.047 1 92.44 52 ASN B CA 1
ATOM 2608 C C . ASN B 1 52 ? -8.703 10.008 9.359 1 92.44 52 ASN B C 1
ATOM 2610 O O . ASN B 1 52 ? -8.578 8.867 9.797 1 92.44 52 ASN B O 1
ATOM 2614 N N . ILE B 1 53 ? -9.297 11 10.039 1 92.69 53 ILE B N 1
ATOM 2615 C CA . ILE B 1 53 ? -10.039 10.719 11.266 1 92.69 53 ILE B CA 1
ATOM 2616 C C . ILE B 1 53 ? -11.539 10.766 10.984 1 92.69 53 ILE B C 1
ATOM 2618 O O . ILE B 1 53 ? -12.023 11.703 10.344 1 92.69 53 ILE B O 1
ATOM 2622 N N . ASN B 1 54 ? -12.227 9.797 11.406 1 91.19 54 ASN B N 1
ATOM 2623 C CA . ASN B 1 54 ? -13.68 9.758 11.258 1 91.19 54 ASN B CA 1
ATOM 2624 C C . ASN B 1 54 ? -14.375 10.453 12.43 1 91.19 54 ASN B C 1
ATOM 2626 O O . ASN B 1 54 ? -14.547 9.859 13.492 1 91.19 54 ASN B O 1
ATOM 2630 N N . PHE B 1 55 ? -14.773 11.641 12.195 1 91.19 55 PHE B N 1
ATOM 2631 C CA . PHE B 1 55 ? -15.523 12.391 13.195 1 91.19 55 PHE B CA 1
ATOM 2632 C C . PHE B 1 55 ? -17.016 12.336 12.906 1 91.19 55 PHE B C 1
ATOM 2634 O O . PHE B 1 55 ? -17.438 12.344 11.742 1 91.19 55 PHE B O 1
ATOM 2641 N N . PRO B 1 56 ? -17.844 12.273 13.953 1 90.69 56 PRO B N 1
ATOM 2642 C CA . PRO B 1 56 ? -19.281 12.484 13.727 1 90.69 56 PRO B CA 1
ATOM 2643 C C . PRO B 1 56 ? -19.578 13.836 13.078 1 90.69 56 PRO B C 1
ATOM 2645 O O . PRO B 1 56 ? -18.781 14.773 13.203 1 90.69 56 PRO B O 1
ATOM 2648 N N . ALA B 1 57 ? -20.703 13.93 12.398 1 89.31 57 ALA B N 1
ATOM 2649 C CA . ALA B 1 57 ? -21.062 15.102 11.594 1 89.31 57 ALA B CA 1
ATOM 2650 C C . ALA B 1 57 ? -21.047 16.375 12.438 1 89.31 57 ALA B C 1
ATOM 2652 O O . ALA B 1 57 ? -20.453 17.375 12.047 1 89.31 57 ALA B O 1
ATOM 2653 N N . GLU B 1 58 ? -21.641 16.344 13.586 1 90.31 58 GLU B N 1
ATOM 2654 C CA . GLU B 1 58 ? -21.734 17.5 14.453 1 90.31 58 GLU B CA 1
ATOM 2655 C C . GLU B 1 58 ? -20.344 17.969 14.914 1 90.31 58 GLU B C 1
ATOM 2657 O O . GLU B 1 58 ? -20.062 19.156 14.938 1 90.31 58 GLU B O 1
ATOM 2662 N N . GLU B 1 59 ? -19.531 17.047 15.242 1 94.12 59 GLU B N 1
ATOM 2663 C CA . GLU B 1 59 ? -18.172 17.359 15.68 1 94.12 59 GLU B CA 1
ATOM 2664 C C . GLU B 1 59 ? -17.344 17.922 14.531 1 94.12 59 GLU B C 1
ATOM 2666 O O . GLU B 1 59 ? -16.531 18.828 14.734 1 94.12 59 GLU B O 1
ATOM 2671 N N . SER B 1 60 ? -17.562 17.359 13.383 1 95.44 60 SER B N 1
ATOM 2672 C CA . SER B 1 60 ? -16.859 17.844 12.203 1 95.44 60 SER B CA 1
ATOM 2673 C C . SER B 1 60 ? -17.188 19.312 11.914 1 95.44 60 SER B C 1
ATOM 2675 O O . SER B 1 60 ? -16.281 20.094 11.625 1 95.44 60 SER B O 1
ATOM 2677 N N . ARG B 1 61 ? -18.422 19.578 12 1 94.44 61 ARG B N 1
ATOM 2678 C CA . ARG B 1 61 ? -18.875 20.953 11.781 1 94.44 61 ARG B CA 1
ATOM 2679 C C . ARG B 1 61 ? -18.25 21.891 12.805 1 94.44 61 ARG B C 1
ATOM 2681 O O . ARG B 1 61 ? -17.781 22.984 12.445 1 94.44 61 ARG B O 1
ATOM 2688 N N . ASP B 1 62 ? -18.25 21.484 14 1 94.31 62 ASP B N 1
ATOM 2689 C CA . ASP B 1 62 ? -17.688 22.297 15.078 1 94.31 62 ASP B CA 1
ATOM 2690 C C . ASP B 1 62 ? -16.203 22.531 14.875 1 94.31 62 ASP B C 1
ATOM 2692 O O . ASP B 1 62 ? -15.719 23.656 15.008 1 94.31 62 ASP B O 1
ATOM 2696 N N . ILE B 1 63 ? -15.5 21.531 14.562 1 95.94 63 ILE B N 1
ATOM 2697 C CA . ILE B 1 63 ? -14.055 21.594 14.383 1 95.94 63 ILE B CA 1
ATOM 2698 C C . ILE B 1 63 ? -13.719 22.562 13.242 1 95.94 63 ILE B C 1
ATOM 2700 O O . ILE B 1 63 ? -12.852 23.422 13.383 1 95.94 63 ILE B O 1
ATOM 2704 N N . LEU B 1 64 ? -14.414 22.469 12.141 1 96.06 64 LEU B N 1
ATOM 2705 C CA . LEU B 1 64 ? -14.133 23.312 10.984 1 96.06 64 LEU B CA 1
ATOM 2706 C C . LEU B 1 64 ? -14.5 24.766 11.281 1 96.06 64 LEU B C 1
ATOM 2708 O O . LEU B 1 64 ? -13.766 25.688 10.898 1 96.06 64 LEU B O 1
ATOM 2712 N N . LYS B 1 65 ? -15.602 24.922 11.906 1 94.44 65 LYS B N 1
ATOM 2713 C CA . LYS B 1 65 ? -15.992 26.281 12.273 1 94.44 65 LYS B CA 1
ATOM 2714 C C . LYS B 1 65 ? -14.945 26.938 13.172 1 94.44 65 LYS B C 1
ATOM 2716 O O . LYS B 1 65 ? -14.578 28.094 12.969 1 94.44 65 LYS B O 1
ATOM 2721 N N . ARG B 1 66 ? -14.523 26.219 14.141 1 95.19 66 ARG B N 1
ATOM 2722 C CA . ARG B 1 66 ? -13.484 26.719 15.039 1 95.19 66 ARG B CA 1
ATOM 2723 C C . ARG B 1 66 ? -12.195 27 14.273 1 95.19 66 ARG B C 1
ATOM 2725 O O . ARG B 1 66 ? -11.461 27.938 14.617 1 95.19 66 ARG B O 1
ATOM 2732 N N . SER B 1 67 ? -11.914 26.156 13.297 1 96.38 67 SER B N 1
ATOM 2733 C CA . SER B 1 67 ? -10.727 26.375 12.477 1 96.38 67 SER B CA 1
ATOM 2734 C C . SER B 1 67 ? -10.812 27.688 11.727 1 96.38 67 SER B C 1
ATOM 2736 O O . SER B 1 67 ? -9.82 28.422 11.625 1 96.38 67 SER B O 1
ATOM 2738 N N . PHE B 1 68 ? -11.977 28.016 11.266 1 95.81 68 PHE B N 1
ATOM 2739 C CA . PHE B 1 68 ? -12.141 29.266 10.539 1 95.81 68 PHE B CA 1
ATOM 2740 C C . PHE B 1 68 ? -12.016 30.453 11.477 1 95.81 68 PHE B C 1
ATOM 2742 O O . PHE B 1 68 ? -11.398 31.469 11.125 1 95.81 68 PHE B O 1
ATOM 2749 N N . GLU B 1 69 ? -12.562 30.328 12.602 1 93.88 69 GLU B N 1
ATOM 2750 C CA . GLU B 1 69 ? -12.453 31.391 13.602 1 93.88 69 GLU B CA 1
ATOM 2751 C C . GLU B 1 69 ? -11 31.625 13.992 1 93.88 69 GLU B C 1
ATOM 2753 O O . GLU B 1 69 ? -10.555 32.781 14.078 1 93.88 69 GLU B O 1
ATOM 2758 N N . LEU B 1 70 ? -10.32 30.562 14.266 1 95.25 70 LEU B N 1
ATOM 2759 C CA . LEU B 1 70 ? -8.914 30.672 14.625 1 95.25 70 LEU B CA 1
ATOM 2760 C C . LEU B 1 70 ? -8.094 31.266 13.484 1 95.25 70 LEU B C 1
ATOM 2762 O O . LEU B 1 70 ? -7.137 32 13.711 1 95.25 70 LEU B O 1
ATOM 2766 N N . THR B 1 71 ? -8.461 30.891 12.305 1 95.94 71 THR B N 1
ATOM 2767 C CA . THR B 1 71 ? -7.781 31.422 11.133 1 95.94 71 THR B CA 1
ATOM 2768 C C . THR B 1 71 ? -7.871 32.938 11.102 1 95.94 71 THR B C 1
ATOM 2770 O O . THR B 1 71 ? -6.879 33.625 10.844 1 95.94 71 THR B O 1
ATOM 2773 N N . SER B 1 72 ? -9.016 33.438 11.344 1 94 72 SER B N 1
ATOM 2774 C CA . SER B 1 72 ? -9.211 34.875 11.375 1 94 72 SER B CA 1
ATOM 2775 C C . SER B 1 72 ? -8.312 35.531 12.414 1 94 72 SER B C 1
ATOM 2777 O O . SER B 1 72 ? -7.723 36.594 12.148 1 94 72 SER B O 1
ATOM 2779 N N . ARG B 1 73 ? -8.148 34.906 13.508 1 93.62 73 ARG B N 1
ATOM 2780 C CA . ARG B 1 73 ? -7.285 35.438 14.562 1 93.62 73 ARG B CA 1
ATOM 2781 C C . ARG B 1 73 ? -5.824 35.406 14.133 1 93.62 73 ARG B C 1
ATOM 2783 O O . ARG B 1 73 ? -5.074 36.344 14.406 1 93.62 73 ARG B O 1
ATOM 2790 N N . LEU B 1 74 ? -5.477 34.344 13.516 1 94.81 74 LEU B N 1
ATOM 2791 C CA . LEU B 1 74 ? -4.102 34.188 13.055 1 94.81 74 LEU B CA 1
ATOM 2792 C C . LEU B 1 74 ? -3.775 35.25 11.992 1 94.81 74 LEU B C 1
ATOM 2794 O O . LEU B 1 74 ? -2.691 35.812 12 1 94.81 74 LEU B O 1
ATOM 2798 N N . ILE B 1 75 ? -4.68 35.438 11.125 1 94.19 75 ILE B N 1
ATOM 2799 C CA . ILE B 1 75 ? -4.496 36.438 10.07 1 94.19 75 ILE B CA 1
ATOM 2800 C C . ILE B 1 75 ? -4.305 37.812 10.695 1 94.19 75 ILE B C 1
ATOM 2802 O O . ILE B 1 75 ? -3.408 38.562 10.297 1 94.19 75 ILE B O 1
ATOM 2806 N N . GLU B 1 76 ? -5.129 38.094 11.609 1 92.44 76 GLU B N 1
ATOM 2807 C CA . GLU B 1 76 ? -5.035 39.375 12.297 1 92.44 76 GLU B CA 1
ATOM 2808 C C . GLU B 1 76 ? -3.697 39.531 13.016 1 92.44 76 GLU B C 1
ATOM 2810 O O . GLU B 1 76 ? -3.07 40.594 12.961 1 92.44 76 GLU B O 1
ATOM 2815 N N . SER B 1 77 ? -3.291 38.531 13.656 1 91.88 77 SER B N 1
ATOM 2816 C CA . SER B 1 77 ? -2.078 38.531 14.461 1 91.88 77 SER B CA 1
ATOM 2817 C C . SER B 1 77 ? -0.831 38.625 13.586 1 91.88 77 SER B C 1
ATOM 2819 O O . SER B 1 77 ? 0.152 39.25 13.945 1 91.88 77 SER B O 1
ATOM 2821 N N . LEU B 1 78 ? -0.809 37.906 12.531 1 92.44 78 LEU B N 1
ATOM 2822 C CA . LEU B 1 78 ? 0.389 37.781 11.711 1 92.44 78 LEU B CA 1
ATOM 2823 C C . LEU B 1 78 ? 0.391 38.812 10.602 1 92.44 78 LEU B C 1
ATOM 2825 O O . LEU B 1 78 ? 1.431 39.094 9.992 1 92.44 78 LEU B O 1
ATOM 2829 N N . GLY B 1 79 ? -0.752 39.375 10.289 1 92.62 79 GLY B N 1
ATOM 2830 C CA . GLY B 1 79 ? -0.85 40.406 9.281 1 92.62 79 GLY B CA 1
ATOM 2831 C C . GLY B 1 79 ? -0.717 39.875 7.863 1 92.62 79 GLY B C 1
ATOM 2832 O O . GLY B 1 79 ? -0.26 40.594 6.969 1 92.62 79 GLY B O 1
ATOM 2833 N N . ARG B 1 80 ? -0.947 38.688 7.695 1 92.56 80 ARG B N 1
ATOM 2834 C CA . ARG B 1 80 ? -0.892 38.031 6.391 1 92.56 80 ARG B CA 1
ATOM 2835 C C . ARG B 1 80 ? -1.893 36.875 6.312 1 92.56 80 ARG B C 1
ATOM 2837 O O . ARG B 1 80 ? -2.352 36.375 7.34 1 92.56 80 ARG B O 1
ATOM 2844 N N . PRO B 1 81 ? -2.266 36.438 5.086 1 92 81 PRO B N 1
ATOM 2845 C CA . PRO B 1 81 ? -3.176 35.312 4.961 1 92 81 PRO B CA 1
ATOM 2846 C C . PRO B 1 81 ? -2.607 34.031 5.57 1 92 81 PRO B C 1
ATOM 2848 O O . PRO B 1 81 ? -1.402 33.781 5.48 1 92 81 PRO B O 1
ATOM 2851 N N . VAL B 1 82 ? -3.457 33.312 6.203 1 94.19 82 VAL B N 1
ATOM 2852 C CA . VAL B 1 82 ? -3.133 31.984 6.77 1 94.19 82 VAL B CA 1
ATOM 2853 C C . VAL B 1 82 ? -4.156 30.953 6.305 1 94.19 82 VAL B C 1
ATOM 2855 O O . VAL B 1 82 ? -5.359 31.234 6.273 1 94.19 82 VAL B O 1
ATOM 2858 N N . ASP B 1 83 ? -3.734 29.828 5.871 1 95.25 83 ASP B N 1
ATOM 2859 C CA . ASP B 1 83 ? -4.609 28.75 5.438 1 95.25 83 ASP B CA 1
ATOM 2860 C C . ASP B 1 83 ? -5.367 28.141 6.621 1 95.25 83 ASP B C 1
ATOM 2862 O O . ASP B 1 83 ? -4.797 27.953 7.695 1 95.25 83 ASP B O 1
ATOM 2866 N N . PHE B 1 84 ? -6.629 27.844 6.414 1 95.88 84 PHE B N 1
ATOM 2867 C CA . PHE B 1 84 ? -7.426 27.359 7.531 1 95.88 84 PHE B CA 1
ATOM 2868 C C . PHE B 1 84 ? -6.922 26 8 1 95.88 84 PHE B C 1
ATOM 2870 O O . PHE B 1 84 ? -7.188 25.594 9.133 1 95.88 84 PHE B O 1
ATOM 2877 N N . ARG B 1 85 ? -6.258 25.359 7.164 1 96.81 85 ARG B N 1
ATOM 2878 C CA . ARG B 1 85 ? -5.746 24.031 7.516 1 96.81 85 ARG B CA 1
ATOM 2879 C C . ARG B 1 85 ? -4.617 24.141 8.539 1 96.81 85 ARG B C 1
ATOM 2881 O O . ARG B 1 85 ? -4.316 23.172 9.234 1 96.81 85 ARG B O 1
ATOM 2888 N N . VAL B 1 86 ? -3.965 25.203 8.602 1 97 86 VAL B N 1
ATOM 2889 C CA . VAL B 1 86 ? -3.004 25.469 9.664 1 97 86 VAL B CA 1
ATOM 2890 C C . VAL B 1 86 ? -3.723 25.516 11.008 1 97 86 VAL B C 1
ATOM 2892 O O . VAL B 1 86 ? -3.295 24.875 11.969 1 97 86 VAL B O 1
ATOM 2895 N N . ALA B 1 87 ? -4.789 26.281 11.023 1 96.62 87 ALA B N 1
ATOM 2896 C CA . ALA B 1 87 ? -5.609 26.375 12.227 1 96.62 87 ALA B CA 1
ATOM 2897 C C . ALA B 1 87 ? -6.195 25.016 12.594 1 96.62 87 ALA B C 1
ATOM 2899 O O . ALA B 1 87 ? -6.281 24.656 13.773 1 96.62 87 ALA B O 1
ATOM 2900 N N . LEU B 1 88 ? -6.613 24.328 11.594 1 97.25 88 LEU B N 1
ATOM 2901 C CA . LEU B 1 88 ? -7.156 22.984 11.812 1 97.25 88 LEU B CA 1
ATOM 2902 C C . LEU B 1 88 ? -6.148 22.094 12.523 1 97.25 88 LEU B C 1
ATOM 2904 O O . LEU B 1 88 ? -6.496 21.406 13.484 1 97.25 88 LEU B O 1
ATOM 2908 N N . LEU B 1 89 ? -4.922 22.078 12.039 1 97.81 89 LEU B N 1
ATOM 2909 C CA . LEU B 1 89 ? -3.885 21.266 12.672 1 97.81 89 LEU B CA 1
ATOM 2910 C C . LEU B 1 89 ? -3.695 21.672 14.133 1 97.81 89 LEU B C 1
ATOM 2912 O O . LEU B 1 89 ? -3.561 20.812 15 1 97.81 89 LEU B O 1
ATOM 2916 N N . ASP B 1 90 ? -3.646 22.938 14.383 1 97.06 90 ASP B N 1
ATOM 2917 C CA . ASP B 1 90 ? -3.48 23.422 15.742 1 97.06 90 ASP B CA 1
ATOM 2918 C C . ASP B 1 90 ? -4.59 22.906 16.656 1 97.06 90 ASP B C 1
ATOM 2920 O O . ASP B 1 90 ? -4.324 22.484 17.781 1 97.06 90 ASP B O 1
ATOM 2924 N N . ILE B 1 91 ? -5.773 22.953 16.156 1 96.5 91 ILE B N 1
ATOM 2925 C CA . ILE B 1 91 ? -6.926 22.516 16.938 1 96.5 91 ILE B CA 1
ATOM 2926 C C . ILE B 1 91 ? -6.805 21.031 17.25 1 96.5 91 ILE B C 1
ATOM 2928 O O . ILE B 1 91 ? -7.051 20.594 18.375 1 96.5 91 ILE B O 1
ATOM 2932 N N . LEU B 1 92 ? -6.441 20.266 16.266 1 96.31 92 LEU B N 1
ATOM 2933 C CA . LEU B 1 92 ? -6.348 18.828 16.438 1 96.31 92 LEU B CA 1
ATOM 2934 C C . LEU B 1 92 ? -5.254 18.453 17.422 1 96.31 92 LEU B C 1
ATOM 2936 O O . LEU B 1 92 ? -5.348 17.438 18.125 1 96.31 92 LEU B O 1
ATOM 2940 N N . LEU B 1 93 ? -4.195 19.234 17.484 1 95.06 93 LEU B N 1
ATOM 2941 C CA . LEU B 1 93 ? -3.055 18.953 18.359 1 95.06 93 LEU B CA 1
ATOM 2942 C C . LEU B 1 93 ? -3.297 19.484 19.766 1 95.06 93 LEU B C 1
ATOM 2944 O O . LEU B 1 93 ? -2.791 18.922 20.734 1 95.06 93 LEU B O 1
ATOM 2948 N N . SER B 1 94 ? -3.797 20.578 19.953 1 86.69 94 SER B N 1
ATOM 2949 C CA . SER B 1 94 ? -3.887 21.297 21.234 1 86.69 94 SER B CA 1
ATOM 2950 C C . SER B 1 94 ? -5.117 20.859 22.016 1 86.69 94 SER B C 1
ATOM 2952 O O . SER B 1 94 ? -4.992 20.234 23.078 1 86.69 94 SER B O 1
ATOM 2954 N N . LYS B 1 95 ? -6.238 21.312 21.516 1 66.88 95 LYS B N 1
ATOM 2955 C CA . LYS B 1 95 ? -7.461 21.312 22.328 1 66.88 95 LYS B CA 1
ATOM 2956 C C . LYS B 1 95 ? -8.117 19.938 22.312 1 66.88 95 LYS B C 1
ATOM 2958 O O . LYS B 1 95 ? -8.508 19.422 23.375 1 66.88 95 LYS B O 1
ATOM 2963 N N . ASP B 1 96 ? -8.039 19.344 21.219 1 73.94 96 ASP B N 1
ATOM 2964 C CA . ASP B 1 96 ? -8.859 18.141 21.094 1 73.94 96 ASP B CA 1
ATOM 2965 C C . ASP B 1 96 ? -8.023 16.891 21.281 1 73.94 96 ASP B C 1
ATOM 2967 O O . ASP B 1 96 ? -8.555 15.812 21.562 1 73.94 96 ASP B O 1
ATOM 2971 N N . LYS B 1 97 ? -6.625 17.125 21.219 1 84.44 97 LYS B N 1
ATOM 2972 C CA . LYS B 1 97 ? -5.668 16.031 21.344 1 84.44 97 LYS B CA 1
ATOM 2973 C C . LYS B 1 97 ? -6.117 14.805 20.547 1 84.44 97 LYS B C 1
ATOM 2975 O O . LYS B 1 97 ? -6.133 13.688 21.062 1 84.44 97 LYS B O 1
ATOM 2980 N N . ARG B 1 98 ? -6.648 15.18 19.328 1 90.38 98 ARG B N 1
ATOM 2981 C CA . ARG B 1 98 ? -7.148 14.133 18.438 1 90.38 98 ARG B CA 1
ATOM 2982 C C . ARG B 1 98 ? -6.016 13.531 17.609 1 90.38 98 ARG B C 1
ATOM 2984 O O . ARG B 1 98 ? -6.199 12.508 16.953 1 90.38 98 ARG B O 1
ATOM 2991 N N . MET B 1 99 ? -4.895 14.211 17.656 1 93.06 99 MET B N 1
ATOM 2992 C CA . MET B 1 99 ? -3.688 13.789 16.938 1 93.06 99 MET B CA 1
ATOM 2993 C C . MET B 1 99 ? -2.449 14.016 17.797 1 93.06 99 MET B C 1
ATOM 2995 O O . MET B 1 99 ? -2.346 15.031 18.5 1 93.06 99 MET B O 1
ATOM 2999 N N . ASN B 1 100 ? -1.529 13.07 17.766 1 91.69 100 ASN B N 1
ATOM 3000 C CA . ASN B 1 100 ? -0.341 13.172 18.609 1 91.69 100 ASN B CA 1
ATOM 3001 C C . ASN B 1 100 ? 0.909 13.453 17.781 1 91.69 100 ASN B C 1
ATOM 3003 O O . ASN B 1 100 ? 1.688 14.352 18.109 1 91.69 100 ASN B O 1
ATOM 3007 N N . ASN B 1 101 ? 1.074 12.695 16.766 1 94.5 101 ASN B N 1
ATOM 3008 C CA . ASN B 1 101 ? 2.246 12.828 15.906 1 94.5 101 ASN B CA 1
ATOM 3009 C C . ASN B 1 101 ? 1.853 12.992 14.445 1 94.5 101 ASN B C 1
ATOM 3011 O O . ASN B 1 101 ? 1.93 12.039 13.664 1 94.5 101 ASN B O 1
ATOM 3015 N N . PRO B 1 102 ? 1.545 14.258 14.148 1 96.5 102 PRO B N 1
ATOM 3016 C CA . PRO B 1 102 ? 1.04 14.484 12.789 1 96.5 102 PRO B CA 1
ATOM 3017 C C . PRO B 1 102 ? 2.146 14.477 11.734 1 96.5 102 PRO B C 1
ATOM 3019 O O . PRO B 1 102 ? 3.273 14.891 12.016 1 96.5 102 PRO B O 1
ATOM 3022 N N . LYS B 1 103 ? 1.854 13.984 10.648 1 96.38 103 LYS B N 1
ATOM 3023 C CA . LYS B 1 103 ? 2.59 14.117 9.391 1 96.38 103 LYS B CA 1
ATOM 3024 C C . LYS B 1 103 ? 1.756 14.844 8.344 1 96.38 103 LYS B C 1
ATOM 3026 O O . LYS B 1 103 ? 0.55 14.609 8.227 1 96.38 103 LYS B O 1
ATOM 3031 N N . VAL B 1 104 ? 2.361 15.758 7.684 1 97.06 104 VAL B N 1
ATOM 3032 C CA . VAL B 1 104 ? 1.654 16.484 6.637 1 97.06 104 VAL B CA 1
ATOM 3033 C C . VAL B 1 104 ? 2.137 16.031 5.266 1 97.06 104 VAL B C 1
ATOM 3035 O O . VAL B 1 104 ? 3.336 16.062 4.977 1 97.06 104 VAL B O 1
ATOM 3038 N N . ILE B 1 105 ? 1.202 15.602 4.469 1 95.88 105 ILE B N 1
ATOM 3039 C CA . ILE B 1 105 ? 1.549 15.109 3.141 1 95.88 105 ILE B CA 1
ATOM 3040 C C . ILE B 1 105 ? 0.556 15.656 2.115 1 95.88 105 ILE B C 1
ATOM 3042 O O . ILE B 1 105 ? -0.553 16.062 2.471 1 95.88 105 ILE B O 1
ATOM 3046 N N . GLU B 1 106 ? 0.979 15.664 0.867 1 95.06 106 GLU B N 1
ATOM 3047 C CA . GLU B 1 106 ? 0.045 16.016 -0.199 1 95.06 106 GLU B CA 1
ATOM 3048 C C . GLU B 1 106 ? -1.077 14.984 -0.31 1 95.06 106 GLU B C 1
ATOM 3050 O O . GLU B 1 106 ? -0.823 13.781 -0.312 1 95.06 106 GLU B O 1
ATOM 3055 N N . ILE B 1 107 ? -2.279 15.469 -0.387 1 94.44 107 ILE B N 1
ATOM 3056 C CA . ILE B 1 107 ? -3.436 14.586 -0.48 1 94.44 107 ILE B CA 1
ATOM 3057 C C . ILE B 1 107 ? -3.246 13.609 -1.639 1 94.44 107 ILE B C 1
ATOM 3059 O O . ILE B 1 107 ? -3.477 12.406 -1.489 1 94.44 107 ILE B O 1
ATOM 3063 N N . LYS B 1 108 ? -2.803 14.117 -2.74 1 90.56 108 LYS B N 1
ATOM 3064 C CA . LYS B 1 108 ? -2.627 13.289 -3.928 1 90.56 108 LYS B CA 1
ATOM 3065 C C . LYS B 1 108 ? -1.649 12.148 -3.662 1 90.56 108 LYS B C 1
ATOM 3067 O O . LYS B 1 108 ? -1.875 11.016 -4.098 1 90.56 108 LYS B O 1
ATOM 3072 N N . LEU B 1 109 ? -0.571 12.461 -2.961 1 88.56 109 LEU B N 1
ATOM 3073 C CA . LEU B 1 109 ? 0.428 11.453 -2.635 1 88.56 109 LEU B CA 1
ATOM 3074 C C . LEU B 1 109 ? -0.16 10.383 -1.72 1 88.56 109 LEU B C 1
ATOM 3076 O O . LEU B 1 109 ? 0.088 9.188 -1.912 1 88.56 109 LEU B O 1
ATOM 3080 N N . TYR B 1 110 ? -0.872 10.812 -0.734 1 89.75 110 TYR B N 1
ATOM 3081 C CA . TYR B 1 110 ? -1.495 9.875 0.188 1 89.75 110 TYR B CA 1
ATOM 3082 C C . TYR B 1 110 ? -2.443 8.938 -0.549 1 89.75 110 TYR B C 1
ATOM 3084 O O . TYR B 1 110 ? -2.422 7.723 -0.332 1 89.75 110 TYR B O 1
ATOM 3092 N N . LEU B 1 111 ? -3.273 9.484 -1.396 1 85.19 111 LEU B N 1
ATOM 3093 C CA . LEU B 1 111 ? -4.262 8.703 -2.127 1 85.19 111 LEU B CA 1
ATOM 3094 C C . LEU B 1 111 ? -3.586 7.699 -3.053 1 85.19 111 LEU B C 1
ATOM 3096 O O . LEU B 1 111 ? -4.062 6.574 -3.213 1 85.19 111 LEU B O 1
ATOM 3100 N N . GLU B 1 112 ? -2.518 8.094 -3.59 1 80.5 112 GLU B N 1
ATOM 3101 C CA . GLU B 1 112 ? -1.731 7.184 -4.422 1 80.5 112 GLU B CA 1
ATOM 3102 C C . GLU B 1 112 ? -1.177 6.023 -3.598 1 80.5 112 GLU B C 1
ATOM 3104 O O . GLU B 1 112 ? -1.208 4.875 -4.039 1 80.5 112 GLU B O 1
ATOM 3109 N N . GLN B 1 113 ? -0.633 6.387 -2.463 1 78.62 113 GLN B N 1
ATOM 3110 C CA . GLN B 1 113 ? -0.112 5.359 -1.564 1 78.62 113 GLN B CA 1
ATOM 3111 C C . GLN B 1 113 ? -1.209 4.383 -1.149 1 78.62 113 GLN B C 1
ATOM 3113 O O . GLN B 1 113 ? -0.977 3.176 -1.074 1 78.62 113 GLN B O 1
ATOM 3118 N N . GLU B 1 114 ? -2.297 4.91 -0.796 1 76.81 114 GLU B N 1
ATOM 3119 C CA . GLU B 1 114 ? -3.441 4.094 -0.403 1 76.81 114 GLU B CA 1
ATOM 3120 C C . GLU B 1 114 ? -3.848 3.139 -1.522 1 76.81 114 GLU B C 1
ATOM 3122 O O . GLU B 1 114 ? -4.16 1.975 -1.269 1 76.81 114 GLU B O 1
ATOM 3127 N N . ARG B 1 115 ? -3.805 3.686 -2.668 1 72.69 115 ARG B N 1
ATOM 3128 C CA . ARG B 1 115 ? -4.137 2.871 -3.832 1 72.69 115 ARG B CA 1
ATOM 3129 C C . ARG B 1 115 ? -3.152 1.717 -3.992 1 72.69 115 ARG B C 1
ATOM 3131 O O . ARG B 1 115 ? -3.549 0.598 -4.324 1 72.69 115 ARG B O 1
ATOM 3138 N N . MET B 1 116 ? -1.95 2.061 -3.688 1 73.81 116 MET B N 1
ATOM 3139 C CA . MET B 1 116 ? -0.894 1.064 -3.84 1 73.81 116 MET B CA 1
ATOM 3140 C C . MET B 1 116 ? -1.059 -0.061 -2.824 1 73.81 116 MET B C 1
ATOM 3142 O O . MET B 1 116 ? -0.499 -1.146 -2.998 1 73.81 116 MET B O 1
ATOM 3146 N N . THR B 1 117 ? -1.786 0.194 -1.861 1 74.94 117 THR B N 1
ATOM 3147 C CA . THR B 1 117 ? -1.987 -0.828 -0.84 1 74.94 117 THR B CA 1
ATOM 3148 C C . THR B 1 117 ? -3.039 -1.84 -1.288 1 74.94 117 THR B C 1
ATOM 3150 O O . THR B 1 117 ? -3.105 -2.951 -0.756 1 74.94 117 THR B O 1
ATOM 3153 N N . VAL B 1 118 ? -3.785 -1.496 -2.27 1 78.94 118 VAL B N 1
ATOM 3154 C CA . VAL B 1 118 ? -4.902 -2.395 -2.533 1 78.94 118 VAL B CA 1
ATOM 3155 C C . VAL B 1 118 ? -4.984 -2.697 -4.027 1 78.94 118 VAL B C 1
ATOM 3157 O O . VAL B 1 118 ? -5.766 -3.551 -4.453 1 78.94 118 VAL B O 1
ATOM 3160 N N . ILE B 1 119 ? -4.23 -2.043 -4.805 1 81.56 119 ILE B N 1
ATOM 3161 C CA . ILE B 1 119 ? -4.309 -2.209 -6.254 1 81.56 119 ILE B CA 1
ATOM 3162 C C . ILE B 1 119 ? -3.129 -3.045 -6.742 1 81.56 119 ILE B C 1
ATOM 3164 O O . ILE B 1 119 ? -1.997 -2.854 -6.293 1 81.56 119 ILE B O 1
ATOM 3168 N N . ASP B 1 120 ? -3.439 -3.967 -7.539 1 84.19 120 ASP B N 1
ATOM 3169 C CA . ASP B 1 120 ? -2.404 -4.695 -8.266 1 84.19 120 ASP B CA 1
ATOM 3170 C C . ASP B 1 120 ? -1.795 -3.832 -9.367 1 84.19 120 ASP B C 1
ATOM 3172 O O . ASP B 1 120 ? -2.471 -3.49 -10.344 1 84.19 120 ASP B O 1
ATOM 3176 N N . HIS B 1 121 ? -0.586 -3.51 -9.172 1 74.44 121 HIS B N 1
ATOM 3177 C CA . HIS B 1 121 ? 0.065 -2.518 -10.023 1 74.44 121 HIS B CA 1
ATOM 3178 C C . HIS B 1 121 ? 0.143 -2.994 -11.469 1 74.44 121 HIS B C 1
ATOM 3180 O O . HIS B 1 121 ? 0.182 -2.182 -12.391 1 74.44 121 HIS B O 1
ATOM 3186 N N . LEU B 1 122 ? 0.153 -4.25 -11.672 1 84.44 122 LEU B N 1
ATOM 3187 C CA . LEU B 1 122 ? 0.299 -4.781 -13.023 1 84.44 122 LEU B CA 1
ATOM 3188 C C . LEU B 1 122 ? -0.999 -4.633 -13.812 1 84.44 122 LEU B C 1
ATOM 3190 O O . LEU B 1 122 ? -0.979 -4.234 -14.984 1 84.44 122 LEU B O 1
ATOM 3194 N N . THR B 1 123 ? -2.102 -4.852 -13.172 1 92.62 123 THR B N 1
ATOM 3195 C CA . THR B 1 123 ? -3.348 -4.988 -13.914 1 92.62 123 THR B CA 1
ATOM 3196 C C . THR B 1 123 ? -4.277 -3.812 -13.633 1 92.62 123 THR B C 1
ATOM 3198 O O . THR B 1 123 ? -5.25 -3.592 -14.359 1 92.62 123 THR B O 1
ATOM 3201 N N . GLY B 1 124 ? -4.016 -3.143 -12.555 1 86.31 124 GLY B N 1
ATOM 3202 C CA . GLY B 1 124 ? -4.906 -2.061 -12.164 1 86.31 124 GLY B CA 1
ATOM 3203 C C . GLY B 1 124 ? -6.113 -2.537 -11.383 1 86.31 124 GLY B C 1
ATOM 3204 O O . GLY B 1 124 ? -6.91 -1.727 -10.898 1 86.31 124 GLY B O 1
ATOM 3205 N N . LEU B 1 125 ? -6.242 -3.801 -11.188 1 92.81 125 LEU B N 1
ATOM 3206 C CA . LEU B 1 125 ? -7.316 -4.371 -10.383 1 92.81 125 LEU B CA 1
ATOM 3207 C C . LEU B 1 125 ? -6.961 -4.348 -8.906 1 92.81 125 LEU B C 1
ATOM 3209 O O . LEU B 1 125 ? -5.828 -4.023 -8.539 1 92.81 125 LEU B O 1
ATOM 3213 N N . TYR B 1 126 ? -7.957 -4.59 -8.117 1 88.06 126 TYR B N 1
ATOM 3214 C CA . TYR B 1 126 ? -7.641 -4.711 -6.699 1 88.06 126 TYR B CA 1
ATOM 3215 C C . TYR B 1 126 ? -6.809 -5.957 -6.434 1 88.06 126 TYR B C 1
ATOM 3217 O O . TYR B 1 126 ? -6.793 -6.887 -7.242 1 88.06 126 TYR B O 1
ATOM 3225 N N . ASN B 1 127 ? -6.098 -5.926 -5.328 1 87.56 127 ASN B N 1
ATOM 3226 C CA . ASN B 1 127 ? -5.234 -7.055 -5.004 1 87.56 127 ASN B CA 1
ATOM 3227 C C . ASN B 1 127 ? -5.93 -8.039 -4.066 1 87.56 127 ASN B C 1
ATOM 3229 O O . ASN B 1 127 ? -7.098 -7.859 -3.727 1 87.56 127 ASN B O 1
ATOM 3233 N N . LYS B 1 128 ? -5.25 -9.109 -3.762 1 86.88 128 LYS B N 1
ATOM 3234 C CA . LYS B 1 128 ? -5.793 -10.188 -2.939 1 86.88 128 LYS B CA 1
ATOM 3235 C C . LYS B 1 128 ? -6.219 -9.672 -1.568 1 86.88 128 LYS B C 1
ATOM 3237 O O . LYS B 1 128 ? -7.27 -10.062 -1.05 1 86.88 128 LYS B O 1
ATOM 3242 N N . ARG B 1 129 ? -5.43 -8.844 -1.045 1 77.56 129 ARG B N 1
ATOM 3243 C CA . ARG B 1 129 ? -5.766 -8.273 0.256 1 77.56 129 ARG B CA 1
ATOM 3244 C C . ARG B 1 129 ? -7.125 -7.582 0.218 1 77.56 129 ARG B C 1
ATOM 3246 O O . ARG B 1 129 ? -7.945 -7.773 1.116 1 77.56 129 ARG B O 1
ATOM 3253 N N . TYR B 1 130 ? -7.246 -6.723 -0.799 1 83.38 130 TYR B N 1
ATOM 3254 C CA . TYR B 1 130 ? -8.531 -6.039 -0.938 1 83.38 130 TYR B CA 1
ATOM 3255 C C . TYR B 1 130 ? -9.664 -7.039 -1.131 1 83.38 130 TYR B C 1
ATOM 3257 O O . TYR B 1 130 ? -10.758 -6.852 -0.604 1 83.38 130 TYR B O 1
ATOM 3265 N N . PHE B 1 131 ? -9.422 -8.062 -1.854 1 91.06 131 PHE B N 1
ATOM 3266 C CA . PHE B 1 131 ? -10.438 -9.094 -2.051 1 91.06 131 PHE B CA 1
ATOM 3267 C C . PHE B 1 131 ? -10.922 -9.633 -0.714 1 91.06 131 PHE B C 1
ATOM 3269 O O . PHE B 1 131 ? -12.125 -9.773 -0.494 1 91.06 131 PHE B O 1
ATOM 3276 N N . ASP B 1 132 ? -9.992 -10 0.098 1 83.56 132 ASP B N 1
ATOM 3277 C CA . ASP B 1 132 ? -10.328 -10.602 1.387 1 83.56 132 ASP B CA 1
ATOM 3278 C C . ASP B 1 132 ? -11.219 -9.672 2.209 1 83.56 132 ASP B C 1
ATOM 3280 O O . ASP B 1 132 ? -12.219 -10.102 2.781 1 83.56 132 ASP B O 1
ATOM 3284 N N . GLU B 1 133 ? -10.914 -8.453 2.182 1 78.19 133 GLU B N 1
ATOM 3285 C CA . GLU B 1 133 ? -11.688 -7.465 2.93 1 78.19 133 GLU B CA 1
ATOM 3286 C C . GLU B 1 133 ? -13.039 -7.211 2.277 1 78.19 133 GLU B C 1
ATOM 3288 O O . GLU B 1 133 ? -14.07 -7.203 2.955 1 78.19 133 GLU B O 1
ATOM 3293 N N . ALA B 1 134 ? -12.992 -7.012 0.963 1 85.5 134 ALA B N 1
ATOM 3294 C CA . ALA B 1 134 ? -14.195 -6.656 0.215 1 85.5 134 ALA B CA 1
ATOM 3295 C C . ALA B 1 134 ? -15.188 -7.812 0.2 1 85.5 134 ALA B C 1
ATOM 3297 O O . ALA B 1 134 ? -16.406 -7.598 0.257 1 85.5 134 ALA B O 1
ATOM 3298 N N . SER B 1 135 ? -14.648 -8.977 0.086 1 92.75 135 SER B N 1
ATOM 3299 C CA . SER B 1 135 ? -15.539 -10.133 0.05 1 92.75 135 SER B CA 1
ATOM 3300 C C . SER B 1 135 ? -16.266 -10.312 1.376 1 92.75 135 SER B C 1
ATOM 3302 O O . SER B 1 135 ? -17.469 -10.625 1.396 1 92.75 135 SER B O 1
ATOM 3304 N N . PHE B 1 136 ? -15.547 -10.164 2.412 1 86.38 136 PHE B N 1
ATOM 3305 C CA . PHE B 1 136 ? -16.141 -10.258 3.738 1 86.38 136 PHE B CA 1
ATOM 3306 C C . PHE B 1 136 ? -17.219 -9.195 3.922 1 86.38 136 PHE B C 1
ATOM 3308 O O . PHE B 1 136 ? -18.312 -9.492 4.43 1 86.38 136 PHE B O 1
ATOM 3315 N N . ARG B 1 137 ? -16.953 -7.934 3.535 1 80.56 137 ARG B N 1
ATOM 3316 C CA . ARG B 1 137 ? -17.906 -6.836 3.627 1 80.56 137 ARG B CA 1
ATOM 3317 C C . ARG B 1 137 ? -19.156 -7.121 2.797 1 80.56 137 ARG B C 1
ATOM 3319 O O . ARG B 1 137 ? -20.281 -6.926 3.266 1 80.56 137 ARG B O 1
ATOM 3326 N N . LEU B 1 138 ? -18.953 -7.547 1.555 1 88.88 138 LEU B N 1
ATOM 3327 C CA . LEU B 1 138 ? -20.062 -7.848 0.655 1 88.88 138 LEU B CA 1
ATOM 3328 C C . LEU B 1 138 ? -20.938 -8.969 1.217 1 88.88 138 LEU B C 1
ATOM 3330 O O . LEU B 1 138 ? -22.156 -8.898 1.15 1 88.88 138 LEU B O 1
ATOM 3334 N N . PHE B 1 139 ? -20.312 -9.961 1.765 1 91.88 139 PHE B N 1
ATOM 3335 C CA . PHE B 1 139 ? -21.016 -11.102 2.352 1 91.88 139 PHE B CA 1
ATOM 3336 C C . PHE B 1 139 ? -21.891 -10.656 3.51 1 91.88 139 PHE B C 1
ATOM 3338 O O . PHE B 1 139 ? -23.062 -11.023 3.578 1 91.88 139 PHE B O 1
ATOM 3345 N N . ASN B 1 140 ? -21.328 -9.891 4.379 1 84.56 140 ASN B N 1
ATOM 3346 C CA . ASN B 1 140 ? -22.062 -9.414 5.539 1 84.56 140 ASN B CA 1
ATOM 3347 C C . ASN B 1 140 ? -23.25 -8.539 5.129 1 84.56 140 ASN B C 1
ATOM 3349 O O . ASN B 1 140 ? -24.328 -8.633 5.711 1 84.56 140 ASN B O 1
ATOM 3353 N N . GLN B 1 141 ? -22.969 -7.699 4.191 1 82.62 141 GLN B N 1
ATOM 3354 C CA . GLN B 1 141 ? -24.031 -6.84 3.678 1 82.62 141 GLN B CA 1
ATOM 3355 C C . GLN B 1 141 ? -25.156 -7.672 3.053 1 82.62 141 GLN B C 1
ATOM 3357 O O . GLN B 1 141 ? -26.328 -7.395 3.271 1 82.62 141 GLN B O 1
ATOM 3362 N N . ALA B 1 142 ? -24.766 -8.609 2.256 1 90.88 142 ALA B N 1
ATOM 3363 C CA . ALA B 1 142 ? -25.75 -9.461 1.586 1 90.88 142 ALA B CA 1
ATOM 3364 C C . ALA B 1 142 ? -26.578 -10.242 2.6 1 90.88 142 ALA B C 1
ATOM 3366 O O . ALA B 1 142 ? -27.797 -10.375 2.443 1 90.88 142 ALA B O 1
ATOM 3367 N N . ARG B 1 143 ? -25.922 -10.727 3.572 1 87.88 143 ARG B N 1
ATOM 3368 C CA . ARG B 1 143 ? -26.594 -11.477 4.625 1 87.88 143 ARG B CA 1
ATOM 3369 C C . ARG B 1 143 ? -27.562 -10.586 5.402 1 87.88 143 ARG B C 1
ATOM 3371 O O . ARG B 1 143 ? -28.703 -10.984 5.672 1 87.88 143 ARG B O 1
ATOM 3378 N N . ARG B 1 144 ? -27.141 -9.406 5.754 1 84.25 144 ARG B N 1
ATOM 3379 C CA . ARG B 1 144 ? -27.922 -8.469 6.559 1 84.25 144 ARG B CA 1
ATOM 3380 C C . ARG B 1 144 ? -29.141 -7.973 5.793 1 84.25 144 ARG B C 1
ATOM 3382 O O . ARG B 1 144 ? -30.203 -7.785 6.375 1 84.25 144 ARG B O 1
ATOM 3389 N N . HIS B 1 145 ? -28.984 -7.789 4.512 1 89.12 145 HIS B N 1
ATOM 3390 C CA . HIS B 1 145 ? -30.031 -7.141 3.734 1 89.12 145 HIS B CA 1
ATOM 3391 C C . HIS B 1 145 ? -30.719 -8.133 2.793 1 89.12 145 HIS B C 1
ATOM 3393 O O . HIS B 1 145 ? -31.453 -7.727 1.891 1 89.12 145 HIS B O 1
ATOM 3399 N N . ASN B 1 146 ? -30.422 -9.352 2.922 1 93 146 ASN B N 1
ATOM 3400 C CA . ASN B 1 146 ? -31.016 -10.414 2.107 1 93 146 ASN B CA 1
ATOM 3401 C C . ASN B 1 146 ? -30.812 -10.148 0.617 1 93 146 ASN B C 1
ATOM 3403 O O . ASN B 1 146 ? -31.766 -10.148 -0.153 1 93 146 ASN B O 1
ATOM 3407 N N . ARG B 1 147 ? -29.609 -9.82 0.304 1 94 147 ARG B N 1
ATOM 3408 C CA . ARG B 1 147 ? -29.219 -9.586 -1.082 1 94 147 ARG B CA 1
ATOM 3409 C C . ARG B 1 147 ? -28.391 -10.75 -1.619 1 94 147 ARG B C 1
ATOM 3411 O O . ARG B 1 147 ? -27.953 -11.609 -0.854 1 94 147 ARG B O 1
ATOM 3418 N N . ILE B 1 148 ? -28.359 -10.781 -2.951 1 97.12 148 ILE B N 1
ATOM 3419 C CA . ILE B 1 148 ? -27.594 -11.852 -3.588 1 97.12 148 ILE B CA 1
ATOM 3420 C C . ILE B 1 148 ? -26.297 -11.297 -4.172 1 97.12 148 ILE B C 1
ATOM 3422 O O . ILE B 1 148 ? -26.188 -10.086 -4.402 1 97.12 148 ILE B O 1
ATOM 3426 N N . PHE B 1 149 ? -25.281 -12.133 -4.301 1 97.44 149 PHE B N 1
ATOM 3427 C CA . PHE B 1 149 ? -24.078 -11.805 -5.059 1 97.44 149 PHE B CA 1
ATOM 3428 C C . PHE B 1 149 ? -23.406 -13.062 -5.574 1 97.44 149 PHE B C 1
ATOM 3430 O O . PHE B 1 149 ? -23.719 -14.172 -5.137 1 97.44 149 PHE B O 1
ATOM 3437 N N . SER B 1 150 ? -22.578 -12.883 -6.559 1 98.5 150 SER B N 1
ATOM 3438 C CA . SER B 1 150 ? -21.875 -14.023 -7.137 1 98.5 150 SER B CA 1
ATOM 3439 C C . SER B 1 150 ? -20.359 -13.797 -7.141 1 98.5 150 SER B C 1
ATOM 3441 O O . SER B 1 150 ? -19.906 -12.656 -7.219 1 98.5 150 SER B O 1
ATOM 3443 N N . VAL B 1 151 ? -19.625 -14.891 -7.023 1 98.38 151 VAL B N 1
ATOM 3444 C CA . VAL B 1 151 ? -18.172 -14.922 -7.109 1 98.38 151 VAL B CA 1
ATOM 3445 C C . VAL B 1 151 ? -17.734 -15.617 -8.398 1 98.38 151 VAL B C 1
ATOM 3447 O O . VAL B 1 151 ? -18.25 -16.688 -8.734 1 98.38 151 VAL B O 1
ATOM 3450 N N . VAL B 1 152 ? -16.875 -14.953 -9.141 1 98.62 152 VAL B N 1
ATOM 3451 C CA . VAL B 1 152 ? -16.297 -15.555 -10.328 1 98.62 152 VAL B CA 1
ATOM 3452 C C . VAL B 1 152 ? -14.789 -15.711 -10.148 1 98.62 152 VAL B C 1
ATOM 3454 O O . VAL B 1 152 ? -14.078 -14.727 -9.891 1 98.62 152 VAL B O 1
ATOM 3457 N N . VAL B 1 153 ? -14.297 -16.906 -10.25 1 98 153 VAL B N 1
ATOM 3458 C CA . VAL B 1 153 ? -12.859 -17.156 -10.234 1 98 153 VAL B CA 1
ATOM 3459 C C . VAL B 1 153 ? -12.367 -17.469 -11.641 1 98 153 VAL B C 1
ATOM 3461 O O . VAL B 1 153 ? -12.984 -18.25 -12.367 1 98 153 VAL B O 1
ATOM 3464 N N . ILE B 1 154 ? -11.328 -16.781 -12.016 1 98.06 154 ILE B N 1
ATOM 3465 C CA . ILE B 1 154 ? -10.766 -16.906 -13.359 1 98.06 154 ILE B CA 1
ATOM 3466 C C . ILE B 1 154 ? -9.289 -17.297 -13.273 1 98.06 154 ILE B C 1
ATOM 3468 O O . ILE B 1 154 ? -8.555 -16.781 -12.43 1 98.06 154 ILE B O 1
ATOM 3472 N N . ASP B 1 155 ? -8.828 -18.188 -14.094 1 96.38 155 ASP B N 1
ATOM 3473 C CA . ASP B 1 155 ? -7.43 -18.578 -14.227 1 96.38 155 ASP B CA 1
ATOM 3474 C C . ASP B 1 155 ? -7.02 -18.672 -15.695 1 96.38 155 ASP B C 1
ATOM 3476 O O . ASP B 1 155 ? -7.688 -19.344 -16.484 1 96.38 155 ASP B O 1
ATOM 3480 N N . ILE B 1 156 ? -5.973 -18.062 -16.047 1 96.44 156 ILE B N 1
ATOM 3481 C CA . ILE B 1 156 ? -5.523 -18.062 -17.422 1 96.44 156 ILE B CA 1
ATOM 3482 C C . ILE B 1 156 ? -4.988 -19.453 -17.797 1 96.44 156 ILE B C 1
ATOM 3484 O O . ILE B 1 156 ? -4.168 -20.016 -17.062 1 96.44 156 ILE B O 1
ATOM 3488 N N . ASP B 1 157 ? -5.457 -19.938 -18.938 1 95.38 157 ASP B N 1
ATOM 3489 C CA . ASP B 1 157 ? -5.059 -21.266 -19.391 1 95.38 157 ASP B CA 1
ATOM 3490 C C . ASP B 1 157 ? -3.631 -21.25 -19.922 1 95.38 157 ASP B C 1
ATOM 3492 O O . ASP B 1 157 ? -3.285 -20.438 -20.766 1 95.38 157 ASP B O 1
ATOM 3496 N N . ASP B 1 158 ? -2.801 -22.172 -19.359 1 91.38 158 ASP B N 1
ATOM 3497 C CA . ASP B 1 158 ? -1.446 -22.422 -19.844 1 91.38 158 ASP B CA 1
ATOM 3498 C C . ASP B 1 158 ? -0.579 -21.172 -19.703 1 91.38 158 ASP B C 1
ATOM 3500 O O . ASP B 1 158 ? 0.234 -20.875 -20.594 1 91.38 158 ASP B O 1
ATOM 3504 N N . PHE B 1 159 ? -0.752 -20.5 -18.672 1 90.88 159 PHE B N 1
ATOM 3505 C CA . PHE B 1 159 ? -0.046 -19.234 -18.484 1 90.88 159 PHE B CA 1
ATOM 3506 C C . PHE B 1 159 ? 1.452 -19.469 -18.328 1 90.88 159 PHE B C 1
ATOM 3508 O O . PHE B 1 159 ? 2.262 -18.672 -18.828 1 90.88 159 PHE B O 1
ATOM 3515 N N . LYS B 1 160 ? 1.791 -20.469 -17.594 1 81.81 160 LYS B N 1
ATOM 3516 C CA . LYS B 1 160 ? 3.209 -20.781 -17.453 1 81.81 160 LYS B CA 1
ATOM 3517 C C . LYS B 1 160 ? 3.863 -21.031 -18.797 1 81.81 160 LYS B C 1
ATOM 3519 O O . LYS B 1 160 ? 5.004 -20.625 -19.031 1 81.81 160 LYS B O 1
ATOM 3524 N N . LYS B 1 161 ? 3.211 -21.734 -19.609 1 85.06 161 LYS B N 1
ATOM 3525 C CA . LYS B 1 161 ? 3.732 -22.016 -20.953 1 85.06 161 LYS B CA 1
ATOM 3526 C C . LYS B 1 161 ? 3.99 -20.719 -21.703 1 85.06 161 LYS B C 1
ATOM 3528 O O . LYS B 1 161 ? 4.949 -20.609 -22.469 1 85.06 161 LYS B O 1
ATOM 3533 N N . ILE B 1 162 ? 3.109 -19.828 -21.547 1 88.5 162 ILE B N 1
ATOM 3534 C CA . ILE B 1 162 ? 3.266 -18.516 -22.188 1 88.5 162 ILE B CA 1
ATOM 3535 C C . ILE B 1 162 ? 4.547 -17.844 -21.688 1 88.5 162 ILE B C 1
ATOM 3537 O O . ILE B 1 162 ? 5.348 -17.359 -22.484 1 88.5 162 ILE B O 1
ATOM 3541 N N . ASN B 1 163 ? 4.734 -17.875 -20.375 1 83 163 ASN B N 1
ATOM 3542 C CA . ASN B 1 163 ? 5.934 -17.266 -19.797 1 83 163 ASN B CA 1
ATOM 3543 C C . ASN B 1 163 ? 7.195 -18 -20.266 1 83 163 ASN B C 1
ATOM 3545 O O . ASN B 1 163 ? 8.219 -17.359 -20.531 1 83 163 ASN B O 1
ATOM 3549 N N . ASP B 1 164 ? 7.09 -19.25 -20.312 1 78 164 ASP B N 1
ATOM 3550 C CA . ASP B 1 164 ? 8.234 -20.062 -20.719 1 78 164 ASP B CA 1
ATOM 3551 C C . ASP B 1 164 ? 8.617 -19.797 -22.172 1 78 164 ASP B C 1
ATOM 3553 O O . ASP B 1 164 ? 9.805 -19.781 -22.5 1 78 164 ASP B O 1
ATOM 3557 N N . GLU B 1 165 ? 7.66 -19.688 -22.969 1 84 165 GLU B N 1
ATOM 3558 C CA . GLU B 1 165 ? 7.883 -19.547 -24.406 1 84 165 GLU B CA 1
ATOM 3559 C C . GLU B 1 165 ? 8.234 -18.109 -24.781 1 84 165 GLU B C 1
ATOM 3561 O O . GLU B 1 165 ? 9.094 -17.875 -25.641 1 84 165 GLU B O 1
ATOM 3566 N N . PHE B 1 166 ? 7.578 -17.156 -24.156 1 85.12 166 PHE B N 1
ATOM 3567 C CA . PHE B 1 166 ? 7.707 -15.781 -24.656 1 85.12 166 PHE B CA 1
ATOM 3568 C C . PHE B 1 166 ? 8.328 -14.883 -23.594 1 85.12 166 PHE B C 1
ATOM 3570 O O . PHE B 1 166 ? 8.602 -13.711 -23.859 1 85.12 166 PHE B O 1
ATOM 3577 N N . GLY B 1 167 ? 8.5 -15.406 -22.469 1 79.62 167 GLY B N 1
ATOM 3578 C CA . GLY B 1 167 ? 9.109 -14.633 -21.406 1 79.62 167 GLY B CA 1
ATOM 3579 C C . GLY B 1 167 ? 8.102 -13.984 -20.484 1 79.62 167 GLY B C 1
ATOM 3580 O O . GLY B 1 167 ? 6.941 -13.781 -20.859 1 79.62 167 GLY B O 1
ATOM 3581 N N . HIS B 1 168 ? 8.516 -13.477 -19.328 1 79.12 168 HIS B N 1
ATOM 3582 C CA . HIS B 1 168 ? 7.664 -12.891 -18.297 1 79.12 168 HIS B CA 1
ATOM 3583 C C . HIS B 1 168 ? 7.066 -11.57 -18.75 1 79.12 168 HIS B C 1
ATOM 3585 O O . HIS B 1 168 ? 5.918 -11.258 -18.438 1 79.12 168 HIS B O 1
ATOM 3591 N N . PRO B 1 169 ? 7.789 -10.797 -19.453 1 81.31 169 PRO B N 1
ATOM 3592 C CA . PRO B 1 169 ? 7.176 -9.547 -19.906 1 81.31 169 PRO B CA 1
ATOM 3593 C C . PRO B 1 169 ? 5.93 -9.781 -20.766 1 81.31 169 PRO B C 1
ATOM 3595 O O . PRO B 1 169 ? 4.965 -9.023 -20.672 1 81.31 169 PRO B O 1
ATOM 3598 N N . MET B 1 170 ? 6.012 -10.781 -21.5 1 86.44 170 MET B N 1
ATOM 3599 C CA . MET B 1 170 ? 4.84 -11.109 -22.297 1 86.44 170 MET B CA 1
ATOM 3600 C C . MET B 1 170 ? 3.689 -11.586 -21.422 1 86.44 170 MET B C 1
ATOM 3602 O O . MET B 1 170 ? 2.531 -11.242 -21.656 1 86.44 170 MET B O 1
ATOM 3606 N N . GLY B 1 171 ? 4 -12.375 -20.453 1 90.81 171 GLY B N 1
ATOM 3607 C CA . GLY B 1 171 ? 3 -12.742 -19.469 1 90.81 171 GLY B CA 1
ATOM 3608 C C . GLY B 1 171 ? 2.361 -11.539 -18.797 1 90.81 171 GLY B C 1
ATOM 3609 O O . GLY B 1 171 ? 1.142 -11.5 -18.609 1 90.81 171 GLY B O 1
ATOM 3610 N N . ASP B 1 172 ? 3.178 -10.578 -18.547 1 89.25 172 ASP B N 1
ATOM 3611 C CA . ASP B 1 172 ? 2.678 -9.344 -17.938 1 89.25 172 ASP B CA 1
ATOM 3612 C C . ASP B 1 172 ? 1.677 -8.648 -18.844 1 89.25 172 ASP B C 1
ATOM 3614 O O . ASP B 1 172 ? 0.669 -8.109 -18.375 1 89.25 172 ASP B O 1
ATOM 3618 N N . GLU B 1 173 ? 1.984 -8.656 -20.047 1 91.62 173 GLU B N 1
ATOM 3619 C CA . GLU B 1 173 ? 1.089 -8.023 -21.016 1 91.62 173 GLU B CA 1
ATOM 3620 C C . GLU B 1 173 ? -0.253 -8.742 -21.078 1 91.62 173 GLU B C 1
ATOM 3622 O O . GLU B 1 173 ? -1.302 -8.109 -21.203 1 91.62 173 GLU B O 1
ATOM 3627 N N . VAL B 1 174 ? -0.2 -10.016 -21.016 1 94.94 174 VAL B N 1
ATOM 3628 C CA . VAL B 1 174 ? -1.414 -10.828 -21.031 1 94.94 174 VAL B CA 1
ATOM 3629 C C . VAL B 1 174 ? -2.268 -10.492 -19.812 1 94.94 174 VAL B C 1
ATOM 3631 O O . VAL B 1 174 ? -3.48 -10.305 -19.922 1 94.94 174 VAL B O 1
ATOM 3634 N N . LEU B 1 175 ? -1.635 -10.438 -18.703 1 95.62 175 LEU B N 1
ATOM 3635 C CA . LEU B 1 175 ? -2.326 -10.117 -17.469 1 95.62 175 LEU B CA 1
ATOM 3636 C C . LEU B 1 175 ? -2.951 -8.727 -17.531 1 95.62 175 LEU B C 1
ATOM 3638 O O . LEU B 1 175 ? -4.102 -8.539 -17.141 1 95.62 175 LEU B O 1
ATOM 3642 N N . LYS B 1 176 ? -2.223 -7.754 -18.047 1 94.31 176 LYS B N 1
ATOM 3643 C CA . LYS B 1 176 ? -2.707 -6.383 -18.188 1 94.31 176 LYS B CA 1
ATOM 3644 C C . LYS B 1 176 ? -3.941 -6.328 -19.078 1 94.31 176 LYS B C 1
ATOM 3646 O O . LYS B 1 176 ? -4.914 -5.641 -18.766 1 94.31 176 LYS B O 1
ATOM 3651 N N . ASN B 1 177 ? -3.818 -7.027 -20.141 1 94.69 177 ASN B N 1
ATOM 3652 C CA . ASN B 1 177 ? -4.918 -7.039 -21.094 1 94.69 177 ASN B CA 1
ATOM 3653 C C . ASN B 1 177 ? -6.184 -7.645 -20.484 1 94.69 177 ASN B C 1
ATOM 3655 O O . ASN B 1 177 ? -7.281 -7.125 -20.703 1 94.69 177 ASN B O 1
ATOM 3659 N N . LEU B 1 178 ? -6.039 -8.719 -19.859 1 96.88 178 LEU B N 1
ATOM 3660 C CA . LEU B 1 178 ? -7.203 -9.312 -19.219 1 96.88 178 LEU B CA 1
ATOM 3661 C C . LEU B 1 178 ? -7.789 -8.352 -18.188 1 96.88 178 LEU B C 1
ATOM 3663 O O . LEU B 1 178 ? -9.016 -8.219 -18.078 1 96.88 178 LEU B O 1
ATOM 3667 N N . GLY B 1 179 ? -6.945 -7.734 -17.406 1 96.81 179 GLY B N 1
ATOM 3668 C CA . GLY B 1 179 ? -7.41 -6.734 -16.453 1 96.81 179 GLY B CA 1
ATOM 3669 C C . GLY B 1 179 ? -8.258 -5.652 -17.109 1 96.81 179 GLY B C 1
ATOM 3670 O O . GLY B 1 179 ? -9.328 -5.305 -16.594 1 96.81 179 GLY B O 1
ATOM 3671 N N . LYS B 1 180 ? -7.809 -5.148 -18.234 1 94.75 180 LYS B N 1
ATOM 3672 C CA . LYS B 1 180 ? -8.523 -4.109 -18.969 1 94.75 180 LYS B CA 1
ATOM 3673 C C . LYS B 1 180 ? -9.883 -4.617 -19.438 1 94.75 180 LYS B C 1
ATOM 3675 O O . LYS B 1 180 ? -10.883 -3.902 -19.344 1 94.75 180 LYS B O 1
ATOM 3680 N N . ILE B 1 181 ? -9.867 -5.766 -19.938 1 96.94 181 ILE B N 1
ATOM 3681 C CA . ILE B 1 181 ? -11.094 -6.367 -20.438 1 96.94 181 ILE B CA 1
ATOM 3682 C C . ILE B 1 181 ? -12.094 -6.551 -19.297 1 96.94 181 ILE B C 1
ATOM 3684 O O . ILE B 1 181 ? -13.281 -6.258 -19.453 1 96.94 181 ILE B O 1
ATOM 3688 N N . ILE B 1 182 ? -11.609 -7.059 -18.203 1 97.75 182 ILE B N 1
ATOM 3689 C CA . ILE B 1 182 ? -12.469 -7.266 -17.047 1 97.75 182 ILE B CA 1
ATOM 3690 C C . ILE B 1 182 ? -13.086 -5.938 -16.625 1 97.75 182 ILE B C 1
ATOM 3692 O O . ILE B 1 182 ? -14.305 -5.836 -16.453 1 97.75 182 ILE B O 1
ATOM 3696 N N . LEU B 1 183 ? -12.297 -4.945 -16.5 1 94.5 183 LEU B N 1
ATOM 3697 C CA . LEU B 1 183 ? -12.766 -3.637 -16.062 1 94.5 183 LEU B CA 1
ATOM 3698 C C . LEU B 1 183 ? -13.797 -3.07 -17.016 1 94.5 183 LEU B C 1
ATOM 3700 O O . LEU B 1 183 ? -14.727 -2.377 -16.609 1 94.5 183 LEU B O 1
ATOM 3704 N N . GLY B 1 184 ? -13.609 -3.371 -18.25 1 93.81 184 GLY B N 1
ATOM 3705 C CA . GLY B 1 184 ? -14.516 -2.875 -19.266 1 93.81 184 GLY B CA 1
ATOM 3706 C C . GLY B 1 184 ? -15.844 -3.619 -19.297 1 93.81 184 GLY B C 1
ATOM 3707 O O . GLY B 1 184 ? -16.781 -3.176 -19.953 1 93.81 184 GLY B O 1
ATOM 3708 N N . ASN B 1 185 ? -15.969 -4.672 -18.5 1 96.5 185 ASN B N 1
ATOM 3709 C CA . ASN B 1 185 ? -17.156 -5.512 -18.625 1 96.5 185 ASN B CA 1
ATOM 3710 C C . ASN B 1 185 ? -17.859 -5.691 -17.281 1 96.5 185 ASN B C 1
ATOM 3712 O O . ASN B 1 185 ? -18.734 -6.551 -17.156 1 96.5 185 ASN B O 1
ATOM 3716 N N . ILE B 1 186 ? -17.484 -4.977 -16.297 1 94.44 186 ILE B N 1
ATOM 3717 C CA . ILE B 1 186 ? -18.172 -5.059 -15.008 1 94.44 186 ILE B CA 1
ATOM 3718 C C . ILE B 1 186 ? -18.719 -3.684 -14.625 1 94.44 186 ILE B C 1
ATOM 3720 O O . ILE B 1 186 ? -18.328 -2.672 -15.219 1 94.44 186 ILE B O 1
ATOM 3724 N N . ARG B 1 187 ? -19.656 -3.67 -13.664 1 90.5 187 ARG B N 1
ATOM 3725 C CA . ARG B 1 187 ? -20.25 -2.43 -13.18 1 90.5 187 ARG B CA 1
ATOM 3726 C C . ARG B 1 187 ? -19.375 -1.789 -12.102 1 90.5 187 ARG B C 1
ATOM 3728 O O . ARG B 1 187 ? -18.453 -2.422 -11.586 1 90.5 187 ARG B O 1
ATOM 3735 N N . LYS B 1 188 ? -19.688 -0.559 -11.766 1 80.69 188 LYS B N 1
ATOM 3736 C CA . LYS B 1 188 ? -18.953 0.222 -10.781 1 80.69 188 LYS B CA 1
ATOM 3737 C C . LYS B 1 188 ? -19.047 -0.414 -9.398 1 80.69 188 LYS B C 1
ATOM 3739 O O . LYS B 1 188 ? -18.109 -0.317 -8.594 1 80.69 188 LYS B O 1
ATOM 3744 N N . GLU B 1 189 ? -20.156 -1.024 -9.133 1 82.88 189 GLU B N 1
ATOM 3745 C CA . GLU B 1 189 ? -20.391 -1.616 -7.816 1 82.88 189 GLU B CA 1
ATOM 3746 C C . GLU B 1 189 ? -19.734 -2.99 -7.711 1 82.88 189 GLU B C 1
ATOM 3748 O O . GLU B 1 189 ? -19.609 -3.541 -6.613 1 82.88 189 GLU B O 1
ATOM 3753 N N . ASP B 1 190 ? -19.297 -3.531 -8.828 1 93.25 190 ASP B N 1
ATOM 3754 C CA . ASP B 1 190 ? -18.609 -4.82 -8.828 1 93.25 190 ASP B CA 1
ATOM 3755 C C . ASP B 1 190 ? -17.141 -4.652 -8.484 1 93.25 190 ASP B C 1
ATOM 3757 O O . ASP B 1 190 ? -16.594 -3.549 -8.562 1 93.25 190 ASP B O 1
ATOM 3761 N N . ILE B 1 191 ? -16.547 -5.738 -8.008 1 94.25 191 ILE B N 1
ATOM 3762 C CA . ILE B 1 191 ? -15.148 -5.707 -7.59 1 94.25 191 ILE B CA 1
ATOM 3763 C C . ILE B 1 191 ? -14.352 -6.746 -8.375 1 94.25 191 ILE B C 1
ATOM 3765 O O . ILE B 1 191 ? -14.766 -7.906 -8.477 1 94.25 191 ILE B O 1
ATOM 3769 N N . ALA B 1 192 ? -13.297 -6.332 -8.969 1 97 192 ALA B N 1
ATOM 3770 C CA . ALA B 1 192 ? -12.391 -7.234 -9.672 1 97 192 ALA B CA 1
ATOM 3771 C C . ALA B 1 192 ? -11 -7.223 -9.031 1 97 192 ALA B C 1
ATOM 3773 O O . ALA B 1 192 ? -10.438 -6.152 -8.789 1 97 192 ALA B O 1
ATOM 3774 N N . CYS B 1 193 ? -10.484 -8.383 -8.758 1 95.75 193 CYS B N 1
ATOM 3775 C CA . CYS B 1 193 ? -9.211 -8.516 -8.062 1 95.75 193 CYS B CA 1
ATOM 3776 C C . CYS B 1 193 ? -8.281 -9.484 -8.797 1 95.75 193 CYS B C 1
ATOM 3778 O O . CYS B 1 193 ? -8.742 -10.438 -9.414 1 95.75 193 CYS B O 1
ATOM 3780 N N . ARG B 1 194 ? -7.039 -9.234 -8.797 1 94.5 194 ARG B N 1
ATOM 3781 C CA . ARG B 1 194 ? -6.043 -10.266 -9.062 1 94.5 194 ARG B CA 1
ATOM 3782 C C . ARG B 1 194 ? -5.59 -10.938 -7.773 1 94.5 194 ARG B C 1
ATOM 3784 O O .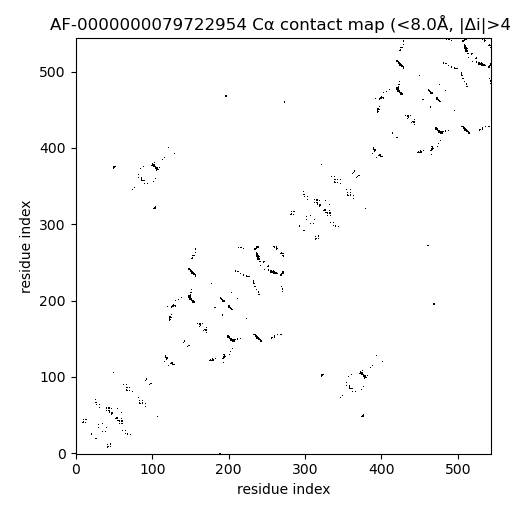 ARG B 1 194 ? -4.859 -10.344 -6.977 1 94.5 194 ARG B O 1
ATOM 3791 N N . THR B 1 195 ? -6.023 -12.133 -7.625 1 90.44 195 THR B N 1
ATOM 3792 C CA . THR B 1 195 ? -5.859 -12.789 -6.336 1 90.44 195 THR B CA 1
ATOM 3793 C C . THR B 1 195 ? -4.66 -13.734 -6.355 1 90.44 195 THR B C 1
ATOM 3795 O O . THR B 1 195 ? -4.254 -14.25 -5.312 1 90.44 195 THR B O 1
ATOM 3798 N N . GLY B 1 196 ? -4.105 -13.961 -7.441 1 86.94 196 GLY B N 1
ATOM 3799 C CA . GLY B 1 196 ? -2.924 -14.781 -7.664 1 86.94 196 GLY B CA 1
ATOM 3800 C C . GLY B 1 196 ? -2.113 -14.336 -8.867 1 86.94 196 GLY B C 1
ATOM 3801 O O . GLY B 1 196 ? -2.416 -13.312 -9.484 1 86.94 196 GLY B O 1
ATOM 3802 N N . GLY B 1 197 ? -1.052 -15.07 -9.117 1 85.75 197 GLY B N 1
ATOM 3803 C CA . GLY B 1 197 ? -0.229 -14.727 -10.266 1 85.75 197 GLY B CA 1
ATOM 3804 C C . GLY B 1 197 ? -1.022 -14.609 -11.555 1 85.75 197 GLY B C 1
ATOM 3805 O O . GLY B 1 197 ? -0.961 -13.578 -12.234 1 85.75 197 GLY B O 1
ATOM 3806 N N . GLU B 1 198 ? -1.773 -15.617 -11.82 1 94.06 198 GLU B N 1
ATOM 3807 C CA . GLU B 1 198 ? -2.588 -15.648 -13.031 1 94.06 198 GLU B CA 1
ATOM 3808 C C . GLU B 1 198 ? -4.07 -15.797 -12.695 1 94.06 198 GLU B C 1
ATOM 3810 O O . GLU B 1 198 ? -4.879 -16.141 -13.562 1 94.06 198 GLU B O 1
ATOM 3815 N N . GLU B 1 199 ? -4.391 -15.547 -11.469 1 94.75 199 GLU B N 1
ATOM 3816 C CA . GLU B 1 199 ? -5.75 -15.766 -10.984 1 94.75 199 GLU B CA 1
ATOM 3817 C C . GLU B 1 199 ? -6.449 -14.445 -10.688 1 94.75 199 GLU B C 1
ATOM 3819 O O . GLU B 1 199 ? -5.855 -13.539 -10.094 1 94.75 199 GLU B O 1
ATOM 3824 N N . PHE B 1 200 ? -7.727 -14.391 -11.156 1 97.81 200 PHE B N 1
ATOM 3825 C CA . PHE B 1 200 ? -8.594 -13.242 -10.93 1 97.81 200 PHE B CA 1
ATOM 3826 C C . PHE B 1 200 ? -9.891 -13.656 -10.25 1 97.81 200 PHE B C 1
ATOM 3828 O O . PHE B 1 200 ? -10.383 -14.766 -10.477 1 97.81 200 PHE B O 1
ATOM 3835 N N . THR B 1 201 ? -10.359 -12.812 -9.445 1 97.88 201 THR B N 1
ATOM 3836 C CA . THR B 1 201 ? -11.641 -13.062 -8.789 1 97.88 201 THR B CA 1
ATOM 3837 C C . THR B 1 201 ? -12.547 -11.836 -8.891 1 97.88 201 THR B C 1
ATOM 3839 O O . THR B 1 201 ? -12.102 -10.711 -8.648 1 97.88 201 THR B O 1
ATOM 3842 N N . LEU B 1 202 ? -13.766 -12.062 -9.258 1 98.12 202 LEU B N 1
ATOM 3843 C CA . LEU B 1 202 ? -14.773 -11.008 -9.336 1 98.12 202 LEU B CA 1
ATOM 3844 C C . LEU B 1 202 ? -15.844 -11.195 -8.273 1 98.12 202 LEU B C 1
ATOM 3846 O O . LEU B 1 202 ? -16.266 -12.328 -8.008 1 98.12 202 LEU B O 1
ATOM 3850 N N . LEU B 1 203 ? -16.188 -10.133 -7.641 1 97.62 203 LEU B N 1
ATOM 3851 C CA . LEU B 1 203 ? -17.359 -10.055 -6.789 1 97.62 203 LEU B CA 1
ATOM 3852 C C . LEU B 1 203 ? -18.469 -9.242 -7.465 1 97.62 203 LEU B C 1
ATOM 3854 O O . LEU B 1 203 ? -18.328 -8.023 -7.617 1 97.62 203 LEU B O 1
ATOM 3858 N N . LEU B 1 204 ? -19.516 -9.906 -7.879 1 97.56 204 LEU B N 1
ATOM 3859 C CA . LEU B 1 204 ? -20.609 -9.266 -8.609 1 97.56 204 LEU B CA 1
ATOM 3860 C C . LEU B 1 204 ? -21.812 -9.047 -7.703 1 97.56 204 LEU B C 1
ATOM 3862 O O . LEU B 1 204 ? -22.562 -9.992 -7.422 1 97.56 204 LEU B O 1
ATOM 3866 N N . SER B 1 205 ? -22 -7.828 -7.309 1 93.81 205 SER B N 1
ATOM 3867 C CA . SER B 1 205 ? -23.062 -7.469 -6.391 1 93.81 205 SER B CA 1
ATOM 3868 C C . SER B 1 205 ? -24.422 -7.57 -7.062 1 93.81 205 SER B C 1
ATOM 3870 O O . SER B 1 205 ? -24.578 -7.203 -8.234 1 93.81 205 SER B O 1
ATOM 3872 N N . ASP B 1 206 ? -25.375 -8.07 -6.309 1 95.44 206 ASP B N 1
ATOM 3873 C CA . ASP B 1 206 ? -26.75 -8.164 -6.762 1 95.44 206 ASP B CA 1
ATOM 3874 C C . ASP B 1 206 ? -26.844 -8.891 -8.102 1 95.44 206 ASP B C 1
ATOM 3876 O O . ASP B 1 206 ? -27.516 -8.414 -9.031 1 95.44 206 ASP B O 1
ATOM 3880 N N . THR B 1 207 ? -26.094 -9.906 -8.203 1 97 207 THR B N 1
ATOM 3881 C CA . THR B 1 207 ? -26.016 -10.68 -9.438 1 97 207 THR B CA 1
ATOM 3882 C C . THR B 1 207 ? -26.234 -12.164 -9.156 1 97 207 THR B C 1
ATOM 3884 O O . THR B 1 207 ? -25.547 -12.75 -8.32 1 97 207 THR B O 1
ATOM 3887 N N . SER B 1 208 ? -27.188 -12.727 -9.859 1 96.62 208 SER B N 1
ATOM 3888 C CA . SER B 1 208 ? -27.469 -14.156 -9.742 1 96.62 208 SER B CA 1
ATOM 3889 C C . SER B 1 208 ? -26.453 -14.992 -10.516 1 96.62 208 SER B C 1
ATOM 3891 O O . SER B 1 208 ? -25.625 -14.445 -11.242 1 96.62 208 SER B O 1
ATOM 3893 N N . ALA B 1 209 ? -26.578 -16.281 -10.367 1 97.06 209 ALA B N 1
ATOM 3894 C CA . ALA B 1 209 ? -25.672 -17.188 -11.062 1 97.06 209 ALA B CA 1
ATOM 3895 C C . ALA B 1 209 ? -25.797 -17.016 -12.578 1 97.06 209 ALA B C 1
ATOM 3897 O O . ALA B 1 209 ? -24.781 -16.875 -13.266 1 97.06 209 ALA B O 1
ATOM 3898 N N . PRO B 1 210 ? -26.984 -16.984 -13.102 1 97.31 210 PRO B N 1
ATOM 3899 C CA . PRO B 1 210 ? -27.078 -16.781 -14.547 1 97.31 210 PRO B CA 1
ATOM 3900 C C . PRO B 1 210 ? -26.5 -15.438 -14.984 1 97.31 210 PRO B C 1
ATOM 3902 O O . PRO B 1 210 ? -25.859 -15.352 -16.031 1 97.31 210 PRO B O 1
ATOM 3905 N N . GLY B 1 211 ? -26.75 -14.438 -14.195 1 97.5 211 GLY B N 1
ATOM 3906 C CA . GLY B 1 211 ? -26.172 -13.141 -14.5 1 97.5 211 GLY B CA 1
ATOM 3907 C C . GLY B 1 211 ? -24.656 -13.148 -14.5 1 97.5 211 GLY B C 1
ATOM 3908 O O . GLY B 1 211 ? -24.016 -12.516 -15.344 1 97.5 211 GLY B O 1
ATOM 3909 N N . ALA B 1 212 ? -24.094 -13.883 -13.57 1 98.38 212 ALA B N 1
ATOM 3910 C CA . ALA B 1 212 ? -22.641 -13.984 -13.461 1 98.38 212 ALA B CA 1
ATOM 3911 C C . ALA B 1 212 ? -22.047 -14.719 -14.664 1 98.38 212 ALA B C 1
ATOM 3913 O O . ALA B 1 212 ? -20.953 -14.375 -15.133 1 98.38 212 ALA B O 1
ATOM 3914 N N . VAL B 1 213 ? -22.797 -15.68 -15.117 1 98.19 213 VAL B N 1
ATOM 3915 C CA . VAL B 1 213 ? -22.359 -16.422 -16.297 1 98.19 213 VAL B CA 1
ATOM 3916 C C . VAL B 1 213 ? -22.281 -15.492 -17.5 1 98.19 213 VAL B C 1
ATOM 3918 O O . VAL B 1 213 ? -21.328 -15.555 -18.281 1 98.19 213 VAL B O 1
ATOM 3921 N N . ILE B 1 214 ? -23.234 -14.703 -17.625 1 98.06 214 ILE B N 1
ATOM 3922 C CA . ILE B 1 214 ? -23.281 -13.766 -18.734 1 98.06 214 ILE B CA 1
ATOM 3923 C C . ILE B 1 214 ? -22.047 -12.859 -18.703 1 98.06 214 ILE B C 1
ATOM 3925 O O . ILE B 1 214 ? -21.375 -12.672 -19.719 1 98.06 214 ILE B O 1
ATOM 3929 N N . VAL B 1 215 ? -21.734 -12.312 -17.531 1 98 215 VAL B N 1
ATOM 3930 C CA . VAL B 1 215 ? -20.594 -11.414 -17.391 1 98 215 VAL B CA 1
ATOM 3931 C C . VAL B 1 215 ? -19.312 -12.172 -17.672 1 98 215 VAL B C 1
ATOM 3933 O O . VAL B 1 215 ? -18.453 -11.695 -18.422 1 98 215 VAL B O 1
ATOM 3936 N N . ALA B 1 216 ? -19.156 -13.32 -17.141 1 98.5 216 ALA B N 1
ATOM 3937 C CA . ALA B 1 216 ? -17.938 -14.109 -17.281 1 98.5 216 ALA B CA 1
ATOM 3938 C C . ALA B 1 216 ? -17.719 -14.523 -18.734 1 98.5 216 ALA B C 1
ATOM 3940 O O . ALA B 1 216 ? -16.594 -14.5 -19.234 1 98.5 216 ALA B O 1
ATOM 3941 N N . GLU B 1 217 ? -18.766 -14.883 -19.328 1 98.19 217 GLU B N 1
ATOM 3942 C CA . GLU B 1 217 ? -18.672 -15.305 -20.719 1 98.19 217 GLU B CA 1
ATOM 3943 C C . GLU B 1 217 ? -18.312 -14.133 -21.625 1 98.19 217 GLU B C 1
ATOM 3945 O O . GLU B 1 217 ? -17.562 -14.297 -22.594 1 98.19 217 GLU B O 1
ATOM 3950 N N . LYS B 1 218 ? -18.875 -13.062 -21.391 1 97.94 218 LYS B N 1
ATOM 3951 C CA . LYS B 1 218 ? -18.531 -11.875 -22.172 1 97.94 218 LYS B CA 1
ATOM 3952 C C . LYS B 1 218 ? -17.031 -11.586 -22.078 1 97.94 218 LYS B C 1
ATOM 3954 O O . LYS B 1 218 ? -16.391 -11.281 -23.078 1 97.94 218 LYS B O 1
ATOM 3959 N N . ILE B 1 219 ? -16.516 -11.672 -20.875 1 98.12 219 ILE B N 1
ATOM 3960 C CA . ILE B 1 219 ? -15.086 -11.445 -20.656 1 98.12 219 ILE B CA 1
ATOM 3961 C C . ILE B 1 219 ? -14.281 -12.508 -21.406 1 98.12 219 ILE B C 1
ATOM 3963 O O . ILE B 1 219 ? -13.273 -12.195 -22.047 1 98.12 219 ILE B O 1
ATOM 3967 N N . ARG B 1 220 ? -14.742 -13.664 -21.312 1 97.69 220 ARG B N 1
ATOM 3968 C CA . ARG B 1 220 ? -14.047 -14.773 -21.953 1 97.69 220 ARG B CA 1
ATOM 3969 C C . ARG B 1 220 ? -13.977 -14.578 -23.453 1 97.69 220 ARG B C 1
ATOM 3971 O O . ARG B 1 220 ? -12.914 -14.742 -24.062 1 97.69 220 ARG B O 1
ATOM 3978 N N . ILE B 1 221 ? -15.062 -14.273 -24.047 1 96.31 221 ILE B N 1
ATOM 3979 C CA . ILE B 1 221 ? -15.164 -14.109 -25.484 1 96.31 221 ILE B CA 1
ATOM 3980 C C . ILE B 1 221 ? -14.25 -12.969 -25.938 1 96.31 221 ILE B C 1
ATOM 3982 O O . ILE B 1 221 ? -13.531 -13.102 -26.938 1 96.31 221 ILE B O 1
ATOM 3986 N N . GLU B 1 222 ? -14.266 -11.914 -25.25 1 96.06 222 GLU B N 1
ATOM 3987 C CA . GLU B 1 222 ? -13.414 -10.789 -25.594 1 96.06 222 GLU B CA 1
ATOM 3988 C C . GLU B 1 222 ? -11.938 -11.148 -25.453 1 96.06 222 GLU B C 1
ATOM 3990 O O . GLU B 1 222 ? -11.109 -10.734 -26.266 1 96.06 222 GLU B O 1
ATOM 3995 N N . PHE B 1 223 ? -11.641 -11.852 -24.422 1 96.5 223 PHE B N 1
ATOM 3996 C CA . PHE B 1 223 ? -10.258 -12.258 -24.188 1 96.5 223 PHE B CA 1
ATOM 3997 C C . PHE B 1 223 ? -9.781 -13.195 -25.281 1 96.5 223 PHE B C 1
ATOM 3999 O O . PHE B 1 223 ? -8.617 -13.148 -25.688 1 96.5 223 PHE B O 1
ATOM 4006 N N . ASN B 1 224 ? -10.688 -13.992 -25.719 1 94.69 224 ASN B N 1
ATOM 4007 C CA . ASN B 1 224 ? -10.359 -14.953 -26.766 1 94.69 224 ASN B CA 1
ATOM 4008 C C . ASN B 1 224 ? -10.008 -14.258 -28.078 1 94.69 224 ASN B C 1
ATOM 4010 O O . ASN B 1 224 ? -9.367 -14.852 -28.953 1 94.69 224 ASN B O 1
ATOM 4014 N N . LYS B 1 225 ? -10.453 -13.07 -28.25 1 92.38 225 LYS B N 1
ATOM 4015 C CA . LYS B 1 225 ? -10.133 -12.312 -29.453 1 92.38 225 LYS B CA 1
ATOM 4016 C C . LYS B 1 225 ? -8.688 -11.82 -29.438 1 92.38 225 LYS B C 1
ATOM 4018 O O . LYS B 1 225 ? -8.125 -11.477 -30.484 1 92.38 225 LYS B O 1
ATOM 4023 N N . GLU B 1 226 ? -8.234 -11.75 -28.219 1 86.19 226 GLU B N 1
ATOM 4024 C CA . GLU B 1 226 ? -6.844 -11.328 -28.094 1 86.19 226 GLU B CA 1
ATOM 4025 C C . GLU B 1 226 ? -5.895 -12.438 -28.547 1 86.19 226 GLU B C 1
ATOM 4027 O O . GLU B 1 226 ? -6.16 -13.617 -28.328 1 86.19 226 GLU B O 1
ATOM 4032 N N . THR B 1 227 ? -4.883 -12.023 -29.297 1 81.94 227 THR B N 1
ATOM 4033 C CA . THR B 1 227 ? -3.871 -12.984 -29.719 1 81.94 227 THR B CA 1
ATOM 4034 C C . THR B 1 227 ? -2.482 -12.547 -29.266 1 81.94 227 THR B C 1
ATOM 4036 O O . THR B 1 227 ? -2.244 -11.352 -29.062 1 81.94 227 THR B O 1
ATOM 4039 N N . LEU B 1 228 ? -1.771 -13.477 -28.844 1 79.06 228 LEU B N 1
ATOM 4040 C CA . LEU B 1 228 ? -0.342 -13.312 -28.594 1 79.06 228 LEU B CA 1
ATOM 4041 C C . LEU B 1 228 ? 0.48 -14.078 -29.625 1 79.06 228 LEU B C 1
ATOM 4043 O O . LEU B 1 228 ? 0.518 -15.312 -29.594 1 79.06 228 LEU B O 1
ATOM 4047 N N . ARG B 1 229 ? 1.157 -13.32 -30.391 1 75.19 229 ARG B N 1
ATOM 4048 C CA . ARG B 1 229 ? 1.969 -13.906 -31.453 1 75.19 229 ARG B CA 1
ATOM 4049 C C . ARG B 1 229 ? 1.211 -15.023 -32.156 1 75.19 229 ARG B C 1
ATOM 4051 O O . ARG B 1 229 ? 1.719 -16.141 -32.312 1 75.19 229 ARG B O 1
ATOM 4058 N N . LYS B 1 230 ? -0.021 -14.867 -32.469 1 74.75 230 LYS B N 1
ATOM 4059 C CA . LYS B 1 230 ? -0.899 -15.711 -33.281 1 74.75 230 LYS B CA 1
ATOM 4060 C C . LYS B 1 230 ? -1.472 -16.859 -32.438 1 74.75 230 LYS B C 1
ATOM 4062 O O . LYS B 1 230 ? -2.146 -17.734 -32.969 1 74.75 230 LYS B O 1
ATOM 4067 N N . LYS B 1 231 ? -1.089 -16.906 -31.188 1 81 231 LYS B N 1
ATOM 4068 C CA . LYS B 1 231 ? -1.691 -17.906 -30.297 1 81 231 LYS B CA 1
ATOM 4069 C C . LYS B 1 231 ? -2.871 -17.312 -29.531 1 81 231 LYS B C 1
ATOM 4071 O O . LYS B 1 231 ? -2.807 -16.172 -29.062 1 81 231 LYS B O 1
ATOM 4076 N N . ASN B 1 232 ? -3.893 -18.172 -29.516 1 87.44 232 ASN B N 1
ATOM 4077 C CA . ASN B 1 232 ? -5.094 -17.719 -28.828 1 87.44 232 ASN B CA 1
ATOM 4078 C C . ASN B 1 232 ? -4.93 -17.812 -27.312 1 87.44 232 ASN B C 1
ATOM 4080 O O . ASN B 1 232 ? -4.305 -18.734 -26.797 1 87.44 232 ASN B O 1
ATOM 4084 N N . LEU B 1 233 ? -5.391 -16.891 -26.703 1 94 233 LEU B N 1
ATOM 4085 C CA . LEU B 1 233 ? -5.406 -16.859 -25.234 1 94 233 LEU B CA 1
ATOM 4086 C C . LEU B 1 233 ? -6.77 -17.281 -24.703 1 94 233 LEU B C 1
ATOM 4088 O O . LEU B 1 233 ? -7.797 -17.031 -25.344 1 94 233 LEU B O 1
ATOM 4092 N N . SER B 1 234 ? -6.754 -18 -23.703 1 96.19 234 SER B N 1
ATOM 4093 C CA . SER B 1 234 ? -8.008 -18.406 -23.078 1 96.19 234 SER B CA 1
ATOM 4094 C C . SER B 1 234 ? -7.871 -18.453 -21.562 1 96.19 234 SER B C 1
ATOM 4096 O O . SER B 1 234 ? -6.762 -18.422 -21.031 1 96.19 234 SER B O 1
ATOM 4098 N N . PHE B 1 235 ? -8.977 -18.422 -20.938 1 97.56 235 PHE B N 1
ATOM 4099 C CA . PHE B 1 235 ? -9 -18.656 -19.5 1 97.56 235 PHE B CA 1
ATOM 4100 C C . PHE B 1 235 ? -10.156 -19.578 -19.125 1 97.56 235 PHE B C 1
ATOM 4102 O O . PHE B 1 235 ? -11.07 -19.781 -19.922 1 97.56 235 PHE B O 1
ATOM 4109 N N . SER B 1 236 ? -10.031 -20.188 -17.969 1 98.12 236 SER B N 1
ATOM 4110 C CA . SER B 1 236 ? -11.086 -21 -17.359 1 98.12 236 SER B CA 1
ATOM 4111 C C . SER B 1 236 ? -11.672 -20.297 -16.141 1 98.12 236 SER B C 1
ATOM 4113 O O . SER B 1 236 ? -10.938 -19.641 -15.383 1 98.12 236 SER B O 1
ATOM 4115 N N . GLY B 1 237 ? -12.969 -20.375 -16.016 1 98.12 237 GLY B N 1
ATOM 4116 C CA . GLY B 1 237 ? -13.609 -19.703 -14.898 1 98.12 237 GLY B CA 1
ATOM 4117 C C . GLY B 1 237 ? -14.609 -20.562 -14.164 1 98.12 237 GLY B C 1
ATOM 4118 O O . GLY B 1 237 ? -15.047 -21.594 -14.68 1 98.12 237 GLY B O 1
ATOM 4119 N N . GLY B 1 238 ? -14.883 -20.25 -12.953 1 98.44 238 GLY B N 1
ATOM 4120 C CA . GLY B 1 238 ? -15.883 -20.875 -12.094 1 98.44 238 GLY B CA 1
ATOM 4121 C C . GLY B 1 238 ? -16.719 -19.875 -11.32 1 98.44 238 GLY B C 1
ATOM 4122 O O . GLY B 1 238 ? -16.203 -18.828 -10.891 1 98.44 238 GLY B O 1
ATOM 4123 N N . ILE B 1 239 ? -18.016 -20.281 -11.133 1 98.44 239 ILE B N 1
ATOM 4124 C CA . ILE B 1 239 ? -18.938 -19.344 -10.508 1 98.44 239 ILE B CA 1
ATOM 4125 C C . ILE B 1 239 ? -19.625 -20 -9.312 1 98.44 239 ILE B C 1
ATOM 4127 O O . ILE B 1 239 ? -19.906 -21.203 -9.336 1 98.44 239 ILE B O 1
ATOM 4131 N N . SER B 1 240 ? -19.797 -19.234 -8.266 1 98.38 240 SER B N 1
ATOM 4132 C CA . SER B 1 240 ? -20.672 -19.578 -7.145 1 98.38 240 SER B CA 1
ATOM 4133 C C . SER B 1 240 ? -21.484 -18.375 -6.68 1 98.38 240 SER B C 1
ATOM 4135 O O . SER B 1 240 ? -21.016 -17.234 -6.773 1 98.38 240 SER B O 1
ATOM 4137 N N . SER B 1 241 ? -22.672 -18.641 -6.191 1 98.25 241 SER B N 1
ATOM 4138 C CA . SER B 1 241 ? -23.562 -17.531 -5.848 1 98.25 241 SER B CA 1
ATOM 4139 C C . SER B 1 241 ? -24.109 -17.688 -4.438 1 98.25 241 SER B C 1
ATOM 4141 O O . SER B 1 241 ? -24.438 -18.797 -4.008 1 98.25 241 SER B O 1
ATOM 4143 N N . PHE B 1 242 ? -24.172 -16.578 -3.783 1 97.31 242 PHE B N 1
ATOM 4144 C CA . PHE B 1 242 ? -24.844 -16.5 -2.49 1 97.31 242 PHE B CA 1
ATOM 4145 C C . PHE B 1 242 ? -26.312 -16.094 -2.662 1 97.31 242 PHE B C 1
ATOM 4147 O O . PHE B 1 242 ? -26.625 -15.188 -3.439 1 97.31 242 PHE B O 1
ATOM 4154 N N . PRO B 1 243 ? -27.25 -16.734 -1.896 1 96.31 243 PRO B N 1
ATOM 4155 C CA . PRO B 1 243 ? -27.047 -17.828 -0.942 1 96.31 243 PRO B CA 1
ATOM 4156 C C . PRO B 1 243 ? -27.266 -19.203 -1.566 1 96.31 243 PRO B C 1
ATOM 4158 O O . PRO B 1 243 ? -27.234 -20.219 -0.865 1 96.31 243 PRO B O 1
ATOM 4161 N N . GLU B 1 244 ? -27.453 -19.219 -2.814 1 95.94 244 GLU B N 1
ATOM 4162 C CA . GLU B 1 244 ? -27.906 -20.438 -3.488 1 95.94 244 GLU B CA 1
ATOM 4163 C C . GLU B 1 244 ? -26.906 -21.562 -3.334 1 95.94 244 GLU B C 1
ATOM 4165 O O . GLU B 1 244 ? -27.281 -22.719 -3.104 1 95.94 244 GLU B O 1
ATOM 4170 N N . ASP B 1 245 ? -25.672 -21.266 -3.447 1 96.56 245 ASP B N 1
ATOM 4171 C CA . ASP B 1 245 ? -24.656 -22.312 -3.459 1 96.56 245 ASP B CA 1
ATOM 4172 C C . ASP B 1 245 ? -24.109 -22.547 -2.055 1 96.56 245 ASP B C 1
ATOM 4174 O O . ASP B 1 245 ? -23.641 -23.656 -1.747 1 96.56 245 ASP B O 1
ATOM 4178 N N . SER B 1 246 ? -24.016 -21.562 -1.27 1 95.62 246 SER B N 1
ATOM 4179 C CA . SER B 1 246 ? -23.5 -21.703 0.086 1 95.62 246 SER B CA 1
ATOM 4180 C C . SER B 1 246 ? -23.922 -20.531 0.968 1 95.62 246 SER B C 1
ATOM 4182 O O . SER B 1 246 ? -24.188 -19.438 0.469 1 95.62 246 SER B O 1
ATOM 4184 N N . LEU B 1 247 ? -23.844 -20.844 2.279 1 95.12 247 LEU B N 1
ATOM 4185 C CA . LEU B 1 247 ? -24.25 -19.844 3.25 1 95.12 247 LEU B CA 1
ATOM 4186 C C . LEU B 1 247 ? -23.031 -19.25 3.951 1 95.12 247 LEU B C 1
ATOM 4188 O O . LEU B 1 247 ? -23.156 -18.328 4.77 1 95.12 247 LEU B O 1
ATOM 4192 N N . THR B 1 248 ? -21.844 -19.688 3.617 1 93.12 248 THR B N 1
ATOM 4193 C CA . THR B 1 248 ? -20.625 -19.125 4.188 1 93.12 248 THR B CA 1
ATOM 4194 C C . THR B 1 248 ? -19.688 -18.641 3.084 1 93.12 248 THR B C 1
ATOM 4196 O O . THR B 1 248 ? -19.609 -19.25 2.01 1 93.12 248 THR B O 1
ATOM 4199 N N . LEU B 1 249 ? -19 -17.625 3.385 1 91.88 249 LEU B N 1
ATOM 4200 C CA . LEU B 1 249 ? -18.125 -17 2.404 1 91.88 249 LEU B CA 1
ATOM 4201 C C . LEU B 1 249 ? -17.016 -17.953 1.976 1 91.88 249 LEU B C 1
ATOM 4203 O O . LEU B 1 249 ? -16.734 -18.078 0.783 1 91.88 249 LEU B O 1
ATOM 4207 N N . ASP B 1 250 ? -16.406 -18.609 2.92 1 88.25 250 ASP B N 1
ATOM 4208 C CA . ASP B 1 250 ? -15.297 -19.516 2.629 1 88.25 250 ASP B CA 1
ATOM 4209 C C . ASP B 1 250 ? -15.734 -20.625 1.682 1 88.25 250 ASP B C 1
ATOM 4211 O O . ASP B 1 250 ? -15.016 -20.969 0.737 1 88.25 250 ASP B O 1
ATOM 4215 N N . ASP B 1 251 ? -16.844 -21.078 1.938 1 92.88 251 ASP B N 1
ATOM 4216 C CA . ASP B 1 251 ? -17.375 -22.156 1.104 1 92.88 251 ASP B CA 1
ATOM 4217 C C . ASP B 1 251 ? -17.734 -21.641 -0.287 1 92.88 251 ASP B C 1
ATOM 4219 O O . ASP B 1 251 ? -17.625 -22.359 -1.275 1 92.88 251 ASP B O 1
ATOM 4223 N N . LEU B 1 252 ? -18.234 -20.484 -0.301 1 95.06 252 LEU B N 1
ATOM 4224 C CA . LEU B 1 252 ? -18.594 -19.875 -1.578 1 95.06 252 LEU B CA 1
ATOM 4225 C C . LEU B 1 252 ? -17.375 -19.766 -2.482 1 95.06 252 LEU B C 1
ATOM 4227 O O . LEU B 1 252 ? -17.438 -20.109 -3.662 1 95.06 252 LEU B O 1
ATOM 4231 N N . VAL B 1 253 ? -16.312 -19.297 -1.953 1 93.81 253 VAL B N 1
ATOM 4232 C CA . VAL B 1 253 ? -15.07 -19.109 -2.707 1 93.81 253 VAL B CA 1
ATOM 4233 C C . VAL B 1 253 ? -14.508 -20.469 -3.111 1 93.81 253 VAL B C 1
ATOM 4235 O O . VAL B 1 253 ? -14.031 -20.641 -4.234 1 93.81 253 VAL B O 1
ATOM 4238 N N . LEU B 1 254 ? -14.609 -21.375 -2.23 1 91 254 LEU B N 1
ATOM 4239 C CA . LEU B 1 254 ? -14.141 -22.734 -2.512 1 91 254 LEU B CA 1
ATOM 4240 C C . LEU B 1 254 ? -14.922 -23.344 -3.664 1 91 254 LEU B C 1
ATOM 4242 O O . LEU B 1 254 ? -14.344 -24.016 -4.531 1 91 254 LEU B O 1
ATOM 4246 N N . LYS B 1 255 ? -16.172 -23.156 -3.654 1 95.44 255 LYS B N 1
ATOM 4247 C CA . LYS B 1 255 ? -17.016 -23.703 -4.703 1 95.44 255 LYS B CA 1
ATOM 4248 C C . LYS B 1 255 ? -16.719 -23.062 -6.055 1 95.44 255 LYS B C 1
ATOM 4250 O O . LYS B 1 255 ? -16.703 -23.75 -7.082 1 95.44 255 LYS B O 1
ATOM 4255 N N . ALA B 1 256 ? -16.531 -21.812 -6.074 1 96.94 256 ALA B N 1
ATOM 4256 C CA . ALA B 1 256 ? -16.141 -21.141 -7.312 1 96.94 256 ALA B CA 1
ATOM 4257 C C . ALA B 1 256 ? -14.805 -21.656 -7.828 1 96.94 256 ALA B C 1
ATOM 4259 O O . ALA B 1 256 ? -14.633 -21.859 -9.031 1 96.94 256 ALA B O 1
ATOM 4260 N N . ASP B 1 257 ? -13.93 -21.859 -6.93 1 92.69 257 ASP B N 1
ATOM 4261 C CA . ASP B 1 257 ? -12.617 -22.391 -7.266 1 92.69 257 ASP B CA 1
ATOM 4262 C C . ASP B 1 257 ? -12.727 -23.797 -7.855 1 92.69 257 ASP B C 1
ATOM 4264 O O . ASP B 1 257 ? -12.062 -24.125 -8.844 1 92.69 257 ASP B O 1
ATOM 4268 N N . LYS B 1 258 ? -13.5 -24.594 -7.219 1 92.88 258 LYS B N 1
ATOM 4269 C CA . LYS B 1 258 ? -13.711 -25.938 -7.711 1 92.88 258 LYS B CA 1
ATOM 4270 C C . LYS B 1 258 ? -14.336 -25.938 -9.102 1 92.88 258 LYS B C 1
ATOM 4272 O O . LYS B 1 258 ? -13.992 -26.75 -9.953 1 92.88 258 LYS B O 1
ATOM 4277 N N . ALA B 1 259 ? -15.273 -25.078 -9.242 1 96.44 259 ALA B N 1
ATOM 4278 C CA . ALA B 1 259 ? -15.898 -24.938 -10.555 1 96.44 259 ALA B CA 1
ATOM 4279 C C . ALA B 1 259 ? -14.875 -24.516 -11.609 1 96.44 259 ALA B C 1
ATOM 4281 O O . ALA B 1 259 ? -14.914 -24.984 -12.742 1 96.44 259 ALA B O 1
ATOM 4282 N N . MET B 1 260 ? -14.031 -23.641 -11.297 1 96.19 260 MET B N 1
ATOM 4283 C CA . MET B 1 260 ? -12.953 -23.219 -12.188 1 96.19 260 MET B CA 1
ATOM 4284 C C . MET B 1 260 ? -12.047 -24.406 -12.531 1 96.19 260 MET B C 1
ATOM 4286 O O . MET B 1 260 ? -11.648 -24.578 -13.688 1 96.19 260 MET B O 1
ATOM 4290 N N . TYR B 1 261 ? -11.758 -25.156 -11.492 1 92 261 TYR B N 1
ATOM 4291 C CA . TYR B 1 261 ? -10.945 -26.344 -11.703 1 92 261 TYR B CA 1
ATOM 4292 C C . TYR B 1 261 ? -11.617 -27.312 -12.672 1 92 261 TYR B C 1
ATOM 4294 O O . TYR B 1 261 ? -10.945 -27.906 -13.523 1 92 261 TYR B O 1
ATOM 4302 N N . LYS B 1 262 ? -12.859 -27.438 -12.508 1 94.56 262 LYS B N 1
ATOM 4303 C CA . LYS B 1 262 ? -13.625 -28.25 -13.445 1 94.56 262 LYS B CA 1
ATOM 4304 C C . LYS B 1 262 ? -13.492 -27.719 -14.867 1 94.56 262 LYS B C 1
ATOM 4306 O O . LYS B 1 262 ? -13.352 -28.5 -15.812 1 94.56 262 LYS B O 1
ATOM 4311 N N . SER B 1 263 ? -13.539 -26.469 -15.062 1 96 263 SER B N 1
ATOM 4312 C CA . SER B 1 263 ? -13.352 -25.859 -16.375 1 96 263 SER B CA 1
ATOM 4313 C C . SER B 1 263 ? -11.984 -26.188 -16.953 1 96 263 SER B C 1
ATOM 4315 O O . SER B 1 263 ? -11.875 -26.516 -18.141 1 96 263 SER B O 1
ATOM 4317 N N . LYS B 1 264 ? -11 -26.109 -16.109 1 92.44 264 LYS B N 1
ATOM 4318 C CA . LYS B 1 264 ? -9.633 -26.391 -16.547 1 92.44 264 LYS B CA 1
ATOM 4319 C C . LYS B 1 264 ? -9.492 -27.844 -17.016 1 92.44 264 LYS B C 1
ATOM 4321 O O . LYS B 1 264 ? -8.75 -28.125 -17.953 1 92.44 264 LYS B O 1
ATOM 4326 N N . PHE B 1 265 ? -10.156 -28.703 -16.375 1 90.75 265 PHE B N 1
ATOM 4327 C CA . PHE B 1 265 ? -9.961 -30.125 -16.641 1 90.75 265 PHE B CA 1
ATOM 4328 C C . PHE B 1 265 ? -10.961 -30.625 -17.656 1 90.75 265 PHE B C 1
ATOM 4330 O O . PHE B 1 265 ? -10.82 -31.75 -18.172 1 90.75 265 PHE B O 1
ATOM 4337 N N . SER B 1 266 ? -11.922 -29.844 -17.938 1 93.94 266 SER B N 1
ATOM 4338 C CA . SER B 1 266 ? -12.922 -30.219 -18.922 1 93.94 266 SER B CA 1
ATOM 4339 C C . SER B 1 266 ? -12.617 -29.609 -20.281 1 93.94 266 SER B C 1
ATOM 4341 O O . SER B 1 266 ? -13.531 -29.312 -21.047 1 93.94 266 SER B O 1
ATOM 4343 N N . GLY B 1 267 ? -11.312 -29.234 -20.562 1 93.5 267 GLY B N 1
ATOM 4344 C CA . GLY B 1 267 ? -10.938 -28.781 -21.891 1 93.5 267 GLY B CA 1
ATOM 4345 C C . GLY B 1 267 ? -10.555 -27.312 -21.938 1 93.5 267 GLY B C 1
ATOM 4346 O O . GLY B 1 267 ? -10.211 -26.781 -23 1 93.5 267 GLY B O 1
ATOM 4347 N N . LYS B 1 268 ? -10.617 -26.641 -20.844 1 95.19 268 LYS B N 1
ATOM 4348 C CA . LYS B 1 268 ? -10.211 -25.25 -20.719 1 95.19 268 LYS B CA 1
ATOM 4349 C C . LYS B 1 268 ? -11.109 -24.328 -21.547 1 95.19 268 LYS B C 1
ATOM 4351 O O . LYS B 1 268 ? -12.102 -24.781 -22.125 1 95.19 268 LYS B O 1
ATOM 4356 N N . ASN B 1 269 ? -10.992 -23.078 -21.406 1 96.5 269 ASN B N 1
ATOM 4357 C CA . ASN B 1 269 ? -11.711 -22.078 -22.203 1 96.5 269 ASN B CA 1
ATOM 4358 C C . ASN B 1 269 ? -13.219 -22.203 -22.016 1 96.5 269 ASN B C 1
ATOM 4360 O O . ASN B 1 269 ? -13.961 -22.328 -23 1 96.5 269 ASN B O 1
ATOM 4364 N N . ARG B 1 270 ? -13.617 -22.188 -20.797 1 97.56 270 ARG B N 1
ATOM 4365 C CA . ARG B 1 270 ? -15.047 -22.297 -20.5 1 97.56 270 ARG B CA 1
ATOM 4366 C C . ARG B 1 270 ? -15.359 -21.797 -19.094 1 97.56 270 ARG B C 1
ATOM 4368 O O . ARG B 1 270 ? -14.445 -21.562 -18.297 1 97.56 270 ARG B O 1
ATOM 4375 N N . ILE B 1 271 ? -16.578 -21.594 -18.859 1 97.69 271 ILE B N 1
ATOM 4376 C CA . ILE B 1 271 ? -17.094 -21.188 -17.547 1 97.69 271 ILE B CA 1
ATOM 4377 C C . ILE B 1 271 ? -17.953 -22.297 -16.969 1 97.69 271 ILE B C 1
ATOM 4379 O O . ILE B 1 271 ? -18.812 -22.859 -17.656 1 97.69 271 ILE B O 1
ATOM 4383 N N . SER B 1 272 ? -17.641 -22.578 -15.758 1 94.31 272 SER B N 1
ATOM 4384 C CA . SER B 1 272 ? -18.438 -23.578 -15.062 1 94.31 272 SER B CA 1
ATOM 4385 C C . SER B 1 272 ? -19.156 -22.984 -13.852 1 94.31 272 SER B C 1
ATOM 4387 O O . SER B 1 272 ? -18.625 -22.062 -13.211 1 94.31 272 SER B O 1
#

Foldseek 3Di:
DVLVVLLVLLVVVVVQQVVCVVVVDLGHPLLVDPHDPVSLSSLQSNVCLQAVDRDHSVVSSVLLVQLSVVQVVVCVVVVHHDDSVVSSVVCCVPVVVVDPDDDDDDSVVVVVVVLVVFADPLARAGEQVVCVVVLVVLLVVCVVVVAKKKKKKKFKAPLVVVCVVPNVVRSSVLNNVLSVLLVVQADPPKGWYDYDPRMIMIIHTRADPVRVQVSVVSSQVVQQVDDDVNHGIGMFMFMFMPPVRHSDSVVRVVRRVVQSVVCNVVPGRHYD/DVLVVLLVLLVVVVVQQVVCVVVVDLGHPLLVDDHDPVSLSSLQSNVCLQAVDRDHSVVSSVLLVQLSVVQVVVCVVVVHHDDSVVSSVVCCVPPVVVDPDDDDDDSVVVVVVVLVVFADPLARAGEQVVCVVVLVVLLVVCVVVVAKKKKKKKFKAPLVVVCVVPNVVVSSVLNNVLSVLLVVQADPPKGWYDYDPRMIMIIHTRADPVRVQVSVVSSQVVQQPDDDVNHGIGMFMFMFMPPVRHSDSVVRVVRRVVQSVVCNVVPGRHYD

Solvent-accessible surface area (backbone atoms only — not comparable to full-atom values): 27689 Å² total; per-residue (Å²): 95,83,63,46,59,50,48,50,53,17,51,53,51,48,52,51,42,52,53,37,42,72,70,68,40,80,64,50,65,81,76,72,49,86,81,45,74,68,53,32,50,43,44,22,39,30,48,24,68,37,37,74,47,90,50,56,41,70,57,32,50,49,52,51,51,50,12,38,55,45,20,54,52,48,22,66,70,70,70,43,93,58,61,44,64,33,31,38,50,42,44,32,49,62,80,62,57,74,43,88,52,69,18,42,30,46,41,68,57,52,54,50,43,56,43,43,43,30,36,30,84,77,39,69,29,30,15,41,67,39,42,59,54,49,49,53,52,51,48,53,50,23,65,74,66,73,45,40,27,21,38,38,29,37,36,51,57,65,49,66,58,46,26,72,74,65,30,59,70,51,41,48,51,53,49,28,50,50,35,51,47,47,62,72,62,53,59,85,82,34,45,55,21,41,61,40,82,62,29,34,38,34,43,36,63,75,23,52,58,70,56,45,48,52,45,52,47,53,43,48,56,57,46,43,71,41,62,56,95,86,38,74,41,44,40,13,20,6,49,27,24,42,63,83,72,31,91,43,71,70,55,31,52,49,46,6,46,51,26,15,50,48,15,50,74,68,74,35,64,36,77,62,94,84,64,46,59,49,48,49,54,18,50,51,53,49,53,50,42,52,53,40,42,73,69,68,39,80,64,50,63,82,75,71,49,86,81,46,75,65,54,32,50,44,44,22,38,32,48,23,68,37,38,74,47,90,51,57,42,70,56,32,51,50,51,52,51,50,12,39,54,46,21,54,51,48,21,65,70,67,71,45,92,58,61,44,65,35,30,38,49,42,43,33,48,63,79,62,57,74,44,89,50,68,17,41,33,45,42,69,57,53,54,50,44,56,44,44,43,29,36,29,83,77,39,69,28,30,15,42,68,40,42,58,53,50,50,53,51,51,49,52,50,22,63,75,65,72,46,40,28,20,38,38,29,36,37,50,56,65,49,66,59,45,26,71,74,65,31,58,69,49,41,48,50,52,49,28,52,50,35,52,47,47,61,72,62,55,59,83,82,35,45,53,21,42,60,40,84,62,28,34,39,34,42,35,62,74,23,51,57,69,54,45,48,54,46,51,48,52,44,48,56,57,46,43,68,41,62,55,96,84,38,74,43,45,40,14,20,6,50,29,24,41,63,84,71,30,90,43,70,70,55,31,54,49,46,5,46,50,27,17,49,48,15,51,74,69,73,36,65,36,76,61